Protein AF-A0A5J5IWA0-F1 (afdb_monomer_lite)

Organism: NCBI:txid1631477

InterPro domains:
  IPR000209 Peptidase S8/S53 domain [PF00082] (77-290)
  IPR015500 Peptidase S8, subtilisin-related [PR00723] (52-71)
  IPR015500 Peptidase S8, subtilisin-related [PR00723] (87-100)
  IPR015500 Peptidase S8, subtilisin-related [PR00723] (274-290)
  IPR023828 Peptidase S8, subtilisin, Ser-active site [PS00138] (275-285)
  IPR036852 Peptidase S8/S53 domain superfamily [G3DSA:3.40.50.200] (38-301)
  IPR036852 Peptidase S8/S53 domain superfamily [SSF52743] (42-292)

Radius of gyration: 23.51 Å; chains: 1; bounding box: 57×52×74 Å

Sequence (470 aa):
MTGPDGALATSGDASENFLRTAFDPSSGELRVARTGRIWEAILTAQDAGRQGAGALVAILDGEFDLTMIPAGRVHPASQVAASPPSETGRHGTVVALLVLAAAPAAQVLLIDVMAGPFVRPDKVAAGLARAAECGAAIVNLSVEFPTDCSRRDATWIDSSLALEIDPDPARFLPQVDAWIAHAEPYAGSRCARACEVCDALGRLPDGVLVVAASGNIRDQVCPACFAGAVGVGFQRTQRVDVGGVVITASGLPETSMGSLVTPELVVEEPPGFRGTSFASPLVAGLAATLADPAEFVATARLPFALSPLLMLANLFAQHPESVTARAVATLHEGFLRFAAAIPAPHRHWEEASVTSPCALCALLLVDWYDAFSASLLAGSSEEGIERGLGIARIAAVLAPRSASTAGNVGAGWKRSADFVTGPERAARLERAHTYFARAAELAPEVAVYGTLRDGLAHPAPPDSRSRPDR

Secondary structure (DSSP, 8-state):
-B-TTSPBPP-HHHHHHHHHHTEETTTTEE-S---SHHHHHHHHHHHTT---TT-EEEEEES---TTTS-GGGB-TT-B--SSPPPTT--HHHHHHHHHHHH-TT-EEEEEE-EETTEE-HHHHHHHHHHHHHTT-SEEEE---EE----B---TTS-GGGGG-SS--HHHHHHHHHHHHHT---BSSSS-SS--HHHHHHTTSPTT-EEEEE--SSSS-EETTTSTTEEEEEEE-EEEEEETTEEEEEEPPPSS----TTS-SEEEE--TT--SGGGHHHHHHHHHHTSS-TTHHHHHHTHHHHHHHHHHHHHHHHH-GGG--HHHHHHHHHHHHHHHHHS-GGG-GGGSS---S--HHHHHHTHHHHHHHHHHHHTSSSHHHHHHHHHHHHHHHHH-TT-HHHHHHHHHHHHHHGGG--HHHHHHHHHHHHHHHHHHHHH-TT-HHHHHHHHHHHSPPPP-TT-----

pLDDT: mean 82.95, std 16.13, range [27.7, 98.62]

Foldseek 3Di:
DQDPVQFDFDPLVLLVLCCVPQADLVVLAGPFDQDFLLSLLLVQLVVQVLQLAPAEEEEEEAQDDVSSADVVQEDPQADHDPDHGDPRDHLSNLLRSLLCNSRVNHHYRHQYQDDPRGGDLVSLLVSLVVCLVVVHLEYEALDWGDAQWAWDDCVVQPLVQLVDLQHDLVNVLVSLVVLLVRLQGTNDQDGPDDGSNLVSLVPRDPLREYEYEQWQAQDGTPPQNHLSYFHEFEFAWDWDDFPLAIAIHGDDDPDRNHPPSRGLAYIYDGPSRDISSSGRSSLRSSLSSDPGSNLLSLQSSLLRSCVSLLSNLVVCRVCVVSHDPNSLVSSLVSLVVSLVSRPPVQNLVPDPDDQAAASSCSRRPLNSLLSNLVSLLSDDDLVSLVSSLVSLVSSCRHRVLALNSLSSNLSSLQSNLVVDDDPSSLVSLVSSLVSLVSSCVSCVVPCSSVVSNVCSVDPDDPDPPDDDDD

Structure (mmCIF, N/CA/C/O backbone):
data_AF-A0A5J5IWA0-F1
#
_entry.id   AF-A0A5J5IWA0-F1
#
loop_
_atom_site.group_PDB
_atom_site.id
_atom_site.type_symbol
_atom_site.label_atom_id
_atom_site.label_alt_id
_atom_site.label_comp_id
_atom_site.label_asym_id
_atom_site.label_entity_id
_atom_site.label_seq_id
_atom_site.pdbx_PDB_ins_code
_atom_site.Cartn_x
_atom_site.Cartn_y
_atom_site.Cartn_z
_atom_site.occupancy
_atom_site.B_iso_or_equiv
_atom_site.auth_seq_id
_atom_site.auth_comp_id
_atom_site.auth_asym_id
_atom_site.auth_atom_id
_atom_site.pdbx_PDB_model_num
ATOM 1 N N . MET A 1 1 ? 7.518 -0.899 27.471 1.00 35.84 1 MET A N 1
ATOM 2 C CA . MET A 1 1 ? 7.654 -1.257 28.901 1.00 35.84 1 MET A CA 1
ATOM 3 C C . MET A 1 1 ? 6.395 -2.006 29.291 1.00 35.84 1 MET A C 1
ATOM 5 O O . MET A 1 1 ? 5.328 -1.419 29.196 1.00 35.84 1 MET A O 1
ATOM 9 N N . THR A 1 2 ? 6.495 -3.292 29.623 1.00 33.31 2 THR A N 1
ATOM 10 C CA . THR A 1 2 ? 5.361 -4.085 30.117 1.00 33.31 2 THR A CA 1
ATOM 11 C C . THR A 1 2 ? 5.216 -3.859 31.618 1.00 33.31 2 THR A C 1
ATOM 13 O O . THR A 1 2 ? 6.173 -4.075 32.365 1.00 33.31 2 THR A O 1
ATOM 16 N N . GLY A 1 3 ? 4.044 -3.409 32.061 1.00 32.91 3 GLY A N 1
ATOM 17 C CA . GLY A 1 3 ? 3.686 -3.417 33.477 1.00 32.91 3 GLY A CA 1
ATOM 18 C C . GLY A 1 3 ? 3.575 -4.850 34.023 1.00 32.91 3 GLY A C 1
ATOM 19 O O . GLY A 1 3 ? 3.518 -5.801 33.238 1.00 32.91 3 GLY A O 1
ATOM 20 N N . PRO A 1 4 ? 3.524 -5.022 35.356 1.00 28.89 4 PRO A N 1
ATOM 21 C CA . PRO A 1 4 ? 3.491 -6.334 36.013 1.00 28.89 4 PRO A CA 1
ATOM 22 C C . PRO A 1 4 ? 2.300 -7.234 35.621 1.00 28.89 4 PRO A C 1
ATOM 24 O O . PRO A 1 4 ? 2.381 -8.438 35.837 1.00 28.89 4 PRO A O 1
ATOM 27 N N . ASP A 1 5 ? 1.269 -6.693 34.960 1.00 40.84 5 ASP A N 1
ATOM 28 C CA . ASP A 1 5 ? 0.080 -7.430 34.496 1.00 40.84 5 ASP A CA 1
ATOM 29 C C . ASP A 1 5 ? 0.041 -7.670 32.968 1.00 40.84 5 ASP A C 1
ATOM 31 O O . ASP A 1 5 ? -1.001 -8.007 32.409 1.00 40.84 5 ASP A O 1
ATOM 35 N N . GLY A 1 6 ? 1.155 -7.466 32.252 1.00 39.88 6 GLY A N 1
ATOM 36 C CA . GLY A 1 6 ? 1.198 -7.613 30.786 1.00 39.88 6 GLY A CA 1
ATOM 37 C C . GLY A 1 6 ? 0.627 -6.420 30.008 1.00 39.88 6 GLY A C 1
ATOM 38 O O . GLY A 1 6 ? 0.455 -6.501 28.795 1.00 39.88 6 GLY A O 1
ATOM 39 N N . ALA A 1 7 ? 0.366 -5.300 30.685 1.00 39.12 7 ALA A N 1
ATOM 40 C CA . ALA A 1 7 ? -0.122 -4.075 30.065 1.00 39.12 7 ALA A CA 1
ATOM 41 C C . ALA A 1 7 ? 1.012 -3.287 29.377 1.00 39.12 7 ALA A C 1
ATOM 43 O O . ALA A 1 7 ? 2.073 -3.067 29.973 1.00 39.12 7 ALA A O 1
ATOM 44 N N . LEU A 1 8 ? 0.791 -2.868 28.127 1.00 46.03 8 LEU A N 1
ATOM 45 C CA . LEU A 1 8 ? 1.732 -2.089 27.315 1.00 46.03 8 LEU A CA 1
ATOM 46 C C . LEU A 1 8 ? 1.373 -0.596 27.349 1.00 46.03 8 LEU A C 1
ATOM 48 O O . LEU A 1 8 ? 0.201 -0.229 27.319 1.00 46.03 8 LEU A O 1
ATOM 52 N N . ALA A 1 9 ? 2.398 0.256 27.446 1.00 44.56 9 ALA A N 1
ATOM 53 C CA . ALA A 1 9 ? 2.255 1.710 27.388 1.00 44.56 9 ALA A CA 1
ATOM 54 C C . ALA A 1 9 ? 1.992 2.175 25.946 1.00 44.56 9 ALA A C 1
ATOM 56 O O . ALA A 1 9 ? 2.694 1.746 25.029 1.00 44.56 9 ALA A O 1
ATOM 57 N N . THR A 1 10 ? 1.019 3.069 25.762 1.00 53.81 10 THR A N 1
ATOM 58 C CA . THR A 1 10 ? 0.775 3.769 24.494 1.00 53.81 10 THR A CA 1
ATOM 59 C C . THR A 1 10 ? 1.970 4.659 24.138 1.00 53.81 10 THR A C 1
ATOM 61 O O . THR A 1 10 ? 2.727 5.104 25.005 1.00 53.81 10 THR A O 1
ATOM 64 N N . SER A 1 11 ? 2.171 4.945 22.849 1.00 65.25 11 SER A N 1
ATOM 65 C CA . SER A 1 11 ? 3.224 5.850 22.371 1.00 65.25 11 SER A CA 1
ATOM 66 C C . SER A 1 11 ? 2.849 7.328 22.583 1.00 65.25 11 SER A C 1
ATOM 68 O O . SER A 1 11 ? 2.834 8.115 21.631 1.00 65.25 11 SER A O 1
ATOM 70 N N . GLY A 1 12 ? 2.516 7.713 23.821 1.00 69.75 12 GLY A N 1
ATOM 71 C CA . GLY A 1 12 ? 2.042 9.057 24.188 1.00 69.75 12 GLY A CA 1
ATOM 72 C C . GLY A 1 12 ? 2.976 10.172 23.707 1.00 69.75 12 GLY A C 1
ATOM 73 O O . GLY A 1 12 ? 2.550 11.050 22.962 1.00 69.75 12 GLY A O 1
ATOM 74 N N . ASP A 1 13 ? 4.279 10.062 23.987 1.00 70.81 13 ASP A N 1
ATOM 75 C CA . ASP A 1 13 ? 5.291 11.039 23.548 1.00 70.81 13 ASP A CA 1
ATOM 76 C C . ASP A 1 13 ? 5.364 11.193 22.020 1.00 70.81 13 ASP A C 1
ATOM 78 O O . ASP A 1 13 ? 5.556 12.295 21.497 1.00 70.81 13 ASP A O 1
ATOM 82 N N . ALA A 1 14 ? 5.210 10.087 21.284 1.00 74.56 14 ALA A N 1
ATOM 83 C CA . ALA A 1 14 ? 5.204 10.114 19.824 1.00 74.56 14 ALA A CA 1
ATOM 84 C C . ALA A 1 14 ? 3.939 10.798 19.290 1.00 74.56 14 ALA A C 1
ATOM 86 O O . ALA A 1 14 ? 4.018 11.548 18.317 1.00 74.56 14 ALA A O 1
ATOM 87 N N . SER A 1 15 ? 2.802 10.584 19.956 1.00 82.44 15 SER A N 1
ATOM 88 C CA . SER A 1 15 ? 1.510 11.184 19.604 1.00 82.44 15 SER A CA 1
ATOM 89 C C . SER A 1 15 ? 1.526 12.695 19.834 1.00 82.44 15 SER A C 1
ATOM 91 O O . SER A 1 15 ? 1.184 13.461 18.937 1.00 82.44 15 SER A O 1
ATOM 93 N N . GLU A 1 16 ? 2.028 13.145 20.983 1.00 81.81 16 GLU A N 1
ATOM 94 C CA . GLU A 1 16 ? 2.186 14.574 21.282 1.00 81.81 16 GLU A CA 1
ATOM 95 C C . GLU A 1 16 ? 3.177 15.255 20.337 1.00 81.81 16 GLU A C 1
ATOM 97 O O . GLU A 1 16 ? 2.938 16.357 19.831 1.00 81.81 16 GLU A O 1
ATOM 102 N N . ASN A 1 17 ? 4.295 14.589 20.031 1.00 79.88 17 ASN A N 1
ATOM 103 C CA . ASN A 1 17 ? 5.227 15.115 19.047 1.00 79.88 17 ASN A CA 1
ATOM 104 C C . ASN A 1 17 ? 4.580 15.232 17.661 1.00 79.88 17 ASN A C 1
ATOM 106 O O . ASN A 1 17 ? 4.767 16.250 16.989 1.00 79.88 17 ASN A O 1
ATOM 110 N N . PHE A 1 18 ? 3.802 14.232 17.248 1.00 83.94 18 PHE A N 1
ATOM 111 C CA . PHE A 1 18 ? 3.067 14.264 15.991 1.00 83.94 18 PHE A CA 1
ATOM 112 C C . PHE A 1 18 ? 2.084 15.442 15.951 1.00 83.94 18 PHE A C 1
ATOM 114 O O . PHE A 1 18 ? 2.155 16.259 15.035 1.00 83.94 18 PHE A O 1
ATOM 121 N N . LEU A 1 19 ? 1.232 15.605 16.965 1.00 86.12 19 LEU A N 1
ATOM 122 C CA . LEU A 1 19 ? 0.242 16.688 16.999 1.00 86.12 19 LEU A CA 1
ATOM 123 C C . LEU A 1 19 ? 0.889 18.078 16.973 1.00 86.12 19 LEU A C 1
ATOM 125 O O . LEU A 1 19 ? 0.362 18.995 16.348 1.00 86.12 19 LEU A O 1
ATOM 129 N N . ARG A 1 20 ? 2.057 18.238 17.603 1.00 84.56 20 ARG A N 1
ATOM 130 C CA . ARG A 1 20 ? 2.796 19.508 17.615 1.00 84.56 20 ARG A CA 1
ATOM 131 C C . ARG A 1 20 ? 3.496 19.815 16.290 1.00 84.56 20 ARG A C 1
ATOM 133 O O . ARG A 1 20 ? 3.545 20.973 15.873 1.00 84.56 20 ARG A O 1
ATOM 140 N N . THR A 1 21 ? 4.109 18.807 15.673 1.00 81.81 21 THR A N 1
ATOM 141 C CA . THR A 1 21 ? 5.068 19.005 14.569 1.00 81.81 21 THR A CA 1
ATOM 142 C C . THR A 1 21 ? 4.517 18.644 13.199 1.00 81.81 21 THR A C 1
ATOM 144 O O . THR A 1 21 ? 4.919 19.246 12.207 1.00 81.81 21 THR A O 1
ATOM 147 N N . ALA A 1 22 ? 3.582 17.700 13.142 1.00 82.69 22 ALA A N 1
ATOM 148 C CA . ALA A 1 22 ? 3.104 17.092 11.910 1.00 82.69 22 ALA A CA 1
ATOM 149 C C . ALA A 1 22 ? 1.644 17.403 11.580 1.00 82.69 22 ALA A C 1
ATOM 151 O O . ALA A 1 22 ? 1.247 17.191 10.437 1.00 82.69 22 ALA A O 1
ATOM 152 N N . PHE A 1 23 ? 0.867 17.947 12.518 1.00 86.31 23 PHE A N 1
ATOM 153 C CA . PHE A 1 23 ? -0.537 18.295 12.309 1.00 86.31 23 PHE A CA 1
ATOM 154 C C . PHE A 1 23 ? -0.800 19.779 12.575 1.00 86.31 23 PHE A C 1
ATOM 156 O O . PHE A 1 23 ? -0.215 20.385 13.475 1.00 86.31 23 PHE A O 1
ATOM 163 N N . ASP A 1 24 ? -1.677 20.374 11.774 1.00 86.88 24 ASP A N 1
ATOM 164 C CA . ASP A 1 24 ? -2.192 21.715 11.988 1.00 86.88 24 ASP A CA 1
ATOM 165 C C . ASP A 1 24 ? -3.646 21.667 12.472 1.00 86.88 24 ASP A C 1
ATOM 167 O O . ASP A 1 24 ? -4.549 21.454 11.665 1.00 86.88 24 ASP A O 1
ATOM 171 N N . PRO A 1 25 ? -3.914 21.923 13.762 1.00 80.56 25 PRO A N 1
ATOM 172 C CA . PRO A 1 25 ? -5.275 21.881 14.285 1.00 80.56 25 PRO A CA 1
ATOM 173 C C . PRO A 1 25 ? -6.184 22.973 13.712 1.00 80.56 25 PRO A C 1
ATOM 175 O O . PRO A 1 25 ? -7.400 22.831 13.777 1.00 80.56 25 PRO A O 1
ATOM 178 N N . SER A 1 26 ? -5.626 24.055 13.155 1.00 82.19 26 SER A N 1
ATOM 179 C CA . SER A 1 26 ? -6.433 25.149 12.603 1.00 82.19 26 SER A CA 1
ATOM 180 C C . SER A 1 26 ? -7.010 24.831 11.222 1.00 82.19 26 SER A C 1
ATOM 182 O O . SER A 1 26 ? -8.156 25.178 10.940 1.00 82.19 26 SER A O 1
ATOM 184 N N . SER A 1 27 ? -6.235 24.149 10.378 1.00 82.56 27 SER A N 1
ATOM 185 C CA . SER A 1 27 ? -6.645 23.725 9.036 1.00 82.56 27 SER A CA 1
ATOM 186 C C . SER A 1 27 ? -7.145 22.279 8.991 1.00 82.56 27 SER A C 1
ATOM 188 O O . SER A 1 27 ? -7.851 21.906 8.059 1.00 82.56 27 SER A O 1
ATOM 190 N N . GLY A 1 28 ? -6.813 21.466 9.997 1.00 80.62 28 GLY A N 1
ATOM 191 C CA . GLY A 1 28 ? -7.073 20.028 9.998 1.00 80.62 28 GLY A CA 1
ATOM 192 C C . GLY A 1 28 ? -6.135 19.243 9.075 1.00 80.62 28 GLY A C 1
ATOM 193 O O . GLY A 1 28 ? -6.433 18.098 8.738 1.00 80.62 28 GLY A O 1
ATOM 194 N N . GLU A 1 29 ? -5.025 19.845 8.637 1.00 86.06 29 GLU A N 1
ATOM 195 C CA . GLU A 1 29 ? -4.119 19.264 7.646 1.00 86.06 29 GLU A CA 1
ATOM 196 C C . GLU A 1 29 ? -2.801 18.762 8.249 1.00 86.06 29 GLU A C 1
ATOM 198 O O . GLU A 1 29 ? -2.307 19.245 9.269 1.00 86.06 29 GLU A O 1
ATOM 203 N N . LEU A 1 30 ? -2.183 17.790 7.571 1.00 86.44 30 LEU A N 1
ATOM 204 C CA . LEU A 1 30 ? -0.815 17.369 7.868 1.00 86.44 30 LEU A CA 1
ATOM 205 C C . LEU A 1 30 ? 0.196 18.392 7.334 1.00 86.44 30 LEU A C 1
ATOM 207 O O . LEU A 1 30 ? 0.163 18.735 6.154 1.00 86.44 30 LEU A O 1
ATOM 211 N N . ARG A 1 31 ? 1.131 18.809 8.194 1.00 86.12 31 ARG A N 1
ATOM 212 C CA . ARG A 1 31 ? 2.247 19.729 7.897 1.00 86.12 31 ARG A CA 1
ATOM 213 C C . ARG A 1 31 ? 3.473 19.032 7.307 1.00 86.12 31 ARG A C 1
ATOM 215 O O . ARG A 1 31 ? 4.335 19.678 6.720 1.00 86.12 31 ARG A O 1
ATOM 222 N N . VAL A 1 32 ? 3.586 17.728 7.526 1.00 81.00 32 VAL A N 1
ATOM 223 C CA . VAL A 1 32 ? 4.717 16.910 7.074 1.00 81.00 32 VAL A CA 1
ATOM 224 C C . VAL A 1 32 ? 4.589 16.533 5.606 1.00 81.00 32 VAL A C 1
ATOM 226 O O . VAL A 1 32 ? 3.490 16.428 5.059 1.00 81.00 32 VAL A O 1
ATOM 229 N N . ALA A 1 33 ? 5.740 16.306 4.975 1.00 79.75 33 ALA A N 1
ATOM 230 C CA . ALA A 1 33 ? 5.796 15.850 3.599 1.00 79.75 33 ALA A CA 1
ATOM 231 C C . ALA A 1 33 ? 5.096 14.485 3.461 1.00 79.75 33 ALA A C 1
ATOM 233 O O . ALA A 1 33 ? 5.362 13.550 4.217 1.00 79.75 33 ALA A O 1
ATOM 234 N N . ARG A 1 34 ? 4.193 14.382 2.483 1.00 86.44 34 ARG A N 1
ATOM 235 C CA . ARG A 1 34 ? 3.450 13.157 2.154 1.00 86.44 34 ARG A CA 1
ATOM 236 C C . ARG A 1 34 ? 4.269 12.318 1.175 1.00 86.44 34 ARG A C 1
ATOM 238 O O . ARG A 1 34 ? 3.942 12.241 -0.005 1.00 86.44 34 ARG A O 1
ATOM 245 N N . THR A 1 35 ? 5.384 11.779 1.659 1.00 82.38 35 THR A N 1
ATOM 246 C CA . THR A 1 35 ? 6.349 11.009 0.859 1.00 82.38 35 THR A CA 1
ATOM 247 C C . THR A 1 35 ? 6.243 9.515 1.124 1.00 82.38 35 THR A C 1
ATOM 249 O O . THR A 1 35 ? 5.764 9.089 2.173 1.00 82.38 35 THR A O 1
ATOM 252 N N . GLY A 1 36 ? 6.733 8.720 0.178 1.00 82.69 36 GLY A N 1
ATOM 253 C CA . GLY A 1 36 ? 6.760 7.270 0.292 1.00 82.69 36 GLY A CA 1
ATOM 254 C C . GLY A 1 36 ? 5.503 6.614 -0.268 1.00 82.69 36 GLY A C 1
ATOM 255 O O . GLY A 1 36 ? 4.470 7.247 -0.507 1.00 82.69 36 GLY A O 1
ATOM 256 N N . ARG A 1 37 ? 5.599 5.304 -0.485 1.00 86.50 37 ARG A N 1
ATOM 257 C CA . ARG A 1 37 ? 4.636 4.561 -1.306 1.00 86.50 37 ARG A CA 1
ATOM 258 C C . ARG A 1 37 ? 3.198 4.585 -0.788 1.00 86.50 37 ARG A C 1
ATOM 260 O O . ARG A 1 37 ? 2.259 4.633 -1.578 1.00 86.50 37 ARG A O 1
ATOM 267 N N . ILE A 1 38 ? 3.009 4.591 0.531 1.00 91.00 38 ILE A N 1
ATOM 268 C CA . ILE A 1 38 ? 1.668 4.691 1.122 1.00 91.00 38 ILE A CA 1
ATOM 269 C C . ILE A 1 38 ? 0.998 6.022 0.771 1.00 91.00 38 ILE A C 1
ATOM 271 O O . ILE A 1 38 ? -0.170 6.036 0.390 1.00 91.00 38 ILE A O 1
ATOM 275 N N . TRP A 1 39 ? 1.741 7.129 0.804 1.00 92.00 39 TRP A N 1
ATOM 276 C CA . TRP A 1 39 ? 1.219 8.433 0.409 1.00 92.00 39 TRP A CA 1
ATOM 277 C C . TRP A 1 39 ? 1.023 8.542 -1.099 1.00 92.00 39 TRP A C 1
ATOM 279 O O . TRP A 1 39 ? 0.013 9.092 -1.526 1.00 92.00 39 TRP A O 1
ATOM 289 N N . GLU A 1 40 ? 1.920 7.975 -1.907 1.00 92.81 40 GLU A N 1
ATOM 290 C CA . GLU A 1 40 ? 1.724 7.878 -3.359 1.00 92.81 40 GLU A CA 1
ATOM 291 C C . GLU A 1 40 ? 0.409 7.152 -3.692 1.00 92.81 40 GLU A C 1
ATOM 293 O O . GLU A 1 40 ? -0.365 7.637 -4.521 1.00 92.81 40 GLU A O 1
ATOM 298 N N . ALA A 1 41 ? 0.109 6.043 -3.008 1.00 95.25 41 ALA A N 1
ATOM 299 C CA . ALA A 1 41 ? -1.136 5.293 -3.164 1.00 95.25 41 ALA A CA 1
ATOM 300 C C . ALA A 1 41 ? -2.369 6.079 -2.684 1.00 95.25 41 ALA A C 1
ATOM 302 O O . ALA A 1 41 ? -3.360 6.166 -3.411 1.00 95.25 41 ALA A O 1
ATOM 303 N N . ILE A 1 42 ? -2.300 6.704 -1.503 1.00 95.94 42 ILE A N 1
ATOM 304 C CA . ILE A 1 42 ? -3.371 7.562 -0.966 1.00 95.94 42 ILE A CA 1
ATOM 305 C C . ILE A 1 42 ? -3.686 8.701 -1.938 1.00 95.94 42 ILE A C 1
ATOM 307 O O . ILE A 1 42 ? -4.839 8.894 -2.319 1.00 95.94 42 ILE A O 1
ATOM 311 N N . LEU A 1 43 ? -2.668 9.438 -2.383 1.00 95.12 43 LEU A N 1
ATOM 312 C CA . LEU A 1 43 ? -2.843 10.552 -3.313 1.00 95.12 43 LEU A CA 1
ATOM 313 C C . LEU A 1 43 ? -3.360 10.063 -4.668 1.00 95.12 43 LEU A C 1
ATOM 315 O O . LEU A 1 43 ? -4.224 10.704 -5.252 1.00 95.12 43 LEU A O 1
ATOM 319 N N . THR A 1 44 ? -2.919 8.890 -5.128 1.00 95.19 44 THR A N 1
ATOM 320 C CA . THR A 1 44 ? -3.461 8.244 -6.334 1.00 95.19 44 THR A CA 1
ATOM 321 C C . THR A 1 44 ? -4.960 7.947 -6.205 1.00 95.19 44 THR A C 1
ATOM 323 O O . THR A 1 44 ? -5.713 8.136 -7.162 1.00 95.19 44 THR A O 1
ATOM 326 N N . ALA A 1 45 ? -5.430 7.502 -5.035 1.00 96.31 45 ALA A N 1
ATOM 327 C CA . ALA A 1 45 ? -6.860 7.323 -4.784 1.00 96.31 45 ALA A CA 1
ATOM 328 C C . ALA A 1 45 ? -7.608 8.666 -4.780 1.00 96.31 45 ALA A C 1
ATOM 330 O O . ALA A 1 45 ? -8.627 8.806 -5.461 1.00 96.31 45 ALA A O 1
ATOM 331 N N . GLN A 1 46 ? -7.076 9.657 -4.064 1.00 95.62 46 GLN A N 1
ATOM 332 C CA . GLN A 1 46 ? -7.693 10.974 -3.903 1.00 95.62 46 GLN A CA 1
ATOM 333 C C . GLN A 1 46 ? -7.780 11.753 -5.223 1.00 95.62 46 GLN A C 1
ATOM 335 O O . GLN A 1 46 ? -8.831 12.323 -5.514 1.00 95.62 46 GLN A O 1
ATOM 340 N N . ASP A 1 47 ? -6.731 11.724 -6.048 1.00 95.06 47 ASP A N 1
ATOM 341 C CA . ASP A 1 47 ? -6.712 12.329 -7.388 1.00 95.06 47 ASP A CA 1
ATOM 342 C C . ASP A 1 47 ? -7.761 11.695 -8.314 1.00 95.06 47 ASP A C 1
ATOM 344 O O . ASP A 1 47 ? -8.335 12.368 -9.169 1.00 95.06 47 ASP A O 1
ATOM 348 N N . ALA A 1 48 ? -8.052 10.405 -8.119 1.00 94.12 48 ALA A N 1
ATOM 349 C CA . ALA A 1 48 ? -9.122 9.692 -8.812 1.00 94.12 48 ALA A CA 1
ATOM 350 C C . ALA A 1 48 ? -10.522 9.962 -8.215 1.00 94.12 48 ALA A C 1
ATOM 352 O O . ALA A 1 48 ? -11.487 9.289 -8.574 1.00 94.12 48 ALA A O 1
ATOM 353 N N . GLY A 1 49 ? -10.649 10.910 -7.279 1.00 95.62 49 GLY A N 1
ATOM 354 C CA . GLY A 1 49 ? -11.906 11.264 -6.615 1.00 95.62 49 GLY A CA 1
ATOM 355 C C . GLY A 1 49 ? -12.347 10.284 -5.522 1.00 95.62 49 GLY A C 1
ATOM 356 O O . GLY A 1 49 ? -13.430 10.442 -4.956 1.00 95.62 49 GLY A O 1
ATOM 357 N N . ARG A 1 50 ? -11.528 9.280 -5.184 1.00 96.38 50 ARG A N 1
ATOM 358 C CA . ARG A 1 50 ? -11.834 8.299 -4.136 1.00 96.38 50 ARG A CA 1
ATOM 359 C C . ARG A 1 50 ? -11.366 8.820 -2.784 1.00 96.38 50 ARG A C 1
ATOM 361 O O . ARG A 1 50 ? -10.217 8.656 -2.394 1.00 96.38 50 ARG A O 1
ATOM 368 N N . GLN A 1 51 ? -12.281 9.467 -2.073 1.00 96.94 51 GLN A N 1
ATOM 369 C CA . GLN A 1 51 ? -12.013 10.094 -0.773 1.00 96.94 51 GLN A CA 1
ATOM 370 C C . GLN A 1 51 ? -12.574 9.298 0.421 1.00 96.94 51 GLN A C 1
ATOM 372 O O . GLN A 1 51 ? -12.502 9.767 1.554 1.00 96.94 51 GLN A O 1
ATOM 377 N N . GLY A 1 52 ? -13.157 8.121 0.168 1.00 97.19 52 GLY A N 1
ATOM 378 C CA . GLY A 1 52 ? -13.798 7.266 1.175 1.00 97.19 52 GLY A CA 1
ATOM 379 C C . GLY A 1 52 ? -15.215 7.680 1.572 1.00 97.19 52 GLY A C 1
ATOM 380 O O . GLY A 1 52 ? -15.675 7.369 2.665 1.00 97.19 52 GLY A O 1
ATOM 381 N N . ALA A 1 53 ? -15.927 8.400 0.701 1.00 97.00 53 ALA A N 1
ATOM 382 C CA . ALA A 1 53 ? -17.317 8.769 0.950 1.00 97.00 53 ALA A CA 1
ATOM 383 C C . ALA A 1 53 ? -18.193 7.517 1.141 1.00 97.00 53 ALA A C 1
ATOM 385 O O . ALA A 1 53 ? -18.184 6.618 0.304 1.00 97.00 53 ALA A O 1
ATOM 386 N N . GLY A 1 54 ? -18.955 7.478 2.237 1.00 96.12 54 GLY A N 1
ATOM 387 C CA . GLY A 1 54 ? -19.811 6.340 2.592 1.00 96.12 54 GLY A CA 1
ATOM 388 C C . GLY A 1 54 ? -19.096 5.202 3.328 1.00 96.12 54 GLY A C 1
ATOM 389 O O . GLY A 1 54 ? -19.774 4.318 3.843 1.00 96.12 54 GLY A O 1
ATOM 390 N N . ALA A 1 55 ? -17.765 5.236 3.440 1.00 97.50 55 ALA A N 1
ATOM 391 C CA . ALA A 1 55 ? -17.025 4.270 4.240 1.00 97.50 55 ALA A CA 1
ATOM 392 C C . ALA A 1 55 ? -17.129 4.596 5.738 1.00 97.50 55 ALA A C 1
ATOM 394 O O . ALA A 1 55 ? -17.040 5.761 6.145 1.00 97.50 55 ALA A O 1
ATOM 395 N N . LEU A 1 56 ? -17.264 3.549 6.554 1.00 98.44 56 LEU A N 1
ATOM 396 C CA . LEU A 1 56 ? -17.202 3.620 8.011 1.00 98.44 56 LEU A CA 1
ATOM 397 C C . LEU A 1 56 ? -15.982 2.843 8.511 1.00 98.44 56 LEU A C 1
ATOM 399 O O . LEU A 1 56 ? -15.896 1.628 8.321 1.00 98.44 56 LEU A O 1
ATOM 403 N N . VAL A 1 57 ? -15.068 3.552 9.173 1.00 98.62 57 VAL A N 1
ATOM 404 C CA . VAL A 1 57 ? -13.861 2.981 9.783 1.00 98.62 57 VAL A CA 1
ATOM 405 C C . VAL A 1 57 ? -14.021 2.979 11.299 1.00 98.62 57 VAL A C 1
ATOM 407 O O . VAL A 1 57 ? -14.093 4.039 11.920 1.00 98.62 57 VAL A O 1
ATOM 410 N N . ALA A 1 58 ? -14.070 1.801 11.913 1.00 98.62 58 ALA A N 1
ATOM 411 C CA . ALA A 1 58 ? -14.019 1.673 13.362 1.00 98.62 58 ALA A CA 1
ATOM 412 C C . ALA A 1 58 ? -12.578 1.795 13.858 1.00 98.62 58 ALA A C 1
ATOM 414 O O . ALA A 1 58 ? -11.680 1.135 13.346 1.00 98.62 58 ALA A O 1
ATOM 415 N N . ILE A 1 59 ? -12.362 2.629 14.868 1.00 98.31 59 ILE A N 1
ATOM 416 C CA . ILE A 1 59 ? -11.064 2.854 15.497 1.00 98.31 59 ILE A CA 1
ATOM 417 C C . ILE A 1 59 ? -11.195 2.447 16.955 1.00 98.31 59 ILE A C 1
ATOM 419 O O . ILE A 1 59 ? -11.872 3.119 17.735 1.00 98.31 59 ILE A O 1
ATOM 423 N N . LEU A 1 60 ? -10.564 1.328 17.301 1.00 97.06 60 LEU A N 1
ATOM 424 C CA . LEU A 1 60 ? -10.528 0.805 18.661 1.00 97.06 60 LEU A CA 1
ATOM 425 C C . LEU A 1 60 ? -9.195 1.217 19.272 1.00 97.06 60 LEU A C 1
ATOM 427 O O . LEU A 1 60 ? -8.163 0.592 19.029 1.00 97.06 60 LEU A O 1
ATOM 431 N N . ASP A 1 61 ? -9.233 2.308 20.022 1.00 93.88 61 ASP A N 1
ATOM 432 C CA . ASP A 1 61 ? -8.064 2.926 20.640 1.00 93.88 61 ASP A CA 1
ATOM 433 C C . ASP A 1 61 ? -8.492 3.631 21.938 1.00 93.88 61 ASP A C 1
ATOM 435 O O . ASP A 1 61 ? -9.591 3.405 22.442 1.00 93.88 61 ASP A O 1
ATOM 439 N N . GLY A 1 62 ? -7.632 4.461 22.509 1.00 90.12 62 GLY A N 1
ATOM 440 C CA . GLY A 1 62 ? -7.926 5.289 23.667 1.00 90.12 62 GLY A CA 1
ATOM 441 C C . GLY A 1 62 ? -7.727 6.769 23.398 1.00 90.12 62 GLY A C 1
ATOM 442 O O . GLY A 1 62 ? -7.193 7.167 22.367 1.00 90.12 62 GLY A O 1
ATOM 443 N N . GLU A 1 63 ? -8.065 7.590 24.391 1.00 88.00 63 GLU A N 1
ATOM 444 C CA . GLU A 1 63 ? -7.538 8.959 24.466 1.00 88.00 63 GLU A CA 1
ATOM 445 C C . GLU A 1 63 ? -7.953 9.851 23.272 1.00 88.00 63 GLU A C 1
ATOM 447 O O . GLU A 1 63 ? -7.145 10.551 22.650 1.00 88.00 63 GLU A O 1
ATOM 452 N N . PHE A 1 64 ? -9.242 9.807 22.926 1.00 91.00 64 PHE A N 1
ATOM 453 C CA . PHE A 1 64 ? -9.814 10.608 21.844 1.00 91.00 64 PHE A CA 1
ATOM 454 C C . PHE A 1 64 ? -10.132 12.044 22.298 1.00 91.00 64 PHE A C 1
ATOM 456 O O . PHE A 1 64 ? -11.009 12.267 23.130 1.00 91.00 64 PHE A O 1
ATOM 463 N N . ASP A 1 65 ? -9.478 13.031 21.687 1.00 90.94 65 ASP A N 1
ATOM 464 C CA . ASP A 1 65 ? -9.799 14.453 21.777 1.00 90.94 65 ASP A CA 1
ATOM 465 C C . ASP A 1 65 ? -10.741 14.830 20.627 1.00 90.94 65 ASP A C 1
ATOM 467 O O . ASP A 1 65 ? -10.322 15.166 19.515 1.00 90.94 65 ASP A O 1
ATOM 471 N N . LEU A 1 66 ? -12.046 14.780 20.901 1.00 90.62 66 LEU A N 1
ATOM 472 C CA . LEU A 1 66 ? -13.071 15.114 19.911 1.00 90.62 66 LEU A CA 1
ATOM 473 C C . LEU A 1 66 ? -13.015 16.572 19.437 1.00 90.62 66 LEU A C 1
ATOM 475 O O . LEU A 1 66 ? -13.622 16.890 18.419 1.00 90.62 66 LEU A O 1
ATOM 479 N N . THR A 1 67 ? -12.309 17.462 20.141 1.00 88.75 67 THR A N 1
ATOM 480 C CA . THR A 1 67 ? -12.166 18.857 19.697 1.00 88.75 67 THR A CA 1
ATOM 481 C C . THR A 1 67 ? -11.204 18.997 18.519 1.00 88.75 67 THR A C 1
ATOM 483 O O . THR A 1 67 ? -11.289 19.973 17.776 1.00 88.75 67 THR A O 1
ATOM 486 N N . MET A 1 68 ? -10.326 18.009 18.315 1.00 89.19 68 MET A N 1
ATOM 487 C CA . MET A 1 68 ? -9.373 17.973 17.201 1.00 89.19 68 MET A CA 1
ATOM 488 C C . MET A 1 68 ? -9.900 17.211 15.984 1.00 89.19 68 MET A C 1
ATOM 490 O O . MET A 1 68 ? -9.417 17.415 14.872 1.00 89.19 68 MET A O 1
ATOM 494 N N . ILE A 1 69 ? -10.870 16.318 16.182 1.00 91.94 69 ILE A N 1
ATOM 495 C CA . ILE A 1 69 ? -11.430 15.487 15.115 1.00 91.94 69 ILE A CA 1
ATOM 496 C C . ILE A 1 69 ? -12.618 16.232 14.491 1.00 91.94 69 ILE A C 1
ATOM 498 O O . ILE A 1 69 ? -13.524 16.642 15.219 1.00 91.94 69 ILE A O 1
ATOM 502 N N . PRO A 1 70 ? -12.681 16.398 13.156 1.00 92.12 70 PRO A N 1
ATOM 503 C CA . PRO A 1 70 ? -13.799 17.081 12.515 1.00 92.12 70 PRO A CA 1
ATOM 504 C C . PRO A 1 70 ? -15.145 16.449 12.899 1.00 92.12 70 PRO A C 1
ATOM 506 O O . PRO A 1 70 ? -15.429 15.311 12.532 1.00 92.12 70 PRO A O 1
ATOM 509 N N . ALA A 1 71 ? -16.000 17.192 13.609 1.00 91.44 71 ALA A N 1
ATOM 510 C CA . ALA A 1 71 ? -17.230 16.649 14.198 1.00 91.44 71 ALA A CA 1
ATOM 511 C C . ALA A 1 71 ? -18.163 15.981 13.169 1.00 91.44 71 ALA A C 1
ATOM 513 O O . ALA A 1 71 ? -18.757 14.947 13.454 1.00 91.44 71 ALA A O 1
ATOM 514 N N . GLY A 1 72 ? -18.236 16.512 11.941 1.00 93.62 72 GLY A N 1
ATOM 515 C CA . GLY A 1 72 ? -19.024 15.920 10.848 1.00 93.62 72 GLY A CA 1
ATOM 516 C C . GLY A 1 72 ? -18.497 14.574 10.327 1.00 93.62 72 GLY A C 1
ATOM 517 O O . GLY A 1 72 ? -19.164 13.926 9.521 1.00 93.62 72 GLY A O 1
ATOM 518 N N . ARG A 1 73 ? -17.307 14.154 10.766 1.00 96.31 73 ARG A N 1
ATOM 519 C CA . ARG A 1 73 ? -16.685 12.868 10.431 1.00 96.31 73 ARG A CA 1
ATOM 520 C C . ARG A 1 73 ? -16.812 11.841 11.552 1.00 96.31 73 ARG A C 1
ATOM 522 O O . ARG A 1 73 ? -16.635 10.658 11.286 1.00 96.31 73 ARG A O 1
ATOM 529 N N . VAL A 1 74 ? -17.149 12.252 12.773 1.00 97.44 74 VAL A N 1
ATOM 530 C CA . VAL A 1 74 ? -17.348 11.328 13.894 1.00 97.44 74 VAL A CA 1
ATOM 531 C C . VAL A 1 74 ? -18.726 10.684 13.775 1.00 97.44 74 VAL A C 1
ATOM 533 O O . VAL A 1 74 ? -19.751 11.366 13.738 1.00 97.44 74 VAL A O 1
ATOM 536 N N . HIS A 1 75 ? -18.762 9.357 13.718 1.00 98.00 75 HIS A N 1
ATOM 537 C CA . HIS A 1 75 ? -20.008 8.612 13.646 1.00 98.00 75 HIS A CA 1
ATOM 538 C C . HIS A 1 75 ? -20.795 8.767 14.965 1.00 98.00 75 HIS A C 1
ATOM 540 O O . HIS A 1 75 ? -20.199 8.622 16.039 1.00 98.00 75 HIS A O 1
ATOM 546 N N . PRO A 1 76 ? -22.126 8.990 14.937 1.00 96.69 76 PRO A N 1
ATOM 547 C CA . PRO A 1 76 ? -22.922 9.245 16.147 1.00 96.69 76 PRO A CA 1
ATOM 548 C C . PRO A 1 76 ? -22.914 8.110 17.176 1.00 96.69 76 PRO A C 1
ATOM 550 O O . PRO A 1 76 ? -23.168 8.335 18.353 1.00 96.69 76 PRO A O 1
ATOM 553 N N . ALA A 1 77 ? -22.633 6.883 16.733 1.00 97.19 77 ALA A N 1
ATOM 554 C CA . ALA A 1 77 ? -22.557 5.707 17.598 1.00 97.19 77 ALA A CA 1
ATOM 555 C C . ALA A 1 77 ? -21.211 5.545 18.331 1.00 97.19 77 ALA A C 1
ATOM 557 O O . ALA A 1 77 ? -21.017 4.515 18.980 1.00 97.19 77 ALA A O 1
ATOM 558 N N . SER A 1 78 ? -20.295 6.513 18.197 1.00 96.88 78 SER A N 1
ATOM 559 C CA . SER A 1 78 ? -18.989 6.492 18.862 1.00 96.88 78 SER A CA 1
ATOM 560 C C . SER A 1 78 ? -19.139 6.420 20.382 1.00 96.88 78 SER A C 1
ATOM 562 O O . SER A 1 78 ? -20.003 7.067 20.973 1.00 96.88 78 SER A O 1
ATOM 564 N N . GLN A 1 79 ? -18.284 5.624 21.012 1.00 93.75 79 GLN A N 1
ATOM 565 C CA . GLN A 1 79 ? -18.257 5.361 22.446 1.00 93.75 79 GLN A CA 1
ATOM 566 C C . GLN A 1 79 ? -16.919 5.839 22.998 1.00 93.75 79 GLN A C 1
ATOM 568 O O . GLN A 1 79 ? -15.995 5.052 23.178 1.00 93.75 79 GLN A O 1
ATOM 573 N N . VAL A 1 80 ? -16.811 7.143 23.236 1.00 88.88 80 VAL A N 1
ATOM 574 C CA . VAL A 1 80 ? -15.623 7.742 23.852 1.00 88.88 80 VAL A CA 1
ATOM 575 C C . VAL A 1 80 ? -15.909 8.094 25.305 1.00 88.88 80 VAL A C 1
ATOM 577 O O . VAL A 1 80 ? -17.026 8.505 25.640 1.00 88.88 80 VAL A O 1
ATOM 580 N N . ALA A 1 81 ? -14.926 7.927 26.190 1.00 78.50 81 ALA A N 1
ATOM 581 C CA . ALA A 1 81 ? -15.069 8.396 27.560 1.00 78.50 81 ALA A CA 1
ATOM 582 C C . ALA A 1 81 ? -15.273 9.921 27.586 1.00 78.50 81 ALA A C 1
ATOM 584 O O . ALA A 1 81 ? -14.625 10.665 26.857 1.00 78.50 81 ALA A O 1
ATOM 585 N N . ALA A 1 82 ? -16.153 10.399 28.469 1.00 63.25 82 ALA A N 1
ATOM 586 C CA . ALA A 1 82 ? -16.410 11.830 28.658 1.00 63.25 82 ALA A CA 1
ATOM 587 C C . ALA A 1 82 ? -15.260 12.575 29.370 1.00 63.25 82 ALA A C 1
ATOM 589 O O . ALA A 1 82 ? -15.370 13.769 29.648 1.00 63.25 82 ALA A O 1
ATOM 590 N N . SER A 1 83 ? -14.184 11.872 29.730 1.00 59.84 83 SER A N 1
ATOM 591 C CA . SER A 1 83 ? -13.051 12.453 30.439 1.00 59.84 83 SER A CA 1
ATOM 592 C C . SER A 1 83 ? -12.212 13.310 29.490 1.00 59.84 83 SER A C 1
ATOM 594 O O . SER A 1 83 ? -11.943 12.873 28.371 1.00 59.84 83 SER A O 1
ATOM 596 N N . PRO A 1 84 ? -11.766 14.507 29.917 1.00 60.00 84 PRO A N 1
ATOM 597 C CA . PRO A 1 84 ? -10.798 15.264 29.138 1.00 60.00 84 PRO A CA 1
ATOM 598 C C . PRO A 1 84 ? -9.551 14.391 28.921 1.00 60.00 84 PRO A C 1
ATOM 600 O O . PRO A 1 84 ? -9.144 13.702 29.867 1.00 60.00 84 PRO A O 1
ATOM 603 N N . PRO A 1 85 ? -8.961 14.387 27.711 1.00 59.62 85 PRO A N 1
ATOM 604 C CA . PRO A 1 85 ? -7.722 13.664 27.457 1.00 59.62 85 PRO A CA 1
ATOM 605 C C . PRO A 1 85 ? -6.690 14.054 28.516 1.00 59.62 85 PRO A C 1
ATOM 607 O O . PRO A 1 85 ? -6.595 15.230 28.885 1.00 59.62 85 PRO A O 1
ATOM 610 N N . SER A 1 86 ? -5.937 13.084 29.034 1.00 61.06 86 SER A N 1
ATOM 611 C CA . SER A 1 86 ? -4.793 13.419 29.879 1.00 61.06 86 SER A CA 1
ATOM 612 C C . SER A 1 86 ? -3.816 14.278 29.062 1.00 61.06 86 SER A C 1
ATOM 614 O O . SER A 1 86 ? -3.734 14.145 27.841 1.00 61.06 86 SER A O 1
ATOM 616 N N . GLU A 1 87 ? -3.051 15.162 29.711 1.00 53.22 87 GLU A N 1
ATOM 617 C CA . GLU A 1 87 ? -2.012 15.960 29.028 1.00 53.22 87 GLU A CA 1
ATOM 618 C C . GLU A 1 87 ? -0.945 15.091 28.327 1.00 53.22 87 GLU A C 1
ATOM 620 O O . GLU A 1 87 ? -0.132 15.607 27.568 1.00 53.22 87 GLU A O 1
ATOM 625 N N . THR A 1 88 ? -0.939 13.779 28.579 1.00 53.59 88 THR A N 1
ATOM 626 C CA . THR A 1 88 ? 0.067 12.817 28.117 1.00 53.59 88 THR A CA 1
ATOM 627 C C . THR A 1 88 ? -0.509 11.691 27.254 1.00 53.59 88 THR A C 1
ATOM 629 O O . THR A 1 88 ? 0.152 10.669 27.072 1.00 53.59 88 THR A O 1
ATOM 632 N N . GLY A 1 89 ? -1.725 11.842 26.729 1.00 63.50 89 GLY A N 1
ATOM 633 C CA . GLY A 1 89 ? -2.411 10.769 26.022 1.00 63.50 89 GLY A CA 1
ATOM 634 C C . GLY A 1 89 ? -3.393 11.294 24.990 1.00 63.50 89 GLY A C 1
ATOM 635 O O . GLY A 1 89 ? -4.443 11.824 25.349 1.00 63.50 89 GLY A O 1
ATOM 636 N N . ARG A 1 90 ? -3.039 11.163 23.705 1.00 85.50 90 ARG A N 1
ATOM 637 C CA . ARG A 1 90 ? -3.877 11.508 22.539 1.00 85.50 90 ARG A CA 1
ATOM 638 C C . ARG A 1 90 ? -3.699 10.513 21.394 1.00 85.50 90 ARG A C 1
ATOM 640 O O . ARG A 1 90 ? -3.851 10.867 20.221 1.00 85.50 90 ARG A O 1
ATOM 647 N N . HIS A 1 91 ? -3.331 9.275 21.715 1.00 87.88 91 HIS A N 1
ATOM 648 C CA . HIS A 1 91 ? -2.958 8.290 20.704 1.00 87.88 91 HIS A CA 1
ATOM 649 C C . HIS A 1 91 ? -4.101 8.018 19.712 1.00 87.88 91 HIS A C 1
ATOM 651 O O . HIS A 1 91 ? -3.926 8.222 18.508 1.00 87.88 91 HIS A O 1
ATOM 657 N N . GLY A 1 92 ? -5.305 7.699 20.198 1.00 92.56 92 GLY A N 1
ATOM 658 C CA . GLY A 1 92 ? -6.471 7.476 19.340 1.00 92.56 92 GLY A CA 1
ATOM 659 C C . GLY A 1 92 ? -6.875 8.702 18.520 1.00 92.56 92 GLY A C 1
ATOM 660 O O . GLY A 1 92 ? -7.372 8.561 17.403 1.00 92.56 92 GLY A O 1
ATOM 661 N N . THR A 1 93 ? -6.593 9.914 19.011 1.00 93.19 93 THR A N 1
ATOM 662 C CA . THR A 1 93 ? -6.778 11.154 18.234 1.00 93.19 93 THR A CA 1
ATOM 663 C C . THR A 1 93 ? -5.887 11.166 16.998 1.00 93.19 93 THR A C 1
ATOM 665 O O . THR A 1 93 ? -6.371 11.399 15.893 1.00 93.19 93 THR A O 1
ATOM 668 N N . VAL A 1 94 ? -4.594 10.876 17.162 1.00 91.75 94 VAL A N 1
ATOM 669 C CA . VAL A 1 94 ? -3.639 10.806 16.044 1.00 91.75 94 VAL A CA 1
ATOM 670 C C . VAL A 1 94 ? -4.047 9.730 15.046 1.00 91.75 94 VAL A C 1
ATOM 672 O O . VAL A 1 94 ? -4.073 9.985 13.843 1.00 91.75 94 VAL A O 1
ATOM 675 N N . VAL A 1 95 ? -4.426 8.552 15.541 1.00 94.31 95 VAL A N 1
ATOM 676 C CA . VAL A 1 95 ? -4.913 7.439 14.716 1.00 94.31 95 VAL A CA 1
ATOM 677 C C . VAL A 1 95 ? -6.117 7.873 13.872 1.00 94.31 95 VAL A C 1
ATOM 679 O O . VAL A 1 95 ? -6.112 7.678 12.656 1.00 94.31 95 VAL A O 1
ATOM 682 N N . ALA A 1 96 ? -7.110 8.537 14.472 1.00 95.94 96 ALA A N 1
ATOM 683 C CA . ALA A 1 96 ? -8.276 9.052 13.753 1.00 95.94 96 ALA A CA 1
ATOM 684 C C . ALA A 1 96 ? -7.919 10.110 12.703 1.00 95.94 96 ALA A C 1
ATOM 686 O O . ALA A 1 96 ? -8.423 10.061 11.579 1.00 95.94 96 ALA A O 1
ATOM 687 N N . LEU A 1 97 ? -7.020 11.039 13.033 1.00 94.75 97 LEU A N 1
ATOM 688 C CA . LEU A 1 97 ? -6.558 12.061 12.095 1.00 94.75 97 LEU A CA 1
ATOM 689 C C . LEU A 1 97 ? -5.813 11.455 10.901 1.00 94.75 97 LEU A C 1
ATOM 691 O O . LEU A 1 97 ? -5.987 11.925 9.781 1.00 94.75 97 LEU A O 1
ATOM 695 N N . LEU A 1 98 ? -5.026 10.396 11.104 1.00 94.75 98 LEU A N 1
ATOM 696 C CA . LEU A 1 98 ? -4.316 9.712 10.020 1.00 94.75 98 LEU A CA 1
ATOM 697 C C . LEU A 1 98 ? -5.256 8.932 9.097 1.00 94.75 98 LEU A C 1
ATOM 699 O O . LEU A 1 98 ? -5.093 9.009 7.878 1.00 94.75 98 LEU A O 1
ATOM 703 N N . VAL A 1 99 ? -6.274 8.262 9.650 1.00 97.19 99 VAL A N 1
ATOM 704 C CA . VAL A 1 99 ? -7.346 7.652 8.843 1.00 97.19 99 VAL A CA 1
ATOM 705 C C . VAL A 1 99 ? -8.014 8.716 7.970 1.00 97.19 99 VAL A C 1
ATOM 707 O O . VAL A 1 99 ? -8.151 8.528 6.762 1.00 97.19 99 VAL A O 1
ATOM 710 N N . LEU A 1 100 ? -8.380 9.861 8.554 1.00 96.56 100 LEU A N 1
ATOM 711 C CA . LEU A 1 100 ? -9.051 10.950 7.837 1.00 96.56 100 LEU A CA 1
ATOM 712 C C . LEU A 1 100 ? -8.132 11.693 6.860 1.00 96.56 100 LEU A C 1
ATOM 714 O O . LEU A 1 100 ? -8.603 12.192 5.843 1.00 96.56 100 LEU A O 1
ATOM 718 N N . ALA A 1 101 ? -6.824 11.743 7.106 1.00 95.00 101 ALA A N 1
ATOM 719 C CA . ALA A 1 101 ? -5.876 12.299 6.144 1.00 95.00 101 ALA A CA 1
ATOM 720 C C . ALA A 1 101 ? -5.795 11.445 4.865 1.00 95.00 101 ALA A C 1
ATOM 722 O O . ALA A 1 101 ? -5.614 11.980 3.768 1.00 95.00 101 ALA A O 1
ATOM 723 N N . ALA A 1 102 ? -5.955 10.125 4.999 1.00 96.06 102 ALA A N 1
ATOM 724 C CA . ALA A 1 102 ? -5.998 9.195 3.878 1.00 96.06 102 ALA A CA 1
ATOM 725 C C . ALA A 1 102 ? -7.382 9.138 3.198 1.00 96.06 102 ALA A C 1
ATOM 727 O O . ALA A 1 102 ? -7.459 9.172 1.968 1.00 96.06 102 ALA A O 1
ATOM 728 N N . ALA A 1 103 ? -8.468 9.136 3.975 1.00 97.50 103 ALA A N 1
ATOM 729 C CA . ALA A 1 103 ? -9.852 9.126 3.494 1.00 97.50 103 ALA A CA 1
ATOM 730 C C . ALA A 1 103 ? -10.672 10.290 4.089 1.00 97.50 103 ALA A C 1
ATOM 732 O O . ALA A 1 103 ? -11.462 10.096 5.019 1.00 97.50 103 ALA A O 1
ATOM 733 N N . PRO A 1 104 ? -10.533 11.514 3.549 1.00 96.50 104 PRO A N 1
ATOM 734 C CA . PRO A 1 104 ? -11.121 12.719 4.144 1.00 96.50 104 PRO A CA 1
ATOM 735 C C . PRO A 1 104 ? -12.651 12.772 4.095 1.00 96.50 104 PRO A C 1
ATOM 737 O O . PRO A 1 104 ? -13.263 13.593 4.784 1.00 96.50 104 PRO A O 1
ATOM 740 N N . ALA A 1 105 ? -13.289 11.918 3.289 1.00 97.50 105 ALA A N 1
ATOM 741 C CA . ALA A 1 105 ? -14.739 11.810 3.200 1.00 97.50 105 ALA A CA 1
ATOM 742 C C . ALA A 1 105 ? -15.333 10.639 4.007 1.00 97.50 105 ALA A C 1
ATOM 744 O O . ALA A 1 105 ? -16.562 10.543 4.077 1.00 97.50 105 ALA A O 1
ATOM 745 N N . ALA A 1 106 ? -14.506 9.796 4.634 1.00 98.19 106 ALA A N 1
ATOM 746 C CA . ALA A 1 106 ? -14.968 8.690 5.472 1.00 98.19 106 ALA A CA 1
ATOM 747 C C . ALA A 1 106 ? -15.587 9.172 6.791 1.00 98.19 106 ALA A C 1
ATOM 749 O O . ALA A 1 106 ? -15.375 10.305 7.233 1.00 98.19 106 ALA A O 1
ATOM 750 N N . GLN A 1 107 ? -16.362 8.298 7.427 1.00 98.44 107 GLN A N 1
ATOM 751 C CA . GLN A 1 107 ? -16.757 8.449 8.824 1.00 98.44 107 GLN A CA 1
ATOM 752 C C . GLN A 1 107 ? -15.901 7.550 9.715 1.00 98.44 107 GLN A C 1
ATOM 754 O O . GLN A 1 107 ? -15.545 6.435 9.332 1.00 98.44 107 GLN A O 1
ATOM 759 N N . VAL A 1 108 ? -15.604 8.025 10.922 1.00 98.56 108 VAL A N 1
ATOM 760 C CA . VAL A 1 108 ? -14.870 7.270 11.941 1.00 98.56 108 VAL A CA 1
ATOM 761 C C . VAL A 1 108 ? -15.784 6.926 13.112 1.00 98.56 108 VAL A C 1
ATOM 763 O O . VAL A 1 108 ? -16.425 7.801 13.693 1.00 98.56 108 VAL A O 1
ATOM 766 N N . LEU A 1 109 ? -15.851 5.644 13.463 1.00 98.62 109 LEU A N 1
ATOM 767 C CA . LEU A 1 109 ? -16.502 5.147 14.672 1.00 98.62 109 LEU A CA 1
ATOM 768 C C . LEU A 1 109 ? -15.436 4.977 15.752 1.00 98.62 109 LEU A C 1
ATOM 770 O O . LEU A 1 109 ? -14.641 4.043 15.698 1.00 98.62 109 LEU A O 1
ATOM 774 N N . LEU A 1 110 ? -15.412 5.885 16.722 1.00 97.94 110 LEU A N 1
ATOM 775 C CA . LEU A 1 110 ? -14.404 5.888 17.780 1.00 97.94 110 LEU A CA 1
ATOM 776 C C . LEU A 1 110 ? -14.895 5.028 18.943 1.00 97.94 110 LEU A C 1
ATOM 778 O O . LEU A 1 110 ? -15.988 5.266 19.462 1.00 97.94 110 LEU A O 1
ATOM 782 N N . ILE A 1 111 ? -14.118 4.025 19.339 1.00 97.25 111 ILE A N 1
ATOM 783 C CA . ILE A 1 111 ? -14.468 3.096 20.414 1.00 97.25 111 ILE A CA 1
ATOM 784 C C . ILE A 1 111 ? -13.320 3.074 21.416 1.00 97.25 111 ILE A C 1
ATOM 786 O O . ILE A 1 111 ? -12.230 2.597 21.107 1.00 97.25 111 ILE A O 1
ATOM 790 N N . ASP A 1 112 ? -13.583 3.589 22.614 1.00 93.94 112 ASP A N 1
ATOM 791 C CA . ASP A 1 112 ? -12.620 3.615 23.707 1.00 93.94 112 ASP A CA 1
ATOM 792 C C . ASP A 1 112 ? -12.455 2.225 24.331 1.00 93.94 112 ASP A C 1
ATOM 794 O O . ASP A 1 112 ? -13.370 1.676 24.958 1.00 93.94 112 ASP A O 1
ATOM 798 N N . VAL A 1 113 ? -11.261 1.660 24.171 1.00 93.12 113 VAL A N 1
ATOM 799 C CA . VAL A 1 113 ? -10.898 0.337 24.694 1.00 93.12 113 VAL A CA 1
ATOM 800 C C . VAL A 1 113 ? -9.980 0.392 25.922 1.00 93.12 113 VAL A C 1
ATOM 802 O O . VAL A 1 113 ? -9.477 -0.641 26.378 1.00 93.12 113 VAL A O 1
ATOM 805 N N . MET A 1 114 ? -9.782 1.578 26.502 1.00 87.88 114 MET A N 1
ATOM 806 C CA . MET A 1 114 ? -8.919 1.782 27.666 1.00 87.88 114 MET A CA 1
ATOM 807 C C . MET A 1 114 ? -9.630 1.465 28.979 1.00 87.88 114 MET A C 1
ATOM 809 O O . MET A 1 114 ? -10.823 1.718 29.159 1.00 87.88 114 MET A O 1
ATOM 813 N N . ALA A 1 115 ? -8.892 0.966 29.964 1.00 83.44 115 ALA A N 1
ATOM 814 C CA . ALA A 1 115 ? -9.283 0.977 31.368 1.00 83.44 115 ALA A CA 1
ATOM 815 C C . ALA A 1 115 ? -8.159 1.600 32.200 1.00 83.44 115 ALA A C 1
ATOM 817 O O . ALA A 1 115 ? -7.155 0.958 32.508 1.00 83.44 115 ALA A O 1
ATOM 818 N N . GLY A 1 116 ? -8.327 2.878 32.542 1.00 81.38 116 GLY A N 1
ATOM 819 C CA . GLY A 1 116 ? -7.217 3.680 33.048 1.00 81.38 116 GLY A CA 1
ATOM 820 C C . GLY A 1 116 ? -6.181 3.900 31.936 1.00 81.38 116 GLY A C 1
ATOM 821 O O . GLY A 1 116 ? -6.585 4.204 30.816 1.00 81.38 116 GLY A O 1
ATOM 822 N N . PRO A 1 117 ? -4.872 3.733 32.202 1.00 75.56 117 PRO A N 1
ATOM 823 C CA . PRO A 1 117 ? -3.819 3.977 31.213 1.00 75.56 117 PRO A CA 1
ATOM 824 C C . PRO A 1 117 ? -3.538 2.772 30.298 1.00 75.56 117 PRO A C 1
ATOM 826 O O . PRO A 1 117 ? -2.564 2.790 29.551 1.00 75.56 117 PRO A O 1
ATOM 829 N N . PHE A 1 118 ? -4.338 1.706 30.375 1.00 80.94 118 PHE A N 1
ATOM 830 C CA . PHE A 1 118 ? -4.047 0.441 29.704 1.00 80.94 118 PHE A CA 1
ATOM 831 C C . PHE A 1 118 ? -5.187 -0.005 28.794 1.00 80.94 118 PHE A C 1
ATOM 833 O O . PHE A 1 118 ? -6.358 0.074 29.169 1.00 80.94 118 PHE A O 1
ATOM 840 N N . VAL A 1 119 ? -4.836 -0.549 27.629 1.00 84.00 119 VAL A N 1
ATOM 841 C CA . VAL A 1 119 ? -5.782 -1.228 26.736 1.00 84.00 119 VAL A CA 1
ATOM 842 C C . VAL A 1 119 ? -6.182 -2.568 27.351 1.00 84.00 119 VAL A C 1
ATOM 844 O O . VAL A 1 119 ? -5.329 -3.306 27.851 1.00 84.00 119 VAL A O 1
ATOM 847 N N . ARG A 1 120 ? -7.475 -2.907 27.298 1.00 87.88 120 ARG A N 1
ATOM 848 C CA . ARG A 1 120 ? -7.996 -4.174 27.827 1.00 87.88 120 ARG A CA 1
ATOM 849 C C . ARG A 1 120 ? -8.516 -5.110 26.727 1.00 87.88 120 ARG A C 1
ATOM 851 O O . ARG A 1 120 ? -9.386 -4.687 25.965 1.00 87.88 120 ARG A O 1
ATOM 858 N N . PRO A 1 121 ? -8.065 -6.379 26.671 1.00 90.44 121 PRO A N 1
ATOM 859 C CA . PRO A 1 121 ? -8.531 -7.350 25.675 1.00 90.44 121 PRO A CA 1
ATOM 860 C C . PRO A 1 121 ? -10.059 -7.546 25.636 1.00 90.44 121 PRO A C 1
ATOM 862 O O . PRO A 1 121 ? -10.637 -7.556 24.551 1.00 90.44 121 PRO A O 1
ATOM 865 N N . ASP A 1 122 ? -10.738 -7.585 26.787 1.00 93.44 122 ASP A N 1
ATOM 866 C CA . ASP A 1 122 ? -12.202 -7.726 26.868 1.00 93.44 122 ASP A CA 1
ATOM 867 C C . ASP A 1 122 ? -12.942 -6.518 26.279 1.00 93.44 122 ASP A C 1
ATOM 869 O O . ASP A 1 122 ? -13.966 -6.663 25.606 1.00 93.44 122 ASP A O 1
ATOM 873 N N . LYS A 1 123 ? -12.389 -5.313 26.460 1.00 94.62 123 LYS A N 1
ATOM 874 C CA . LYS A 1 123 ? -12.926 -4.097 25.841 1.00 94.62 123 LYS A CA 1
ATOM 875 C C . LYS A 1 123 ? -12.705 -4.076 24.336 1.00 94.62 123 LYS A C 1
ATOM 877 O O . LYS A 1 123 ? -13.582 -3.624 23.609 1.00 94.62 123 LYS A O 1
ATOM 882 N N . VAL A 1 124 ? -11.573 -4.592 23.862 1.00 95.50 124 VAL A N 1
ATOM 883 C CA . VAL A 1 124 ? -11.300 -4.732 22.424 1.00 95.50 124 VAL A CA 1
ATOM 884 C C . VAL A 1 124 ? -12.285 -5.714 21.802 1.00 95.50 124 VAL A C 1
ATOM 886 O O . VAL A 1 124 ? -12.905 -5.391 20.795 1.00 95.50 124 VAL A O 1
ATOM 889 N N . ALA A 1 125 ? -12.507 -6.869 22.433 1.00 96.12 125 ALA A N 1
ATOM 890 C CA . ALA A 1 125 ? -13.495 -7.847 21.986 1.00 96.12 125 ALA A CA 1
ATOM 891 C C . ALA A 1 125 ? -14.916 -7.252 21.920 1.00 96.12 125 ALA A C 1
ATOM 893 O O . ALA A 1 125 ? -15.613 -7.422 20.917 1.00 96.12 125 ALA A O 1
ATOM 894 N N . ALA A 1 126 ? -15.331 -6.497 22.942 1.00 97.00 126 ALA A N 1
ATOM 895 C CA . ALA A 1 126 ? -16.609 -5.782 22.935 1.00 97.00 126 ALA A CA 1
ATOM 896 C C . ALA A 1 126 ? -16.667 -4.690 21.850 1.00 97.00 126 ALA A C 1
ATOM 898 O O . ALA A 1 126 ? -17.687 -4.530 21.179 1.00 97.00 126 ALA A O 1
ATOM 899 N N . GLY A 1 127 ? -15.566 -3.969 21.635 1.00 97.50 127 GLY A N 1
ATOM 900 C CA . GLY A 1 127 ? -15.452 -2.968 20.582 1.00 97.50 127 GLY A CA 1
ATOM 901 C C . GLY A 1 127 ? -15.568 -3.564 19.181 1.00 97.50 127 GLY A C 1
ATOM 902 O O . GLY A 1 127 ? -16.186 -2.958 18.311 1.00 97.50 127 GLY A O 1
ATOM 903 N N . LEU A 1 128 ? -15.032 -4.768 18.959 1.00 97.88 128 LEU A N 1
ATOM 904 C CA . LEU A 1 128 ? -15.142 -5.476 17.681 1.00 97.88 128 LEU A CA 1
ATOM 905 C C . LEU A 1 128 ? -16.596 -5.845 17.388 1.00 97.88 128 LEU A C 1
ATOM 907 O O . LEU A 1 128 ? -17.087 -5.595 16.288 1.00 97.88 128 LEU A O 1
ATOM 911 N N . ALA A 1 129 ? -17.311 -6.358 18.394 1.00 97.50 129 ALA A N 1
ATOM 912 C CA . ALA A 1 129 ? -18.746 -6.598 18.282 1.00 97.50 129 ALA A CA 1
ATOM 913 C C . ALA A 1 129 ? -19.497 -5.298 17.955 1.00 97.50 129 ALA A C 1
ATOM 915 O O . ALA A 1 129 ? -20.325 -5.268 17.045 1.00 97.50 129 ALA A O 1
ATOM 916 N N . ARG A 1 130 ? -19.144 -4.195 18.623 1.00 98.00 130 ARG A N 1
ATOM 917 C CA . ARG A 1 130 ? -19.763 -2.892 18.375 1.00 98.00 130 ARG A CA 1
ATOM 918 C C . ARG A 1 130 ? -19.492 -2.350 16.969 1.00 98.00 130 ARG A C 1
ATOM 920 O O . ARG A 1 130 ? -20.391 -1.773 16.356 1.00 98.00 130 ARG A O 1
ATOM 927 N N . ALA A 1 131 ? -18.278 -2.527 16.456 1.00 98.06 131 ALA A N 1
ATOM 928 C CA . ALA A 1 131 ? -17.916 -2.150 15.095 1.00 98.06 131 ALA A CA 1
ATOM 929 C C . ALA A 1 131 ? -18.767 -2.907 14.065 1.00 98.06 131 ALA A C 1
ATOM 931 O O . ALA A 1 131 ? -19.336 -2.285 13.166 1.00 98.06 131 ALA A O 1
ATOM 932 N N . ALA A 1 132 ? -18.927 -4.221 14.254 1.00 97.44 132 ALA A N 1
ATOM 933 C CA . ALA A 1 132 ? -19.777 -5.055 13.411 1.00 97.44 132 ALA A CA 1
ATOM 934 C C . ALA A 1 132 ? -21.257 -4.637 13.476 1.00 97.44 132 ALA A C 1
ATOM 936 O O . ALA A 1 132 ? -21.891 -4.483 12.435 1.00 97.44 132 ALA A O 1
ATOM 937 N N . GLU A 1 133 ? -21.801 -4.377 14.670 1.00 97.81 133 GLU A N 1
ATOM 938 C CA . GLU A 1 133 ? -23.177 -3.875 14.846 1.00 97.81 133 GLU A CA 1
ATOM 939 C C . GLU A 1 133 ? -23.433 -2.557 14.104 1.00 97.81 133 GLU A C 1
ATOM 941 O O . GLU A 1 133 ? -24.534 -2.326 13.605 1.00 97.81 133 GLU A O 1
ATOM 946 N N . CYS A 1 134 ? -22.430 -1.678 14.048 1.00 98.00 134 CYS A N 1
ATOM 947 C CA . CYS A 1 134 ? -22.522 -0.401 13.343 1.00 98.00 134 CYS A CA 1
ATOM 948 C C . CYS A 1 134 ? -22.283 -0.526 11.831 1.00 98.00 134 CYS A C 1
ATOM 950 O O . CYS A 1 134 ? -22.378 0.479 11.131 1.00 98.00 134 CYS A O 1
ATOM 952 N N . GLY A 1 135 ? -21.963 -1.722 11.327 1.00 97.12 135 GLY A N 1
ATOM 953 C CA . GLY A 1 135 ? -21.675 -1.950 9.913 1.00 97.12 135 GLY A CA 1
ATOM 954 C C . GLY A 1 135 ? -20.342 -1.357 9.456 1.00 97.12 135 GLY A C 1
ATOM 955 O O . GLY A 1 135 ? -20.223 -0.948 8.303 1.00 97.12 135 GLY A O 1
ATOM 956 N N . ALA A 1 136 ? -19.344 -1.263 10.342 1.00 97.81 136 ALA A N 1
ATOM 957 C CA . ALA A 1 136 ? -18.010 -0.832 9.939 1.00 97.81 136 ALA A CA 1
ATOM 958 C C . ALA A 1 136 ? -17.387 -1.872 8.995 1.00 97.81 136 ALA A C 1
ATOM 960 O O . ALA A 1 136 ? -17.196 -3.025 9.376 1.00 97.81 136 ALA A O 1
ATOM 961 N N . ALA A 1 137 ? -17.053 -1.454 7.774 1.00 96.06 137 ALA A N 1
ATOM 962 C CA . ALA A 1 137 ? -16.381 -2.312 6.796 1.00 96.06 137 ALA A CA 1
ATOM 963 C C . ALA A 1 137 ? -14.882 -2.467 7.098 1.00 96.06 137 ALA A C 1
ATOM 965 O O . ALA A 1 137 ? -14.236 -3.388 6.605 1.00 96.06 137 ALA A O 1
ATOM 966 N N . ILE A 1 138 ? -14.321 -1.546 7.886 1.00 98.06 138 ILE A N 1
ATOM 967 C CA . ILE A 1 138 ? -12.902 -1.512 8.231 1.00 98.06 138 ILE A CA 1
ATOM 968 C C . ILE A 1 138 ? -12.769 -1.297 9.733 1.00 98.06 138 ILE A C 1
ATOM 970 O O . ILE A 1 138 ? -13.424 -0.422 10.304 1.00 98.06 138 ILE A O 1
ATOM 974 N N . VAL A 1 139 ? -11.882 -2.058 10.363 1.00 98.12 139 VAL A N 1
ATOM 975 C CA . VAL A 1 139 ? -11.513 -1.917 11.770 1.00 98.12 139 VAL A CA 1
ATOM 976 C C . VAL A 1 139 ? -10.014 -1.653 11.865 1.00 98.12 139 VAL A C 1
ATOM 978 O O . VAL A 1 139 ? -9.211 -2.481 11.445 1.00 98.12 139 VAL A O 1
ATOM 981 N N . ASN A 1 140 ? -9.627 -0.523 12.450 1.00 97.94 140 ASN A N 1
ATOM 982 C CA . ASN A 1 140 ? -8.243 -0.213 12.784 1.00 97.94 140 ASN A CA 1
ATOM 983 C C . ASN A 1 140 ? -7.943 -0.549 14.253 1.00 97.94 140 ASN A C 1
ATOM 985 O O . ASN A 1 140 ? -8.606 -0.040 15.162 1.00 97.94 140 ASN A O 1
ATOM 989 N N . LEU A 1 141 ? -6.889 -1.338 14.466 1.00 95.12 141 LEU A N 1
ATOM 990 C CA . LEU A 1 141 ? -6.355 -1.736 15.768 1.00 95.12 141 LEU A CA 1
ATOM 991 C C . LEU A 1 141 ? -4.898 -1.279 15.880 1.00 95.12 141 LEU A C 1
ATOM 993 O O . LEU A 1 141 ? -3.968 -2.028 15.592 1.00 95.12 141 LEU A O 1
ATOM 997 N N . SER A 1 142 ? -4.686 -0.045 16.333 1.00 90.81 142 SER A N 1
ATOM 998 C CA . SER A 1 142 ? -3.343 0.487 16.627 1.00 90.81 142 SER A CA 1
ATOM 999 C C . SER A 1 142 ? -2.861 0.126 18.041 1.00 90.81 142 SER A C 1
ATOM 1001 O O . SER A 1 142 ? -2.020 0.813 18.619 1.00 90.81 142 SER A O 1
ATOM 1003 N N . VAL A 1 143 ? -3.398 -0.966 18.588 1.00 85.81 143 VAL A N 1
ATOM 1004 C CA . VAL A 1 143 ? -3.128 -1.494 19.926 1.00 85.81 143 VAL A CA 1
ATOM 1005 C C . VAL A 1 143 ? -2.528 -2.893 19.821 1.00 85.81 143 VAL A C 1
ATOM 1007 O O . VAL A 1 143 ? -2.874 -3.663 18.925 1.00 85.81 143 VAL A O 1
ATOM 1010 N N . GLU A 1 144 ? -1.640 -3.227 20.752 1.00 81.38 144 GLU A N 1
ATOM 1011 C CA . GLU A 1 144 ? -0.908 -4.494 20.773 1.00 81.38 144 GLU A CA 1
ATOM 1012 C C . GLU A 1 144 ? -1.099 -5.232 22.102 1.00 81.38 144 GLU A C 1
ATOM 1014 O O . GLU A 1 144 ? -1.170 -4.627 23.174 1.00 81.38 144 GLU A O 1
ATOM 1019 N N . PHE A 1 145 ? -1.148 -6.561 22.022 1.00 80.69 145 PHE A N 1
ATOM 1020 C CA . PHE A 1 145 ? -1.214 -7.465 23.165 1.00 80.69 145 PHE A CA 1
ATOM 1021 C C . PHE A 1 145 ? -0.086 -8.493 23.082 1.00 80.69 145 PHE A C 1
ATOM 1023 O O . PHE A 1 145 ? 0.159 -9.041 21.997 1.00 80.69 145 PHE A O 1
ATOM 1030 N N . PRO A 1 146 ? 0.550 -8.832 24.219 1.00 80.69 146 PRO A N 1
ATOM 1031 C CA . PRO A 1 146 ? 1.406 -10.006 24.296 1.00 80.69 146 PRO A CA 1
ATOM 1032 C C . PRO A 1 146 ? 0.659 -11.248 23.797 1.00 80.69 146 PRO A C 1
ATOM 1034 O O . PRO A 1 146 ? -0.492 -11.485 24.167 1.00 80.69 146 PRO A O 1
ATOM 1037 N N . THR A 1 147 ? 1.316 -12.048 22.962 1.00 77.56 147 THR A N 1
ATOM 1038 C CA . THR A 1 147 ? 0.718 -13.235 22.343 1.00 77.56 147 THR A CA 1
ATOM 1039 C C . THR A 1 147 ? 1.673 -14.424 22.373 1.00 77.56 147 THR A C 1
ATOM 1041 O O . THR A 1 147 ? 2.873 -14.280 22.588 1.00 77.56 147 THR A O 1
ATOM 1044 N N . ASP A 1 148 ? 1.119 -15.614 22.172 1.00 81.69 148 ASP A N 1
ATOM 1045 C CA . ASP A 1 148 ? 1.841 -16.853 21.892 1.00 81.69 148 ASP A CA 1
ATOM 1046 C C . ASP A 1 148 ? 1.613 -17.356 20.460 1.00 81.69 148 ASP A C 1
ATOM 1048 O O . ASP A 1 148 ? 1.782 -18.543 20.173 1.00 81.69 148 ASP A O 1
ATOM 1052 N N . CYS A 1 149 ? 1.223 -16.455 19.557 1.00 79.94 149 CYS A N 1
ATOM 1053 C CA . CYS A 1 149 ? 1.286 -16.709 18.129 1.00 79.94 149 CYS A CA 1
ATOM 1054 C C . CYS A 1 149 ? 2.674 -17.249 17.747 1.00 79.94 149 CYS A C 1
ATOM 1056 O O . CYS A 1 149 ? 3.712 -16.850 18.290 1.00 79.94 149 CYS A O 1
ATOM 1058 N N . SER A 1 150 ? 2.684 -18.187 16.803 1.00 75.50 150 SER A N 1
ATOM 1059 C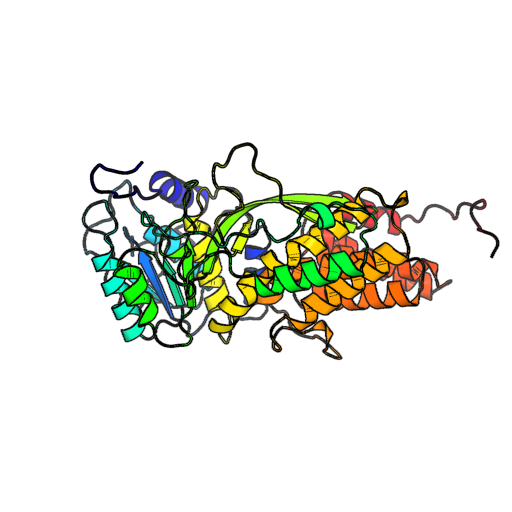 CA . SER A 1 150 ? 3.907 -18.695 16.194 1.00 75.50 150 SER A CA 1
ATOM 1060 C C . SER A 1 150 ? 3.948 -18.279 14.733 1.00 75.50 150 SER A C 1
ATOM 1062 O O . SER A 1 150 ? 2.950 -18.355 14.012 1.00 75.50 150 SER A O 1
ATOM 1064 N N . ARG A 1 151 ? 5.122 -17.831 14.291 1.00 72.94 151 ARG A N 1
ATOM 1065 C CA . ARG A 1 151 ? 5.371 -17.578 12.876 1.00 72.94 151 ARG A CA 1
ATOM 1066 C C . ARG A 1 151 ? 5.411 -18.883 12.115 1.00 72.94 151 ARG A C 1
ATOM 1068 O O . ARG A 1 151 ? 5.864 -19.899 12.646 1.00 72.94 151 ARG A O 1
ATOM 1075 N N . ARG A 1 152 ? 4.966 -18.833 10.863 1.00 72.38 152 ARG A N 1
ATOM 1076 C CA . ARG A 1 152 ? 5.123 -19.967 9.968 1.00 72.38 152 ARG A CA 1
ATOM 1077 C C . ARG A 1 152 ? 6.613 -20.157 9.736 1.00 72.38 152 ARG A C 1
ATOM 1079 O O . ARG A 1 152 ? 7.328 -19.211 9.411 1.00 72.38 152 ARG A O 1
ATOM 1086 N N . ASP A 1 153 ? 7.085 -21.368 9.995 1.00 68.56 153 ASP A N 1
ATOM 1087 C CA . ASP A 1 153 ? 8.477 -21.698 9.753 1.00 68.56 153 ASP A CA 1
ATOM 1088 C C . ASP A 1 153 ? 8.712 -21.709 8.241 1.00 68.56 153 ASP A C 1
ATOM 1090 O O . ASP A 1 153 ? 8.112 -22.513 7.527 1.00 68.56 153 ASP A O 1
ATOM 1094 N N . ALA A 1 154 ? 9.544 -20.783 7.771 1.00 67.56 154 ALA A N 1
ATOM 1095 C CA . ALA A 1 154 ? 9.960 -20.658 6.381 1.00 67.56 154 ALA A CA 1
ATOM 1096 C C . ALA A 1 154 ? 11.345 -21.281 6.134 1.00 67.56 154 ALA A C 1
ATOM 1098 O O . ALA A 1 154 ? 11.873 -21.154 5.037 1.00 67.56 154 ALA A O 1
ATOM 1099 N N . THR A 1 155 ? 11.963 -21.944 7.122 1.00 68.88 155 THR A N 1
ATOM 1100 C CA . THR A 1 155 ? 13.331 -22.490 6.992 1.00 68.88 155 THR A CA 1
ATOM 1101 C C . THR A 1 155 ? 13.458 -23.603 5.954 1.00 68.88 155 THR A C 1
ATOM 1103 O O . THR A 1 155 ? 14.559 -23.882 5.488 1.00 68.88 155 THR A O 1
ATOM 1106 N N . TRP A 1 156 ? 12.343 -24.225 5.563 1.00 66.06 156 TRP A N 1
ATOM 1107 C CA . TRP A 1 156 ? 12.291 -25.192 4.465 1.00 66.06 156 TRP A CA 1
ATOM 1108 C C . TRP A 1 156 ? 12.320 -24.533 3.078 1.00 66.06 156 TRP A C 1
ATOM 1110 O O . TRP A 1 156 ? 12.556 -25.224 2.087 1.00 66.06 156 TRP A O 1
ATOM 1120 N N . ILE A 1 157 ? 12.077 -23.222 3.002 1.00 71.56 157 ILE A N 1
ATOM 1121 C CA . ILE A 1 157 ? 12.190 -22.439 1.777 1.00 71.56 157 ILE A CA 1
ATOM 1122 C C . ILE A 1 157 ? 13.649 -22.000 1.650 1.00 71.56 157 ILE A C 1
ATOM 1124 O O . ILE A 1 157 ? 14.165 -21.239 2.471 1.00 71.56 157 ILE A O 1
ATOM 1128 N N . ASP A 1 158 ? 14.329 -22.499 0.622 1.00 73.12 158 ASP A N 1
ATOM 1129 C CA . ASP A 1 158 ? 15.751 -22.250 0.406 1.00 73.12 158 ASP A CA 1
ATOM 1130 C C . ASP A 1 158 ? 15.960 -20.826 -0.127 1.00 73.12 158 ASP A C 1
ATOM 1132 O O . ASP A 1 158 ? 15.932 -20.567 -1.331 1.00 73.12 158 ASP A O 1
ATOM 1136 N N . SER A 1 159 ? 16.161 -19.882 0.792 1.00 68.25 159 SER A N 1
ATOM 1137 C CA . SER A 1 159 ? 16.429 -18.480 0.468 1.00 68.25 159 SER A CA 1
ATOM 1138 C C . SER A 1 159 ? 17.814 -18.254 -0.142 1.00 68.25 159 SER A C 1
ATOM 1140 O O . SER A 1 159 ? 18.040 -17.201 -0.740 1.00 68.25 159 SER A O 1
ATOM 1142 N N . SER A 1 160 ? 18.730 -19.228 -0.054 1.00 75.06 160 SER A N 1
ATOM 1143 C CA . SER A 1 160 ? 20.065 -19.106 -0.647 1.00 75.06 160 SER A CA 1
ATOM 1144 C C . SER A 1 160 ? 20.019 -19.138 -2.176 1.00 75.06 160 SER A C 1
ATOM 1146 O O . SER A 1 160 ? 20.808 -18.453 -2.821 1.00 75.06 160 SER A O 1
ATOM 1148 N N . LEU A 1 161 ? 19.020 -19.814 -2.754 1.00 69.44 161 LEU A N 1
ATOM 1149 C CA . LEU A 1 161 ? 18.761 -19.816 -4.197 1.00 69.44 161 LEU A CA 1
ATOM 1150 C C . LEU A 1 161 ? 18.432 -18.423 -4.749 1.00 69.44 161 LEU A C 1
ATOM 1152 O O . LEU A 1 161 ? 18.752 -18.131 -5.896 1.00 69.44 161 LEU A O 1
ATOM 1156 N N . ALA A 1 162 ? 17.823 -17.549 -3.941 1.00 65.25 162 ALA A N 1
ATOM 1157 C CA . ALA A 1 162 ? 17.554 -16.165 -4.333 1.00 65.25 162 ALA A CA 1
ATOM 1158 C C . ALA A 1 162 ? 18.818 -15.284 -4.326 1.00 65.25 162 ALA A C 1
ATOM 1160 O O . ALA A 1 162 ? 18.757 -14.138 -4.764 1.00 65.25 162 ALA A O 1
ATOM 1161 N N . LEU A 1 163 ? 19.943 -15.808 -3.821 1.00 76.12 163 LEU A N 1
ATOM 1162 C CA . LEU A 1 163 ? 21.253 -15.157 -3.814 1.00 76.12 163 LEU A CA 1
ATOM 1163 C C . LEU A 1 163 ? 22.196 -15.670 -4.916 1.00 76.12 163 LEU A C 1
ATOM 1165 O O . LEU A 1 163 ? 23.298 -15.145 -5.079 1.00 76.12 163 LEU A O 1
ATOM 1169 N N . GLU A 1 164 ? 21.778 -16.677 -5.685 1.00 84.12 164 GLU A N 1
ATOM 1170 C CA . GLU A 1 164 ? 22.522 -17.178 -6.840 1.00 84.12 164 GLU A CA 1
ATOM 1171 C C . GLU A 1 164 ? 22.250 -16.285 -8.067 1.00 84.12 164 GLU A C 1
ATOM 1173 O O . GLU A 1 164 ? 21.100 -16.050 -8.423 1.00 84.12 164 GLU A O 1
ATOM 1178 N N . ILE A 1 165 ? 23.297 -15.799 -8.747 1.00 83.44 165 ILE A N 1
ATOM 1179 C CA . ILE A 1 165 ? 23.161 -14.914 -9.928 1.00 83.44 165 ILE A CA 1
ATOM 1180 C C . ILE A 1 165 ? 22.630 -15.663 -11.169 1.00 83.44 165 ILE A C 1
ATOM 1182 O O . ILE A 1 165 ? 22.041 -15.061 -12.058 1.00 83.44 165 ILE A O 1
ATOM 1186 N N . ASP A 1 166 ? 22.812 -16.979 -11.259 1.00 87.50 166 ASP A N 1
ATOM 1187 C CA . ASP A 1 166 ? 22.267 -17.796 -12.355 1.00 87.50 166 ASP A CA 1
ATOM 1188 C C . ASP A 1 166 ? 21.692 -19.099 -11.788 1.00 87.50 166 ASP A C 1
ATOM 1190 O O . ASP A 1 166 ? 22.309 -20.165 -11.919 1.00 87.50 166 ASP A O 1
ATOM 1194 N N . PRO A 1 167 ? 20.547 -19.009 -11.086 1.00 88.50 167 PRO A N 1
ATOM 1195 C CA . PRO A 1 167 ? 19.984 -20.147 -10.392 1.00 88.50 167 PRO A CA 1
ATOM 1196 C C . PRO A 1 167 ? 19.410 -21.145 -11.400 1.00 88.50 167 PRO A C 1
ATOM 1198 O O . PRO A 1 167 ? 18.817 -20.770 -12.416 1.00 88.50 167 PRO A O 1
ATOM 1201 N N . ASP A 1 168 ? 19.544 -22.438 -11.101 1.00 91.69 168 ASP A N 1
ATOM 1202 C CA . ASP A 1 168 ? 18.909 -23.494 -11.893 1.00 91.69 168 ASP A CA 1
ATOM 1203 C C . ASP A 1 168 ? 17.375 -23.321 -11.867 1.00 91.69 168 ASP A C 1
ATOM 1205 O O . ASP A 1 168 ? 16.779 -23.432 -10.787 1.00 91.69 168 ASP A O 1
ATOM 1209 N N . PRO A 1 169 ? 16.702 -23.091 -13.017 1.00 93.25 169 PRO A N 1
ATOM 1210 C CA . PRO A 1 169 ? 15.254 -22.896 -13.043 1.00 93.25 169 PRO A CA 1
ATOM 1211 C C . PRO A 1 169 ? 14.471 -24.066 -12.436 1.00 93.25 169 PRO A C 1
ATOM 1213 O O . PRO A 1 169 ? 13.432 -23.840 -11.815 1.00 93.25 169 PRO A O 1
ATOM 1216 N N . ALA A 1 170 ? 14.976 -25.301 -12.549 1.00 94.44 170 ALA A N 1
ATOM 1217 C CA . ALA A 1 170 ? 14.329 -26.478 -11.968 1.00 94.44 170 ALA A CA 1
ATOM 1218 C C . ALA A 1 170 ? 14.331 -26.468 -10.429 1.00 94.44 170 ALA A C 1
ATOM 1220 O O . ALA A 1 170 ? 13.497 -27.130 -9.813 1.00 94.44 170 ALA A O 1
ATOM 1221 N N . ARG A 1 171 ? 15.243 -25.709 -9.806 1.00 92.19 171 ARG A N 1
ATOM 1222 C CA . ARG A 1 171 ? 15.304 -25.495 -8.353 1.00 92.19 171 ARG A CA 1
ATOM 1223 C C . ARG A 1 171 ? 14.616 -24.197 -7.942 1.00 92.19 171 ARG A C 1
ATOM 1225 O O . ARG A 1 171 ? 13.889 -24.198 -6.955 1.00 92.19 171 ARG A O 1
ATOM 1232 N N . PHE A 1 172 ? 14.816 -23.116 -8.693 1.00 91.19 172 PHE A N 1
ATOM 1233 C CA . PHE A 1 172 ? 14.330 -21.780 -8.341 1.00 91.19 172 PHE A CA 1
ATOM 1234 C C . PHE A 1 172 ? 12.815 -21.621 -8.488 1.00 91.19 172 PHE A C 1
ATOM 1236 O O . PHE A 1 172 ? 12.160 -21.128 -7.574 1.00 91.19 172 PHE A O 1
ATOM 1243 N N . LEU A 1 173 ? 12.229 -22.058 -9.606 1.00 93.81 173 LEU A N 1
ATOM 1244 C CA . LEU A 1 173 ? 10.800 -21.839 -9.861 1.00 93.81 173 LEU A CA 1
ATOM 1245 C C . LEU A 1 173 ? 9.890 -22.554 -8.843 1.00 93.81 173 LEU A C 1
ATOM 1247 O O . LEU A 1 173 ? 8.946 -21.923 -8.371 1.00 93.81 173 LEU A O 1
ATOM 1251 N N . PRO A 1 174 ? 10.184 -23.797 -8.404 1.00 91.69 174 PRO A N 1
ATOM 1252 C CA . PRO A 1 174 ? 9.459 -24.398 -7.285 1.00 91.69 174 PRO A CA 1
ATOM 1253 C C . PRO A 1 174 ? 9.580 -23.618 -5.968 1.00 91.69 174 PRO A C 1
ATOM 1255 O O . PRO A 1 174 ? 8.651 -23.651 -5.165 1.00 91.69 174 PRO A O 1
ATOM 1258 N N . GLN A 1 175 ? 10.691 -22.906 -5.728 1.00 86.88 175 GLN A N 1
ATOM 1259 C CA . GLN A 1 175 ? 10.793 -22.024 -4.560 1.00 86.88 175 GLN A CA 1
ATOM 1260 C C . GLN A 1 175 ? 9.872 -20.816 -4.706 1.00 86.88 175 GLN A C 1
ATOM 1262 O O . GLN A 1 175 ? 9.201 -20.463 -3.745 1.00 86.88 175 GLN A O 1
ATOM 1267 N N . VAL A 1 176 ? 9.783 -20.208 -5.892 1.00 89.06 176 VAL A N 1
ATOM 1268 C CA . VAL A 1 176 ? 8.822 -19.119 -6.146 1.00 89.06 176 VAL A CA 1
ATOM 1269 C C . VAL A 1 176 ? 7.394 -19.585 -5.841 1.00 89.06 176 VAL A C 1
ATOM 1271 O O . VAL A 1 176 ? 6.685 -18.913 -5.092 1.00 89.06 176 VAL A O 1
ATOM 1274 N N . ASP A 1 177 ? 6.998 -20.768 -6.321 1.00 91.00 177 ASP A N 1
ATOM 1275 C CA . ASP A 1 177 ? 5.682 -21.351 -6.017 1.00 91.00 177 ASP A CA 1
ATOM 1276 C C . ASP A 1 177 ? 5.490 -21.574 -4.502 1.00 91.00 177 ASP A C 1
ATOM 1278 O O . ASP A 1 177 ? 4.420 -21.301 -3.953 1.00 91.00 177 ASP A O 1
ATOM 1282 N N . ALA A 1 178 ? 6.534 -22.035 -3.806 1.00 86.88 178 ALA A N 1
ATOM 1283 C CA . ALA A 1 178 ? 6.523 -22.219 -2.359 1.00 86.88 178 ALA A CA 1
ATOM 1284 C C . ALA A 1 178 ? 6.356 -20.899 -1.590 1.00 86.88 178 ALA A C 1
ATOM 1286 O O . ALA A 1 178 ? 5.566 -20.853 -0.648 1.00 86.88 178 ALA A O 1
ATOM 1287 N N . TRP A 1 179 ? 7.043 -19.829 -1.999 1.00 84.62 179 TRP A N 1
ATOM 1288 C CA . TRP A 1 179 ? 6.888 -18.486 -1.428 1.00 84.62 179 TRP A CA 1
ATOM 1289 C C . TRP A 1 179 ? 5.472 -17.944 -1.638 1.00 84.62 179 TRP A C 1
ATOM 1291 O O . TRP A 1 179 ? 4.879 -17.416 -0.700 1.00 84.62 179 TRP A O 1
ATOM 1301 N N . ILE A 1 180 ? 4.897 -18.134 -2.830 1.00 86.62 180 ILE A N 1
ATOM 1302 C CA . ILE A 1 180 ? 3.504 -17.767 -3.130 1.00 86.62 180 ILE A CA 1
ATOM 1303 C C . ILE A 1 180 ? 2.536 -18.527 -2.212 1.00 86.62 180 ILE A C 1
ATOM 1305 O O . ILE A 1 180 ? 1.651 -17.922 -1.608 1.00 86.62 180 ILE A O 1
ATOM 1309 N N . ALA A 1 181 ? 2.725 -19.836 -2.036 1.00 84.19 181 ALA A N 1
ATOM 1310 C CA . ALA A 1 181 ? 1.899 -20.652 -1.142 1.00 84.19 181 ALA A CA 1
ATOM 1311 C C . ALA A 1 181 ? 2.119 -20.349 0.358 1.00 84.19 181 ALA A C 1
ATOM 1313 O O . ALA A 1 181 ? 1.265 -20.657 1.194 1.00 84.19 181 ALA A O 1
ATOM 1314 N N . HIS A 1 182 ? 3.266 -19.763 0.711 1.00 78.25 182 HIS A N 1
ATOM 1315 C CA . HIS A 1 182 ? 3.656 -19.390 2.072 1.00 78.25 182 HIS A CA 1
ATOM 1316 C C . HIS A 1 182 ? 3.466 -17.894 2.363 1.00 78.25 182 HIS A C 1
ATOM 1318 O O . HIS A 1 182 ? 3.942 -17.410 3.382 1.00 78.25 182 HIS A O 1
ATOM 1324 N N . ALA A 1 183 ? 2.764 -17.149 1.504 1.00 74.69 183 ALA A N 1
ATOM 1325 C CA . ALA A 1 183 ? 2.603 -15.700 1.648 1.00 74.69 183 ALA A CA 1
ATOM 1326 C C . ALA A 1 183 ? 1.985 -15.259 2.997 1.00 74.69 183 ALA A C 1
ATOM 1328 O O . ALA A 1 183 ? 2.070 -14.093 3.368 1.00 74.69 183 ALA A O 1
ATOM 1329 N N . GLU A 1 184 ? 1.374 -16.187 3.738 1.00 72.75 184 GLU A N 1
ATOM 1330 C CA . GLU A 1 184 ? 0.902 -15.995 5.110 1.00 72.75 184 GLU A CA 1
ATOM 1331 C C . GLU A 1 184 ? 2.047 -16.162 6.133 1.00 72.75 184 GLU A C 1
ATOM 1333 O O . GLU A 1 184 ? 2.563 -17.275 6.298 1.00 72.75 184 GLU A O 1
ATOM 1338 N N . PRO A 1 185 ? 2.429 -15.108 6.882 1.00 63.81 185 PRO A N 1
ATOM 1339 C CA . PRO A 1 185 ? 3.608 -15.150 7.752 1.00 63.81 185 PRO A CA 1
ATOM 1340 C C . PRO A 1 185 ? 3.407 -15.905 9.080 1.00 63.81 185 PRO A C 1
ATOM 1342 O O . PRO A 1 185 ? 4.383 -16.140 9.805 1.00 63.81 185 PRO A O 1
ATOM 1345 N N . TYR A 1 186 ? 2.176 -16.293 9.429 1.00 70.25 186 TYR A N 1
ATOM 1346 C CA . TYR A 1 186 ? 1.839 -16.931 10.709 1.00 70.25 186 TYR A CA 1
ATOM 1347 C C . TYR A 1 186 ? 1.484 -18.418 10.540 1.00 70.25 186 TYR A C 1
ATOM 1349 O O . TYR A 1 186 ? 0.874 -18.823 9.555 1.00 70.25 186 TYR A O 1
ATOM 1357 N N . ALA A 1 187 ? 1.913 -19.258 11.493 1.00 59.81 187 ALA A N 1
ATOM 1358 C CA . ALA A 1 187 ? 1.772 -20.719 11.415 1.00 59.81 187 ALA A CA 1
ATOM 1359 C C . ALA A 1 187 ? 0.337 -21.200 11.638 1.00 59.81 187 ALA A C 1
ATOM 1361 O O . ALA A 1 187 ? -0.018 -22.310 11.242 1.00 59.81 187 ALA A O 1
ATOM 1362 N N . GLY A 1 188 ? -0.466 -20.380 12.308 1.00 66.75 188 GLY A N 1
ATOM 1363 C CA . GLY A 1 188 ? -1.871 -20.626 12.573 1.00 66.75 188 GLY A CA 1
ATOM 1364 C C . GLY A 1 188 ? -2.683 -19.364 12.335 1.00 66.75 188 GLY A C 1
ATOM 1365 O O . GLY A 1 188 ? -2.138 -18.277 12.169 1.00 66.75 188 GLY A O 1
ATOM 1366 N N . SER A 1 189 ? -4.005 -19.510 12.352 1.00 74.88 189 SER A N 1
ATOM 1367 C CA . SER A 1 189 ? -4.920 -18.400 12.094 1.00 74.88 189 SER A CA 1
ATOM 1368 C C . SER A 1 189 ? -5.158 -17.483 13.300 1.00 74.88 189 SER A C 1
ATOM 1370 O O . SER A 1 189 ? -5.872 -16.490 13.170 1.00 74.88 189 SER A O 1
ATOM 1372 N N . ARG A 1 190 ? -4.615 -17.828 14.477 1.00 83.75 190 ARG A N 1
ATOM 1373 C CA . ARG A 1 190 ? -4.841 -17.155 15.766 1.00 83.75 190 ARG A CA 1
ATOM 1374 C C . ARG A 1 190 ? -3.784 -17.535 16.813 1.00 83.75 190 ARG A C 1
ATOM 1376 O O . ARG A 1 190 ? -2.977 -18.434 16.578 1.00 83.75 190 ARG A O 1
ATOM 1383 N N . CYS A 1 191 ? -3.845 -16.896 17.985 1.00 87.06 191 CYS A N 1
ATOM 1384 C CA . CYS A 1 191 ? -3.071 -17.262 19.180 1.00 87.06 191 CYS A CA 1
ATOM 1385 C C . CYS A 1 191 ? -3.209 -18.755 19.531 1.00 87.06 191 CYS A C 1
ATOM 1387 O O . CYS A 1 191 ? -4.267 -19.356 19.320 1.00 87.06 191 CYS A O 1
ATOM 1389 N N . ALA A 1 192 ? -2.153 -19.346 20.096 1.00 85.94 192 ALA A N 1
ATOM 1390 C CA . ALA A 1 192 ? -2.157 -20.752 20.500 1.00 85.94 192 ALA A CA 1
ATOM 1391 C C . ALA A 1 192 ? -2.992 -20.971 21.773 1.00 85.94 192 ALA A C 1
ATOM 1393 O O . ALA A 1 192 ? -3.727 -21.957 21.877 1.00 85.94 192 ALA A O 1
ATOM 1394 N N . ARG A 1 193 ? -2.920 -20.039 22.730 1.00 87.25 193 ARG A N 1
ATOM 1395 C CA . ARG A 1 193 ? -3.815 -19.987 23.892 1.00 87.25 193 ARG A CA 1
ATOM 1396 C C . ARG A 1 193 ? -5.151 -19.345 23.531 1.00 87.25 193 ARG A C 1
ATOM 1398 O O . ARG A 1 193 ? -5.255 -18.540 22.608 1.00 87.25 193 ARG A O 1
ATOM 1405 N N . ALA A 1 194 ? -6.174 -19.681 24.321 1.00 87.38 194 ALA A N 1
ATOM 1406 C CA . ALA A 1 194 ? -7.480 -19.035 24.245 1.00 87.38 194 ALA A CA 1
ATOM 1407 C C . ALA A 1 194 ? -7.318 -17.511 24.353 1.00 87.38 194 ALA A C 1
ATOM 1409 O O . ALA A 1 194 ? -6.690 -17.009 25.286 1.00 87.38 194 ALA A O 1
ATOM 1410 N N . CYS A 1 195 ? -7.864 -16.794 23.375 1.00 90.19 195 CYS A N 1
ATOM 1411 C CA . CYS A 1 195 ? -7.694 -15.359 23.227 1.00 90.19 195 CYS A CA 1
ATOM 1412 C C . CYS A 1 195 ? -9.029 -14.753 22.806 1.00 90.19 195 CYS A C 1
ATOM 1414 O O . CYS A 1 195 ? -9.479 -14.951 21.679 1.00 90.19 195 CYS A O 1
ATOM 1416 N N . GLU A 1 196 ? -9.644 -13.989 23.705 1.00 92.38 196 GLU A N 1
ATOM 1417 C CA . GLU A 1 196 ? -10.960 -13.390 23.467 1.00 92.38 196 GLU A CA 1
ATOM 1418 C C . GLU A 1 196 ? -10.969 -12.401 22.294 1.00 92.38 196 GLU A C 1
ATOM 1420 O O . GLU A 1 196 ? -11.968 -12.295 21.590 1.00 92.38 196 GLU A O 1
ATOM 1425 N N . VAL A 1 197 ? -9.840 -11.732 22.031 1.00 93.19 197 VAL A N 1
ATOM 1426 C CA . VAL A 1 197 ? -9.685 -10.850 20.866 1.00 93.19 197 VAL A CA 1
ATOM 1427 C C . VAL A 1 197 ? -9.713 -11.668 19.577 1.00 93.19 197 VAL A C 1
ATOM 1429 O O . VAL A 1 197 ? -10.469 -11.335 18.673 1.00 93.19 197 VAL A O 1
ATOM 1432 N N . CYS A 1 198 ? -8.966 -12.775 19.498 1.00 92.62 198 CYS A N 1
ATOM 1433 C CA . CYS A 1 198 ? -9.021 -13.676 18.340 1.00 92.62 198 CYS A CA 1
ATOM 1434 C C . CYS A 1 198 ? -10.413 -14.297 18.155 1.00 92.62 198 CYS A C 1
ATOM 1436 O O . CYS A 1 198 ? -10.882 -14.423 17.026 1.00 92.62 198 CYS A O 1
ATOM 1438 N N . ASP A 1 199 ? -11.085 -14.670 19.247 1.00 93.25 199 ASP A N 1
ATOM 1439 C CA . ASP A 1 199 ? -12.443 -15.214 19.184 1.00 93.25 199 ASP A CA 1
ATOM 1440 C C . ASP A 1 199 ? -13.459 -14.167 18.707 1.00 93.25 199 ASP A C 1
ATOM 1442 O O . ASP A 1 199 ? -14.391 -14.512 17.985 1.00 93.25 199 ASP A O 1
ATOM 1446 N N . ALA A 1 200 ? -13.289 -12.896 19.082 1.00 95.38 200 ALA A N 1
ATOM 1447 C CA . ALA A 1 200 ? -14.112 -11.795 18.589 1.00 95.38 200 ALA A CA 1
ATOM 1448 C C . ALA A 1 200 ? -13.832 -11.485 17.111 1.00 95.38 200 ALA A C 1
ATOM 1450 O O . ALA A 1 200 ? -14.775 -11.322 16.340 1.00 95.38 200 ALA A O 1
ATOM 1451 N N . LEU A 1 201 ? -12.561 -11.478 16.697 1.00 94.25 201 LEU A N 1
ATOM 1452 C CA . LEU A 1 201 ? -12.168 -11.316 15.294 1.00 94.25 201 LEU A CA 1
ATOM 1453 C C . LEU A 1 201 ? -12.771 -12.416 14.412 1.00 94.25 201 LEU A C 1
ATOM 1455 O O . LEU A 1 201 ? -13.319 -12.122 13.356 1.00 94.25 201 LEU A O 1
ATOM 1459 N N . GLY A 1 202 ? -12.765 -13.668 14.880 1.00 92.25 202 GLY A N 1
ATOM 1460 C CA . GLY A 1 202 ? -13.382 -14.799 14.178 1.00 92.25 202 GLY A CA 1
ATOM 1461 C C . GLY A 1 202 ? -14.915 -14.765 14.095 1.00 92.25 202 GLY A C 1
ATOM 1462 O O . GLY A 1 202 ? -15.498 -15.655 13.483 1.00 92.25 202 GLY A O 1
ATOM 1463 N N . ARG A 1 203 ? -15.575 -13.781 14.719 1.00 95.12 203 ARG A N 1
ATOM 1464 C CA . ARG A 1 203 ? -17.031 -13.559 14.644 1.00 95.12 203 ARG A CA 1
ATOM 1465 C C . ARG A 1 203 ? -17.407 -12.322 13.835 1.00 95.12 203 ARG A C 1
ATOM 1467 O O . ARG A 1 203 ? -18.599 -12.036 13.715 1.00 95.12 203 ARG A O 1
ATOM 1474 N N . LEU A 1 204 ? -16.429 -11.567 13.335 1.00 95.12 204 LEU A N 1
ATOM 1475 C CA . LEU A 1 204 ? -16.722 -10.453 12.445 1.00 95.12 204 LEU A CA 1
ATOM 1476 C C . LEU A 1 204 ? -17.400 -10.977 11.168 1.00 95.12 204 LEU A C 1
ATOM 1478 O O . LEU A 1 204 ? -17.078 -12.080 10.723 1.00 95.12 204 LEU A O 1
ATOM 1482 N N . PRO A 1 205 ? -18.341 -10.216 10.585 1.00 93.69 205 PRO A N 1
ATOM 1483 C CA . PRO A 1 205 ? -18.927 -10.567 9.299 1.00 93.69 205 PRO A CA 1
ATOM 1484 C C . PRO A 1 205 ? -17.867 -10.707 8.203 1.00 93.69 205 PRO A C 1
ATOM 1486 O O . PRO A 1 205 ? -16.872 -9.978 8.194 1.00 93.69 205 PRO A O 1
ATOM 1489 N N . ASP A 1 206 ? -18.128 -11.592 7.241 1.00 90.19 206 ASP A N 1
ATOM 1490 C CA . ASP A 1 206 ? -17.312 -11.694 6.033 1.00 90.19 206 ASP A CA 1
ATOM 1491 C C . ASP A 1 206 ? -17.237 -10.334 5.319 1.00 90.19 206 ASP A C 1
ATOM 1493 O O . ASP A 1 206 ? -18.221 -9.595 5.237 1.00 90.19 206 ASP A O 1
ATOM 1497 N N . GLY A 1 207 ? -16.053 -10.003 4.804 1.00 89.12 207 GLY A N 1
ATOM 1498 C CA . GLY A 1 207 ? -15.789 -8.738 4.112 1.00 89.12 207 GLY A CA 1
ATOM 1499 C C . GLY A 1 207 ? -15.354 -7.579 5.016 1.00 89.12 207 GLY A C 1
ATOM 1500 O O . GLY A 1 207 ? -14.929 -6.549 4.497 1.00 89.12 207 GLY A O 1
ATOM 1501 N N . VAL A 1 208 ? -15.390 -7.729 6.346 1.00 94.31 208 VAL A N 1
ATOM 1502 C CA . VAL A 1 208 ? -14.786 -6.738 7.249 1.00 94.31 208 VAL A CA 1
ATOM 1503 C C . VAL A 1 208 ? -13.264 -6.859 7.205 1.00 94.31 208 VAL A C 1
ATOM 1505 O O . VAL A 1 208 ? -12.696 -7.883 7.582 1.00 94.31 208 VAL A O 1
ATOM 1508 N N . LEU A 1 209 ? -12.593 -5.787 6.787 1.00 95.00 209 LEU A N 1
ATOM 1509 C CA . LEU A 1 209 ? -11.139 -5.690 6.829 1.00 95.00 209 LEU A CA 1
ATOM 1510 C C . LEU A 1 209 ? -10.681 -5.268 8.226 1.00 95.00 209 LEU A C 1
ATOM 1512 O O . LEU A 1 209 ? -11.065 -4.210 8.723 1.00 95.00 209 LEU A O 1
ATOM 1516 N N . VAL A 1 210 ? -9.779 -6.037 8.828 1.00 95.19 210 VAL A N 1
ATOM 1517 C CA . VAL A 1 210 ? -9.089 -5.636 10.058 1.00 95.19 210 VAL A CA 1
ATOM 1518 C C . VAL A 1 210 ? -7.663 -5.226 9.714 1.00 95.19 210 VAL A C 1
ATOM 1520 O O . VAL A 1 210 ? -6.927 -5.999 9.115 1.00 95.19 210 VAL A O 1
ATOM 1523 N N . VAL A 1 211 ? -7.256 -4.022 10.107 1.00 95.06 211 VAL A N 1
ATOM 1524 C CA . VAL A 1 211 ? -5.888 -3.515 9.950 1.00 95.06 211 VAL A CA 1
ATOM 1525 C C . VAL A 1 211 ? -5.295 -3.312 11.336 1.00 95.06 211 VAL A C 1
ATOM 1527 O O . VAL A 1 211 ? -5.828 -2.544 12.137 1.00 95.06 211 VAL A O 1
ATOM 1530 N N . ALA A 1 212 ? -4.201 -4.002 11.636 1.00 92.44 212 ALA A N 1
ATOM 1531 C CA . ALA A 1 212 ? -3.603 -4.024 12.963 1.00 92.44 212 ALA A CA 1
ATOM 1532 C C . ALA A 1 212 ? -2.140 -3.585 12.922 1.00 92.44 212 ALA A C 1
ATOM 1534 O O . ALA A 1 212 ? -1.398 -3.957 12.016 1.00 92.44 212 ALA A O 1
ATOM 1535 N N . ALA A 1 213 ? -1.696 -2.822 13.917 1.00 88.50 213 ALA A N 1
ATOM 1536 C CA . ALA A 1 213 ? -0.279 -2.520 14.069 1.00 88.50 213 ALA A CA 1
ATOM 1537 C C . ALA A 1 213 ? 0.487 -3.791 14.472 1.00 88.50 213 ALA A C 1
ATOM 1539 O O . ALA A 1 213 ? 0.124 -4.467 15.433 1.00 88.50 213 ALA A O 1
ATOM 1540 N N . SER A 1 214 ? 1.583 -4.099 13.778 1.00 81.31 214 SER A N 1
ATOM 1541 C CA . SER A 1 214 ? 2.443 -5.259 14.083 1.00 81.31 214 SER A CA 1
ATOM 1542 C C . SER A 1 214 ? 3.399 -5.040 15.256 1.00 81.31 214 SER A C 1
ATOM 1544 O O . SER A 1 214 ? 4.263 -5.876 15.514 1.00 81.31 214 SER A O 1
ATOM 1546 N N . GLY A 1 215 ? 3.232 -3.927 15.964 1.00 70.94 215 GLY A N 1
ATOM 1547 C CA . GLY A 1 215 ? 3.953 -3.601 17.180 1.00 70.94 215 GLY A CA 1
ATOM 1548 C C . GLY A 1 215 ? 5.341 -3.012 16.970 1.00 70.94 215 GLY A C 1
ATOM 1549 O O . GLY A 1 215 ? 5.868 -2.966 15.858 1.00 70.94 215 GLY A O 1
ATOM 1550 N N . ASN A 1 216 ? 5.908 -2.470 18.048 1.00 63.03 216 ASN A N 1
ATOM 1551 C CA . ASN A 1 216 ? 7.251 -1.859 18.070 1.00 63.03 216 ASN A CA 1
ATOM 1552 C C . ASN A 1 216 ? 8.280 -2.729 18.812 1.00 63.03 216 ASN A C 1
ATOM 1554 O O . ASN A 1 216 ? 9.394 -2.289 19.105 1.00 63.03 216 ASN A O 1
ATOM 1558 N N . ILE A 1 217 ? 7.877 -3.944 19.175 1.00 54.31 217 ILE A N 1
ATOM 1559 C CA . ILE A 1 217 ? 8.643 -4.898 19.972 1.00 54.31 217 ILE A CA 1
ATOM 1560 C C . ILE A 1 217 ? 9.142 -6.005 19.032 1.00 54.31 217 ILE A C 1
ATOM 1562 O O . ILE A 1 217 ? 8.572 -6.242 17.971 1.00 54.31 217 ILE A O 1
ATOM 1566 N N . ARG A 1 218 ? 10.244 -6.673 19.393 1.00 56.84 218 ARG A N 1
ATOM 1567 C CA . ARG A 1 218 ? 10.811 -7.777 18.595 1.00 56.84 218 ARG A CA 1
ATOM 1568 C C . ARG A 1 218 ? 9.894 -9.004 18.511 1.00 56.84 218 ARG A C 1
ATOM 1570 O O . ARG A 1 218 ? 10.075 -9.816 17.609 1.00 56.84 218 ARG A O 1
ATOM 1577 N N . ASP A 1 219 ? 8.958 -9.131 19.446 1.00 64.12 219 ASP A N 1
ATOM 1578 C CA . ASP A 1 219 ? 8.061 -10.274 19.555 1.00 64.12 219 ASP A CA 1
ATOM 1579 C C . ASP A 1 219 ? 6.774 -10.053 18.757 1.00 64.12 219 ASP A C 1
ATOM 1581 O O . ASP A 1 219 ? 6.383 -8.930 18.446 1.00 64.12 219 ASP A O 1
ATOM 1585 N N . GLN A 1 220 ? 6.109 -11.155 18.419 1.00 70.19 220 GLN A N 1
ATOM 1586 C CA . GLN A 1 220 ? 4.807 -11.121 17.761 1.00 70.19 220 GLN A CA 1
ATOM 1587 C C . GLN A 1 220 ? 3.772 -10.456 18.670 1.00 70.19 220 GLN A C 1
ATOM 1589 O O . GLN A 1 220 ? 3.853 -10.572 19.894 1.00 70.19 220 GLN A O 1
ATOM 1594 N N . VAL A 1 221 ? 2.767 -9.821 18.063 1.00 77.12 221 VAL A N 1
ATOM 1595 C CA . VAL A 1 221 ? 1.672 -9.176 18.793 1.00 77.12 221 VAL A CA 1
ATOM 1596 C C . VAL A 1 221 ? 0.315 -9.601 18.238 1.00 77.12 221 VAL A C 1
ATOM 1598 O O . VAL A 1 221 ? 0.100 -9.689 17.028 1.00 77.12 221 VAL A O 1
ATOM 1601 N N . CYS A 1 222 ? -0.621 -9.875 19.143 1.00 85.75 222 CYS A N 1
ATOM 1602 C CA . CYS A 1 222 ? -2.042 -9.922 18.815 1.00 85.75 222 CYS A CA 1
ATOM 1603 C C . CYS A 1 222 ? -2.539 -8.466 18.773 1.00 85.75 222 CYS A C 1
ATOM 1605 O O . CYS A 1 222 ? -2.110 -7.686 19.623 1.00 85.75 222 CYS A O 1
ATOM 1607 N N . PRO A 1 223 ? -3.416 -8.063 17.836 1.00 88.56 223 PRO A N 1
ATOM 1608 C CA . PRO A 1 223 ? -4.157 -8.879 16.869 1.00 88.56 223 PRO A CA 1
ATOM 1609 C C . PRO A 1 223 ? -3.499 -9.036 15.491 1.00 88.56 223 PRO A C 1
ATOM 1611 O O . PRO A 1 223 ? -4.069 -9.710 14.641 1.00 88.56 223 PRO A O 1
ATOM 1614 N N . ALA A 1 224 ? -2.310 -8.471 15.259 1.00 87.44 224 ALA A N 1
ATOM 1615 C CA . ALA A 1 224 ? -1.647 -8.531 13.951 1.00 87.44 224 ALA A CA 1
ATOM 1616 C C . ALA A 1 224 ? -1.331 -9.957 13.465 1.00 87.44 224 ALA A C 1
ATOM 1618 O O . ALA A 1 224 ? -1.252 -10.173 12.265 1.00 87.44 224 ALA A O 1
ATOM 1619 N N . CYS A 1 225 ? -1.190 -10.927 14.375 1.00 83.62 225 CYS A N 1
ATOM 1620 C CA . CYS A 1 225 ? -0.998 -12.338 14.024 1.00 83.62 225 CYS A CA 1
ATOM 1621 C C . CYS A 1 225 ? -2.276 -13.123 13.675 1.00 83.62 225 CYS A C 1
ATOM 1623 O O . CYS A 1 225 ? -2.208 -14.331 13.449 1.00 83.62 225 CYS A O 1
ATOM 1625 N N . PHE A 1 226 ? -3.450 -12.488 13.680 1.00 87.12 226 PHE A N 1
ATOM 1626 C CA . PHE A 1 226 ? -4.701 -13.139 13.296 1.00 87.12 226 PHE A CA 1
ATOM 1627 C C . PHE A 1 226 ? -4.825 -13.195 11.769 1.00 87.12 226 PHE A C 1
ATOM 1629 O O . PHE A 1 226 ? -4.679 -12.171 11.115 1.00 87.12 226 PHE A O 1
ATOM 1636 N N . ALA A 1 227 ? -5.165 -14.350 11.187 1.00 82.00 227 ALA A N 1
ATOM 1637 C CA . ALA A 1 227 ? -5.166 -14.513 9.724 1.00 82.00 227 ALA A CA 1
ATOM 1638 C C . ALA A 1 227 ? -6.179 -13.618 8.986 1.00 82.00 227 ALA A C 1
ATOM 1640 O O . ALA A 1 227 ? -5.999 -13.337 7.806 1.00 82.00 227 ALA A O 1
ATOM 1641 N N . GLY A 1 228 ? -7.249 -13.183 9.656 1.00 82.19 228 GLY A N 1
ATOM 1642 C CA . GLY A 1 228 ? -8.209 -12.225 9.096 1.00 82.19 228 GLY A CA 1
ATOM 1643 C C . GLY A 1 228 ? -7.813 -10.755 9.276 1.00 82.19 228 GLY A C 1
ATOM 1644 O O . GLY A 1 228 ? -8.600 -9.880 8.927 1.00 82.19 228 GLY A O 1
ATOM 1645 N N . ALA A 1 229 ? -6.644 -10.472 9.854 1.00 89.31 229 ALA A N 1
ATOM 1646 C CA . ALA A 1 229 ? -6.129 -9.124 10.040 1.00 89.31 229 ALA A CA 1
ATOM 1647 C C . ALA A 1 229 ? -4.898 -8.896 9.167 1.00 89.31 229 ALA A C 1
ATOM 1649 O O . ALA A 1 229 ? -4.095 -9.799 8.980 1.00 89.31 229 ALA A O 1
ATOM 1650 N N . VAL A 1 230 ? -4.744 -7.664 8.686 1.00 89.50 230 VAL A N 1
ATOM 1651 C CA . VAL A 1 230 ? -3.542 -7.207 7.999 1.00 89.50 230 VAL A CA 1
ATOM 1652 C C . VAL A 1 230 ? -2.616 -6.545 9.004 1.00 89.50 230 VAL A C 1
ATOM 1654 O O . VAL A 1 230 ? -2.907 -5.454 9.503 1.00 89.50 230 VAL A O 1
ATOM 1657 N N . GLY A 1 231 ? -1.506 -7.213 9.310 1.00 88.31 231 GLY A N 1
ATOM 1658 C CA . GLY A 1 231 ? -0.460 -6.688 10.186 1.00 88.31 231 GLY A CA 1
ATOM 1659 C C . GLY A 1 231 ? 0.409 -5.654 9.468 1.00 88.31 231 GLY A C 1
ATOM 1660 O O . GLY A 1 231 ? 1.084 -5.991 8.497 1.00 88.31 231 GLY A O 1
ATOM 1661 N N . VAL A 1 232 ? 0.429 -4.410 9.947 1.00 87.06 232 VAL A N 1
ATOM 1662 C CA . VAL A 1 232 ? 1.148 -3.296 9.314 1.00 87.06 232 VAL A CA 1
ATOM 1663 C C . VAL A 1 232 ? 2.279 -2.771 10.197 1.00 87.06 232 VAL A C 1
ATOM 1665 O O . VAL A 1 232 ? 2.099 -2.511 11.390 1.00 87.06 232 VAL A O 1
ATOM 1668 N N . GLY A 1 233 ? 3.441 -2.547 9.584 1.00 83.06 233 GLY A N 1
ATOM 1669 C CA . GLY A 1 233 ? 4.592 -1.889 10.196 1.00 83.06 233 GLY A CA 1
ATOM 1670 C C . GLY A 1 233 ? 5.196 -0.795 9.315 1.00 83.06 233 GLY A C 1
ATOM 1671 O O . GLY A 1 233 ? 4.889 -0.679 8.129 1.00 83.06 233 GLY A O 1
ATOM 1672 N N . PHE A 1 234 ? 6.086 0.001 9.904 1.00 79.81 234 PHE A N 1
ATOM 1673 C CA . PHE A 1 234 ? 6.912 0.962 9.177 1.00 79.81 234 PHE A CA 1
ATOM 1674 C C . PHE A 1 234 ? 8.313 0.404 8.891 1.00 79.81 234 PHE A C 1
ATOM 1676 O O . PHE A 1 234 ? 8.876 -0.316 9.715 1.00 79.81 234 PHE A O 1
ATOM 1683 N N . GLN A 1 235 ? 8.906 0.815 7.768 1.00 73.81 235 GLN A N 1
ATOM 1684 C CA . GLN A 1 235 ? 10.335 0.674 7.459 1.00 73.81 235 GLN A CA 1
ATOM 1685 C C . GLN A 1 235 ? 10.921 1.974 6.928 1.00 73.81 235 GLN A C 1
ATOM 1687 O O . GLN A 1 235 ? 10.205 2.842 6.443 1.00 73.81 235 GLN A O 1
ATOM 1692 N N . ARG A 1 236 ? 12.248 2.072 6.932 1.00 65.31 236 ARG A N 1
ATOM 1693 C CA . ARG A 1 236 ? 12.959 3.106 6.178 1.00 65.31 236 ARG A CA 1
ATOM 1694 C C . ARG A 1 236 ? 13.481 2.495 4.890 1.00 65.31 236 ARG A C 1
ATOM 1696 O O . ARG A 1 236 ? 14.218 1.518 4.919 1.00 65.31 236 ARG A O 1
ATOM 1703 N N . THR A 1 237 ? 13.069 3.051 3.765 1.00 63.59 237 THR A N 1
ATOM 1704 C CA . THR A 1 237 ? 13.500 2.628 2.434 1.00 63.59 237 THR A CA 1
ATOM 1705 C C . THR A 1 237 ? 14.657 3.505 1.958 1.00 63.59 237 THR A C 1
ATOM 1707 O O . THR A 1 237 ? 14.831 4.641 2.404 1.00 63.59 237 THR A O 1
ATOM 1710 N N . GLN A 1 238 ? 15.460 2.976 1.037 1.00 58.38 238 GLN A N 1
ATOM 1711 C CA . GLN A 1 238 ? 16.427 3.739 0.258 1.00 58.38 238 GLN A CA 1
ATOM 1712 C C . GLN A 1 238 ? 16.127 3.529 -1.231 1.00 58.38 238 GLN A C 1
ATOM 1714 O O . GLN A 1 238 ? 15.726 2.448 -1.647 1.00 58.38 238 GLN A O 1
ATOM 1719 N N . ARG A 1 239 ? 16.312 4.550 -2.068 1.00 61.28 239 ARG A N 1
ATOM 1720 C CA . ARG A 1 239 ? 16.259 4.393 -3.531 1.00 61.28 239 ARG A CA 1
ATOM 1721 C C . ARG A 1 239 ? 17.680 4.216 -4.065 1.00 61.28 239 ARG A C 1
ATOM 1723 O O . ARG A 1 239 ? 18.576 4.949 -3.650 1.00 61.28 239 ARG A O 1
ATOM 1730 N N . VAL A 1 240 ? 17.885 3.246 -4.953 1.00 55.28 240 VAL A N 1
ATOM 1731 C CA . VAL A 1 240 ? 19.195 2.886 -5.521 1.00 55.28 240 VAL A CA 1
ATOM 1732 C C . VAL A 1 240 ? 19.120 2.972 -7.045 1.00 55.28 240 VAL A C 1
ATOM 1734 O O . VAL A 1 240 ? 18.155 2.502 -7.642 1.00 55.28 240 VAL A O 1
ATOM 1737 N N . ASP A 1 241 ? 20.122 3.592 -7.669 1.00 56.09 241 ASP A N 1
ATOM 1738 C CA . ASP A 1 241 ? 20.278 3.651 -9.128 1.00 56.09 241 ASP A CA 1
ATOM 1739 C C . ASP A 1 241 ? 21.097 2.461 -9.631 1.00 56.09 241 ASP A C 1
ATOM 1741 O O . ASP A 1 241 ? 22.161 2.153 -9.090 1.00 56.09 241 ASP A O 1
ATOM 1745 N N . VAL A 1 242 ? 20.607 1.821 -10.689 1.00 54.25 242 VAL A N 1
ATOM 1746 C CA . VAL A 1 242 ? 21.260 0.710 -11.366 1.00 54.25 242 VAL A CA 1
ATOM 1747 C C . VAL A 1 242 ? 21.142 0.883 -12.881 1.00 54.25 242 VAL A C 1
ATOM 1749 O O . VAL A 1 242 ? 20.114 0.602 -13.494 1.00 54.25 242 VAL A O 1
ATOM 1752 N N . GLY A 1 243 ? 22.219 1.347 -13.520 1.00 52.81 243 GLY A N 1
ATOM 1753 C CA . GLY A 1 243 ? 22.274 1.461 -14.981 1.00 52.81 243 GLY A CA 1
ATOM 1754 C C . GLY A 1 243 ? 21.248 2.440 -15.572 1.00 52.81 243 GLY A C 1
ATOM 1755 O O . GLY A 1 243 ? 20.782 2.235 -16.698 1.00 52.81 243 GLY A O 1
ATOM 1756 N N . GLY A 1 244 ? 20.883 3.489 -14.823 1.00 51.94 244 GLY A N 1
ATOM 1757 C CA . GLY A 1 244 ? 19.887 4.488 -15.218 1.00 51.94 244 GLY A CA 1
ATOM 1758 C C . GLY A 1 244 ? 18.437 4.075 -14.948 1.00 51.94 244 GLY A C 1
ATOM 1759 O O . GLY A 1 244 ? 17.521 4.735 -15.441 1.00 51.94 244 GLY A O 1
ATOM 1760 N N . VAL A 1 245 ? 18.234 2.990 -14.198 1.00 43.22 245 VAL A N 1
ATOM 1761 C CA . VAL A 1 245 ? 16.950 2.527 -13.665 1.00 43.22 245 VAL A CA 1
ATOM 1762 C C . VAL A 1 245 ? 17.014 2.631 -12.144 1.00 43.22 245 VAL A C 1
ATOM 1764 O O . VAL A 1 245 ? 17.939 2.116 -11.525 1.00 43.22 245 VAL A O 1
ATOM 1767 N N . VAL A 1 246 ? 16.039 3.301 -11.529 1.00 53.12 246 VAL A N 1
ATOM 1768 C CA . VAL A 1 246 ? 15.983 3.458 -10.070 1.00 53.12 246 VAL A CA 1
ATOM 1769 C C . VAL A 1 246 ? 15.007 2.452 -9.490 1.00 53.12 246 VAL A C 1
ATOM 1771 O O . VAL A 1 246 ? 13.839 2.413 -9.874 1.00 53.12 246 VAL A O 1
ATOM 1774 N N . ILE A 1 247 ? 15.479 1.697 -8.507 1.00 52.09 247 ILE A N 1
ATOM 1775 C CA . ILE A 1 247 ? 14.687 0.733 -7.747 1.00 52.09 247 ILE A CA 1
ATOM 1776 C C . ILE A 1 247 ? 14.639 1.144 -6.276 1.00 52.09 247 ILE A C 1
ATOM 1778 O O . ILE A 1 247 ? 15.560 1.777 -5.753 1.00 52.09 247 ILE A O 1
ATOM 1782 N N . THR A 1 248 ? 13.550 0.805 -5.588 1.00 53.69 248 THR A N 1
ATOM 1783 C CA . THR A 1 248 ? 13.480 0.978 -4.132 1.00 53.69 248 THR A CA 1
ATOM 1784 C C . THR A 1 248 ? 14.136 -0.236 -3.478 1.00 53.69 248 THR A C 1
ATOM 1786 O O . THR A 1 248 ? 13.662 -1.355 -3.639 1.00 53.69 248 THR A O 1
ATOM 1789 N N . ALA A 1 249 ? 15.238 -0.028 -2.761 1.00 49.12 249 ALA A N 1
ATOM 1790 C CA . ALA A 1 249 ? 15.869 -1.044 -1.932 1.00 49.12 249 ALA A CA 1
ATOM 1791 C C . ALA A 1 249 ? 15.450 -0.841 -0.469 1.00 49.12 249 ALA A C 1
ATOM 1793 O O . ALA A 1 249 ? 15.624 0.234 0.111 1.00 49.12 249 ALA A O 1
ATOM 1794 N N . SER A 1 250 ? 14.896 -1.875 0.157 1.00 47.91 250 SER A N 1
ATOM 1795 C CA . SER A 1 250 ? 14.614 -1.843 1.593 1.00 47.91 250 SER A CA 1
ATOM 1796 C C . SER A 1 250 ? 15.932 -1.789 2.368 1.00 47.91 250 SER A C 1
ATOM 1798 O O . SER A 1 250 ? 16.725 -2.729 2.325 1.00 47.91 250 SER A O 1
ATOM 1800 N N . GLY A 1 251 ? 16.181 -0.684 3.071 1.00 34.22 251 GLY A N 1
ATOM 1801 C CA . GLY A 1 251 ? 17.274 -0.594 4.030 1.00 34.22 251 GLY A CA 1
ATOM 1802 C C . GLY A 1 251 ? 16.851 -1.232 5.351 1.00 34.22 251 GLY A C 1
ATOM 1803 O O . GLY A 1 251 ? 15.753 -0.983 5.845 1.00 34.22 251 GLY A O 1
ATOM 1804 N N . LEU A 1 252 ? 17.720 -2.043 5.958 1.00 27.70 252 LEU A N 1
ATOM 1805 C CA . LEU A 1 252 ? 17.576 -2.357 7.379 1.00 27.70 252 LEU A CA 1
ATOM 1806 C C . LEU A 1 252 ? 17.921 -1.084 8.168 1.00 27.70 252 LEU A C 1
ATOM 1808 O O . LEU A 1 252 ? 18.983 -0.503 7.944 1.00 27.70 252 LEU A O 1
ATOM 1812 N N . PRO A 1 253 ? 17.058 -0.616 9.076 1.00 34.00 253 PRO A N 1
ATOM 1813 C CA . PRO A 1 253 ? 17.364 0.565 9.863 1.00 34.00 253 PRO A CA 1
ATOM 1814 C C . PRO A 1 253 ? 18.550 0.284 10.794 1.00 34.00 253 PRO A C 1
ATOM 1816 O O . PRO A 1 253 ? 18.523 -0.668 11.568 1.00 34.00 253 PRO A O 1
ATOM 1819 N N . GLU A 1 254 ? 19.561 1.157 10.798 1.00 31.27 254 GLU A N 1
ATOM 1820 C CA . GLU A 1 254 ? 20.675 1.073 11.760 1.00 31.27 254 GLU A CA 1
ATOM 1821 C C . GLU A 1 254 ? 20.210 1.267 13.221 1.00 31.27 254 GLU A C 1
ATOM 1823 O O . GLU A 1 254 ? 20.956 0.966 14.151 1.00 31.27 254 GLU A O 1
ATOM 1828 N N . THR A 1 255 ? 18.987 1.776 13.456 1.00 28.98 255 THR A N 1
ATOM 1829 C CA . THR A 1 255 ? 18.534 2.199 14.799 1.00 28.98 255 THR A CA 1
ATOM 1830 C C . THR A 1 255 ? 17.048 2.004 15.155 1.00 28.98 255 THR A C 1
ATOM 1832 O O . THR A 1 255 ? 16.685 2.325 16.287 1.00 28.98 255 THR A O 1
ATOM 1835 N N . SER A 1 256 ? 16.171 1.449 14.304 1.00 32.84 256 SER A N 1
ATOM 1836 C CA . SER A 1 256 ? 14.802 1.087 14.733 1.00 32.84 256 SER A CA 1
ATOM 1837 C C . SER A 1 256 ? 14.689 -0.411 15.018 1.00 32.84 256 SER A C 1
ATOM 1839 O O . SER A 1 256 ? 14.851 -1.264 14.154 1.00 32.84 256 SER A O 1
ATOM 1841 N N . MET A 1 257 ? 14.429 -0.734 16.286 1.00 30.97 257 MET A N 1
ATOM 1842 C CA . MET A 1 257 ? 14.355 -2.096 16.825 1.00 30.97 257 MET A CA 1
ATOM 1843 C C . MET A 1 257 ? 13.040 -2.837 16.501 1.00 30.97 257 MET A C 1
ATOM 1845 O O . MET A 1 257 ? 12.567 -3.620 17.322 1.00 30.97 257 MET A O 1
ATOM 1849 N N . GLY A 1 258 ? 12.464 -2.624 15.317 1.00 35.97 258 GLY A N 1
ATOM 1850 C CA . GLY A 1 258 ? 11.396 -3.461 14.770 1.00 35.97 258 GLY A CA 1
ATOM 1851 C C . GLY A 1 258 ? 12.004 -4.391 13.729 1.00 35.97 258 GLY A C 1
ATOM 1852 O O . GLY A 1 258 ? 12.552 -3.931 12.734 1.00 35.97 258 GLY A O 1
ATOM 1853 N N . SER A 1 259 ? 11.987 -5.697 13.977 1.00 37.44 259 SER A N 1
ATOM 1854 C CA . SER A 1 259 ? 12.431 -6.676 12.985 1.00 37.44 259 SER A CA 1
ATOM 1855 C C . SER A 1 259 ? 11.576 -6.508 11.718 1.00 37.44 259 SER A C 1
ATOM 1857 O O . SER A 1 259 ? 10.357 -6.564 11.823 1.00 3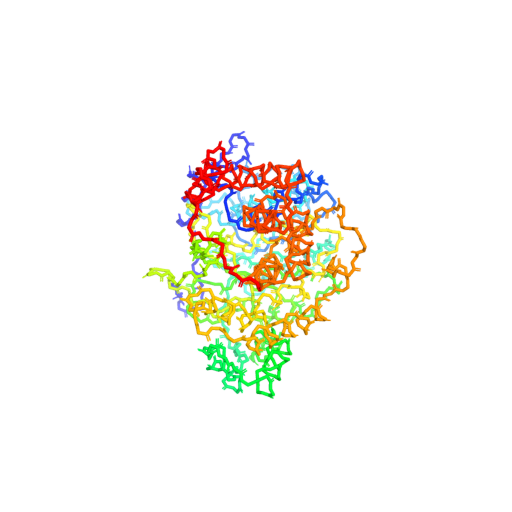7.44 259 SER A O 1
ATOM 1859 N N . LEU A 1 260 ? 12.172 -6.366 10.523 1.00 44.78 260 LEU A N 1
ATOM 1860 C CA . LEU A 1 260 ? 11.453 -6.385 9.225 1.00 44.78 260 LEU A CA 1
ATOM 1861 C C . LEU A 1 260 ? 10.669 -7.693 8.976 1.00 44.78 260 LEU A C 1
ATOM 1863 O O . LEU A 1 260 ? 10.111 -7.903 7.908 1.00 44.78 260 LEU A O 1
ATOM 1867 N N . VAL A 1 261 ? 10.669 -8.604 9.946 1.00 48.50 261 VAL A N 1
ATOM 1868 C CA . VAL A 1 261 ? 10.202 -9.974 9.825 1.00 48.50 261 VAL A CA 1
ATOM 1869 C C . VAL A 1 261 ? 8.909 -10.221 10.628 1.00 48.50 261 VAL A C 1
ATOM 1871 O O . VAL A 1 261 ? 8.505 -11.371 10.777 1.00 48.50 261 VAL A O 1
ATOM 1874 N N . THR A 1 262 ? 8.258 -9.180 11.167 1.00 57.91 262 THR A N 1
ATOM 1875 C CA . THR A 1 262 ? 7.003 -9.288 11.945 1.00 57.91 262 THR A CA 1
ATOM 1876 C C . THR A 1 262 ? 5.705 -8.837 11.249 1.00 57.91 262 THR A C 1
ATOM 1878 O O . THR A 1 262 ? 4.694 -9.486 11.531 1.00 57.91 262 THR A O 1
ATOM 1881 N N . PRO A 1 263 ? 5.655 -7.795 10.389 1.00 64.19 263 PRO A N 1
ATOM 1882 C CA . PRO A 1 263 ? 4.415 -7.376 9.713 1.00 64.19 263 PRO A CA 1
ATOM 1883 C C . PRO A 1 263 ? 4.152 -8.101 8.379 1.00 64.19 263 PRO A C 1
ATOM 1885 O O . PRO A 1 263 ? 5.089 -8.481 7.681 1.00 64.19 263 PRO A O 1
ATOM 1888 N N . GLU A 1 264 ? 2.875 -8.230 8.000 1.00 71.31 264 GLU A N 1
ATOM 1889 C CA . GLU A 1 264 ? 2.448 -8.670 6.658 1.00 71.31 264 GLU A CA 1
ATOM 1890 C C . GLU A 1 264 ? 2.726 -7.596 5.603 1.00 71.31 264 GLU A C 1
ATOM 1892 O O . GLU A 1 264 ? 3.185 -7.895 4.502 1.00 71.31 264 GLU A O 1
ATOM 1897 N N . LEU A 1 265 ? 2.481 -6.335 5.962 1.00 80.81 265 LEU A N 1
ATOM 1898 C CA . LEU A 1 265 ? 2.703 -5.178 5.113 1.00 80.81 265 LEU A CA 1
ATOM 1899 C C . LEU A 1 265 ? 3.646 -4.194 5.795 1.00 80.81 265 LEU A C 1
ATOM 1901 O O . LEU A 1 265 ? 3.407 -3.728 6.909 1.00 80.81 265 LEU A O 1
ATOM 1905 N N . VAL A 1 266 ? 4.692 -3.809 5.075 1.00 79.19 266 VAL A N 1
ATOM 1906 C CA . VAL A 1 266 ? 5.615 -2.772 5.513 1.00 79.19 266 VAL A CA 1
ATOM 1907 C C . VAL A 1 266 ? 5.453 -1.546 4.627 1.00 79.19 266 VAL A C 1
ATOM 1909 O O . VAL A 1 266 ? 5.561 -1.640 3.405 1.00 79.19 266 VAL A O 1
ATOM 1912 N N . VAL A 1 267 ? 5.221 -0.384 5.232 1.00 81.50 267 VAL A N 1
ATOM 1913 C CA . VAL A 1 267 ? 5.157 0.895 4.512 1.00 81.50 267 VAL A CA 1
ATOM 1914 C C . VAL A 1 267 ? 6.281 1.824 4.957 1.00 81.50 267 VAL A C 1
ATOM 1916 O O . VAL A 1 267 ? 6.847 1.665 6.034 1.00 81.50 267 VAL A O 1
ATOM 1919 N N . GLU A 1 268 ? 6.661 2.773 4.111 1.00 79.50 268 GLU A N 1
ATOM 1920 C CA . GLU A 1 268 ? 7.732 3.721 4.429 1.00 79.50 268 GLU A CA 1
ATOM 1921 C C . GLU A 1 268 ? 7.333 4.634 5.601 1.00 79.50 268 GLU A C 1
ATOM 1923 O O . GLU A 1 268 ? 6.233 5.185 5.601 1.00 79.50 268 GLU A O 1
ATOM 1928 N N . GLU A 1 269 ? 8.217 4.783 6.593 1.00 76.50 269 GLU A N 1
ATOM 1929 C CA . GLU A 1 269 ? 8.081 5.727 7.707 1.00 76.50 269 GLU A CA 1
ATOM 1930 C C . GLU A 1 269 ? 8.243 7.156 7.171 1.00 76.50 269 GLU A C 1
ATOM 1932 O O . GLU A 1 269 ? 9.356 7.529 6.781 1.00 76.50 269 GLU A O 1
ATOM 1937 N N . PRO A 1 270 ? 7.189 7.994 7.161 1.00 71.75 270 PRO A N 1
ATOM 1938 C CA . PRO A 1 270 ? 7.345 9.361 6.698 1.00 71.75 270 PRO A CA 1
ATOM 1939 C C . PRO A 1 270 ? 8.175 10.177 7.706 1.00 71.75 270 PRO A C 1
ATOM 1941 O O . PRO A 1 270 ? 8.149 9.900 8.913 1.00 71.75 270 PRO A O 1
ATOM 1944 N N . PRO A 1 271 ? 8.884 11.231 7.264 1.00 69.31 271 PRO A N 1
ATOM 1945 C CA . PRO A 1 271 ? 9.645 12.086 8.167 1.00 69.31 271 PRO A CA 1
ATOM 1946 C C . PRO A 1 271 ? 8.783 12.633 9.316 1.00 69.31 271 PRO A C 1
ATOM 1948 O O . PRO A 1 271 ? 7.712 13.196 9.096 1.00 69.31 271 PRO A O 1
ATOM 1951 N N . GLY A 1 272 ? 9.263 12.489 10.553 1.00 66.19 272 GLY A N 1
ATOM 1952 C CA . GLY A 1 272 ? 8.578 12.984 11.756 1.00 66.19 272 GLY A CA 1
ATOM 1953 C C . GLY A 1 272 ? 7.601 11.999 12.405 1.00 66.19 272 GLY A C 1
ATOM 1954 O O . GLY A 1 272 ? 7.171 12.244 13.533 1.00 66.19 272 GLY A O 1
ATOM 1955 N N . PHE A 1 273 ? 7.313 10.865 11.765 1.00 66.56 273 PHE A N 1
ATOM 1956 C CA . PHE A 1 273 ? 6.594 9.756 12.386 1.00 66.56 273 PHE A CA 1
ATOM 1957 C C . PHE A 1 273 ? 7.578 8.886 13.175 1.00 66.56 273 PHE A C 1
ATOM 1959 O O . PHE A 1 273 ? 8.729 8.726 12.774 1.00 66.56 273 PHE A O 1
ATOM 1966 N N . ARG A 1 274 ? 7.147 8.372 14.332 1.00 65.31 274 ARG A N 1
ATOM 1967 C CA . ARG A 1 274 ? 7.874 7.354 15.102 1.00 65.31 274 ARG A CA 1
ATOM 1968 C C . ARG A 1 274 ? 6.875 6.349 15.665 1.00 65.31 274 ARG A C 1
ATOM 1970 O O . ARG A 1 274 ? 6.077 6.719 16.520 1.00 65.31 274 ARG A O 1
ATOM 1977 N N . GLY A 1 275 ? 6.964 5.098 15.219 1.00 64.25 275 GLY A N 1
ATOM 1978 C CA . GLY A 1 275 ? 6.178 3.972 15.739 1.00 64.25 275 GLY A CA 1
ATOM 1979 C C . GLY A 1 275 ? 5.181 3.379 14.737 1.00 64.25 275 GLY A C 1
ATOM 1980 O O . GLY A 1 275 ? 4.530 4.098 13.981 1.00 64.25 275 GLY A O 1
ATOM 1981 N N . THR A 1 276 ? 5.048 2.051 14.747 1.00 63.22 276 THR A N 1
ATOM 1982 C CA . THR A 1 276 ? 4.182 1.278 13.835 1.00 63.22 276 THR A CA 1
ATOM 1983 C C . THR A 1 276 ? 2.689 1.542 14.027 1.00 63.22 276 THR A C 1
ATOM 1985 O O . THR A 1 276 ? 1.921 1.374 13.084 1.00 63.22 276 THR A O 1
ATOM 1988 N N . SER A 1 277 ? 2.275 2.047 15.193 1.00 73.69 277 SER A N 1
ATOM 1989 C CA . SER A 1 277 ? 0.887 2.423 15.501 1.00 73.69 277 SER A CA 1
ATOM 1990 C C . SER A 1 277 ? 0.314 3.516 14.586 1.00 73.69 277 SER A C 1
ATOM 1992 O O . SER A 1 277 ? -0.905 3.678 14.514 1.00 73.69 277 SER A O 1
ATOM 1994 N N . PHE A 1 278 ? 1.176 4.235 13.853 1.00 85.62 278 PHE A N 1
ATOM 1995 C CA . PHE A 1 278 ? 0.789 5.222 12.839 1.00 85.62 278 PHE A CA 1
ATOM 1996 C C . PHE A 1 278 ? 0.758 4.659 11.407 1.00 85.62 278 PHE A C 1
ATOM 1998 O O . PHE A 1 278 ? 0.236 5.316 10.509 1.00 85.62 278 PHE A O 1
ATOM 2005 N N . ALA A 1 279 ? 1.275 3.448 11.179 1.00 88.06 279 ALA A N 1
ATOM 2006 C CA . ALA A 1 279 ? 1.240 2.788 9.876 1.00 88.06 279 ALA A CA 1
ATOM 2007 C C . ALA A 1 279 ? -0.143 2.182 9.589 1.00 88.06 279 ALA A C 1
ATOM 2009 O O . ALA A 1 279 ? -0.711 2.402 8.518 1.00 88.06 279 ALA A O 1
ATOM 2010 N N . SER A 1 280 ? -0.717 1.476 10.571 1.00 92.56 280 SER A N 1
ATOM 2011 C CA . SER A 1 280 ? -2.055 0.881 10.468 1.00 92.56 280 SER A CA 1
ATOM 2012 C C . SER A 1 280 ? -3.163 1.886 10.116 1.00 92.56 280 SER A C 1
ATOM 2014 O O . SER A 1 280 ? -3.905 1.588 9.180 1.00 92.56 280 SER A O 1
ATOM 2016 N N . PRO A 1 281 ? -3.272 3.095 10.717 1.00 95.06 281 PRO A N 1
ATOM 2017 C CA . PRO A 1 281 ? -4.336 4.029 10.349 1.00 95.06 281 PRO A CA 1
ATOM 2018 C C . PRO A 1 281 ? -4.206 4.576 8.928 1.00 95.06 281 PRO A C 1
ATOM 2020 O O . PRO A 1 281 ? -5.223 4.825 8.286 1.00 95.06 281 PRO A O 1
ATOM 2023 N N . LEU A 1 282 ? -2.986 4.735 8.404 1.00 94.56 282 LEU A N 1
ATOM 2024 C CA . LEU A 1 282 ? -2.789 5.138 7.008 1.00 94.56 282 LEU A CA 1
ATOM 2025 C C . LEU A 1 282 ? -3.290 4.056 6.048 1.00 94.56 282 LEU A C 1
ATOM 2027 O O . LEU A 1 282 ? -3.952 4.367 5.059 1.00 94.56 282 LEU A O 1
ATOM 2031 N N . VAL A 1 283 ? -3.021 2.786 6.360 1.00 95.19 283 VAL A N 1
ATOM 2032 C CA . VAL A 1 283 ? -3.511 1.647 5.576 1.00 95.19 283 VAL A CA 1
ATOM 2033 C C . VAL A 1 283 ? -5.027 1.490 5.704 1.00 95.19 283 VAL A C 1
ATOM 2035 O O . VAL A 1 283 ? -5.699 1.320 4.690 1.00 95.19 283 VAL A O 1
ATOM 2038 N N . ALA A 1 284 ? -5.589 1.619 6.908 1.00 97.06 284 ALA A N 1
ATOM 2039 C CA . ALA A 1 284 ? -7.034 1.584 7.127 1.00 97.06 284 ALA A CA 1
ATOM 2040 C C . ALA A 1 284 ? -7.753 2.716 6.377 1.00 97.06 284 ALA A C 1
ATOM 2042 O O . ALA A 1 284 ? -8.781 2.493 5.738 1.00 97.06 284 ALA A O 1
ATOM 2043 N N . GLY A 1 285 ? -7.190 3.926 6.400 1.00 97.38 285 GLY A N 1
ATOM 2044 C CA . GLY A 1 285 ? -7.710 5.051 5.635 1.00 97.38 285 GLY A CA 1
ATOM 2045 C C . GLY A 1 285 ? -7.580 4.845 4.124 1.00 97.38 285 GLY A C 1
ATOM 2046 O O . GLY A 1 285 ? -8.538 5.096 3.401 1.00 97.38 285 GLY A O 1
ATOM 2047 N N . LEU A 1 286 ? -6.463 4.306 3.623 1.00 97.06 286 LEU A N 1
ATOM 2048 C CA . LEU A 1 286 ? -6.355 3.928 2.209 1.00 97.06 286 LEU A CA 1
ATOM 2049 C C . LEU A 1 286 ? -7.419 2.889 1.829 1.00 97.06 286 LEU A C 1
ATOM 2051 O O . LEU A 1 286 ? -8.086 3.053 0.808 1.00 97.06 286 LEU A O 1
ATOM 2055 N N . ALA A 1 287 ? -7.610 1.854 2.647 1.00 96.62 287 ALA A N 1
ATOM 2056 C CA . ALA A 1 287 ? -8.623 0.831 2.411 1.00 96.62 287 ALA A CA 1
ATOM 2057 C C . ALA A 1 287 ? -10.038 1.425 2.347 1.00 96.62 287 ALA A C 1
ATOM 2059 O O . ALA A 1 287 ? -10.846 0.992 1.531 1.00 96.62 287 ALA A O 1
ATOM 2060 N N . ALA A 1 288 ? -10.317 2.479 3.120 1.00 97.44 288 ALA A N 1
ATOM 2061 C CA . ALA A 1 288 ? -11.594 3.190 3.074 1.00 97.44 288 ALA A CA 1
ATOM 2062 C C . ALA A 1 288 ? -11.843 3.911 1.741 1.00 97.44 288 ALA A C 1
ATOM 2064 O O . ALA A 1 288 ? -12.982 4.256 1.442 1.00 97.44 288 ALA A O 1
ATOM 2065 N N . THR A 1 289 ? -10.807 4.134 0.926 1.00 96.56 289 THR A N 1
ATOM 2066 C CA . THR A 1 289 ? -10.949 4.686 -0.432 1.00 96.56 289 THR A CA 1
ATOM 2067 C C . THR A 1 289 ? -11.249 3.626 -1.496 1.00 96.56 289 THR A C 1
ATOM 2069 O O . THR A 1 289 ? -11.540 3.982 -2.640 1.00 96.56 289 THR A O 1
ATOM 2072 N N . LEU A 1 290 ? -11.171 2.337 -1.153 1.00 92.88 290 LEU A N 1
ATOM 2073 C CA . LEU A 1 290 ? -11.416 1.235 -2.080 1.00 92.88 290 LEU A CA 1
ATOM 2074 C C . LEU A 1 290 ? -12.915 0.956 -2.229 1.00 92.88 290 LEU A C 1
ATOM 2076 O O . LEU A 1 290 ? -13.711 1.260 -1.345 1.00 92.88 290 LEU A O 1
ATOM 2080 N N . ALA A 1 291 ? -13.291 0.372 -3.369 1.00 88.88 291 ALA A N 1
ATOM 2081 C CA . ALA A 1 291 ? -14.666 -0.065 -3.603 1.00 88.88 291 ALA A CA 1
ATOM 2082 C C . ALA A 1 291 ? -15.016 -1.297 -2.754 1.00 88.88 291 ALA A C 1
ATOM 2084 O O . ALA A 1 291 ? -16.113 -1.367 -2.208 1.00 88.88 291 ALA A O 1
ATOM 2085 N N . ASP A 1 292 ? -14.065 -2.225 -2.621 1.00 89.75 292 ASP A N 1
ATOM 2086 C CA . ASP A 1 292 ? -14.163 -3.397 -1.760 1.00 89.75 292 ASP A CA 1
ATOM 2087 C C . ASP A 1 292 ? -12.901 -3.509 -0.880 1.00 89.75 292 ASP A C 1
ATOM 2089 O O . ASP A 1 292 ? -11.830 -3.884 -1.365 1.00 89.75 292 ASP A O 1
ATOM 2093 N N . PRO A 1 293 ? -12.986 -3.166 0.418 1.00 87.56 293 PRO A N 1
ATOM 2094 C CA . PRO A 1 293 ? -11.868 -3.314 1.347 1.00 87.56 293 PRO A CA 1
ATOM 2095 C C . PRO A 1 293 ? -11.399 -4.764 1.537 1.00 87.56 293 PRO A C 1
ATOM 2097 O O . PRO A 1 293 ? -10.249 -4.973 1.928 1.00 87.56 293 PRO A O 1
ATOM 2100 N N . ALA A 1 294 ? -12.237 -5.769 1.259 1.00 80.94 294 ALA A N 1
ATOM 2101 C CA . ALA A 1 294 ? -11.874 -7.176 1.431 1.00 80.94 294 ALA A CA 1
ATOM 2102 C C . ALA A 1 294 ? -10.782 -7.626 0.442 1.00 80.94 294 ALA A C 1
ATOM 2104 O O . ALA A 1 294 ? -9.957 -8.481 0.780 1.00 80.94 294 ALA A O 1
ATOM 2105 N N . GLU A 1 295 ? -10.700 -6.993 -0.737 1.00 84.62 295 GLU A N 1
ATOM 2106 C CA . GLU A 1 295 ? -9.626 -7.218 -1.721 1.00 84.62 295 GLU A CA 1
ATOM 2107 C C . GLU A 1 295 ? -8.230 -6.924 -1.143 1.00 84.62 295 GLU A C 1
ATOM 2109 O O . GLU A 1 295 ? -7.222 -7.496 -1.582 1.00 84.62 295 GLU A O 1
ATOM 2114 N N . PHE A 1 296 ? -8.159 -6.065 -0.118 1.00 88.44 296 PHE A N 1
ATOM 2115 C CA . PHE A 1 296 ? -6.907 -5.696 0.530 1.00 88.44 296 PHE A CA 1
ATOM 2116 C C . PHE A 1 296 ? -6.229 -6.907 1.179 1.00 88.44 296 PHE A C 1
ATOM 2118 O O . PHE A 1 296 ? -5.026 -7.075 1.005 1.00 88.44 296 PHE A O 1
ATOM 2125 N N . VAL A 1 297 ? -6.972 -7.783 1.870 1.00 82.25 297 VAL A N 1
ATOM 2126 C CA . VAL A 1 297 ? -6.395 -8.944 2.584 1.00 82.25 297 VAL A CA 1
ATOM 2127 C C . VAL A 1 297 ? -5.696 -9.892 1.615 1.00 82.25 297 VAL A C 1
ATOM 2129 O O . VAL A 1 297 ? -4.558 -10.302 1.846 1.00 82.25 297 VAL A O 1
ATOM 2132 N N . ALA A 1 298 ? -6.360 -10.212 0.501 1.00 78.81 298 ALA A N 1
ATOM 2133 C CA . ALA A 1 298 ? -5.817 -11.117 -0.508 1.00 78.81 298 ALA A CA 1
ATOM 2134 C C . ALA A 1 298 ? -4.538 -10.556 -1.149 1.00 78.81 298 ALA A C 1
ATOM 2136 O O . ALA A 1 298 ? -3.611 -11.305 -1.455 1.00 78.81 298 ALA A O 1
ATOM 2137 N N . THR A 1 299 ? -4.470 -9.235 -1.321 1.00 87.06 299 THR A N 1
ATOM 2138 C CA . THR A 1 299 ? -3.359 -8.574 -2.013 1.00 87.06 299 THR A CA 1
ATOM 2139 C C . THR A 1 299 ? -2.203 -8.223 -1.070 1.00 87.06 299 THR A C 1
ATOM 2141 O O . THR A 1 299 ? -1.047 -8.276 -1.482 1.00 87.06 299 THR A O 1
ATOM 2144 N N . ALA A 1 300 ? -2.474 -7.903 0.201 1.00 86.06 300 ALA A N 1
ATOM 2145 C CA . ALA A 1 300 ? -1.482 -7.427 1.178 1.00 86.06 300 ALA A CA 1
ATOM 2146 C C . ALA A 1 300 ? -0.359 -8.426 1.473 1.00 86.06 300 ALA A C 1
ATOM 2148 O O . ALA A 1 300 ? 0.712 -8.026 1.918 1.00 86.06 300 ALA A O 1
ATOM 2149 N N . ARG A 1 301 ? -0.585 -9.709 1.183 1.00 79.44 301 ARG A N 1
ATOM 2150 C CA . ARG A 1 301 ? 0.377 -10.801 1.385 1.00 79.44 301 ARG A CA 1
ATOM 2151 C C . ARG A 1 301 ? 1.338 -10.985 0.209 1.00 79.44 301 ARG A C 1
ATOM 2153 O O . ARG A 1 301 ? 2.417 -11.553 0.358 1.00 79.44 301 ARG A O 1
ATOM 2160 N N . LEU A 1 302 ? 0.968 -10.492 -0.972 1.00 84.25 302 LEU A N 1
ATOM 2161 C CA . LEU A 1 302 ? 1.750 -10.661 -2.195 1.00 84.25 302 LEU A CA 1
ATOM 2162 C C . LEU A 1 302 ? 3.133 -9.986 -2.167 1.00 84.25 302 LEU A C 1
ATOM 2164 O O . LEU A 1 302 ? 4.067 -10.605 -2.676 1.00 84.25 302 LEU A O 1
ATOM 2168 N N . PRO A 1 303 ? 3.338 -8.797 -1.558 1.00 83.44 303 PRO A N 1
ATOM 2169 C CA . PRO A 1 303 ? 4.675 -8.218 -1.431 1.00 83.44 303 PRO A CA 1
ATOM 2170 C C . PRO A 1 303 ? 5.688 -9.169 -0.782 1.00 83.44 303 PRO A C 1
ATOM 2172 O O . PRO A 1 303 ? 6.828 -9.254 -1.231 1.00 83.44 303 PRO A O 1
ATOM 2175 N N . PHE A 1 304 ? 5.273 -9.940 0.229 1.00 78.62 304 PHE A N 1
ATOM 2176 C CA . PHE A 1 304 ? 6.149 -10.921 0.867 1.00 78.62 304 PHE A CA 1
ATOM 2177 C C . PHE A 1 304 ? 6.520 -12.059 -0.094 1.00 78.62 304 PHE A C 1
ATOM 2179 O O . PHE A 1 304 ? 7.701 -12.381 -0.234 1.00 78.62 304 PHE A O 1
ATOM 2186 N N . ALA A 1 305 ? 5.542 -12.613 -0.817 1.00 83.00 305 ALA A N 1
ATOM 2187 C CA . ALA A 1 305 ? 5.767 -13.662 -1.816 1.00 83.00 305 ALA A CA 1
ATOM 2188 C C . ALA A 1 305 ? 6.643 -13.216 -3.001 1.00 83.00 305 ALA A C 1
ATOM 2190 O O . ALA A 1 305 ? 7.269 -14.045 -3.659 1.00 83.00 305 ALA A O 1
ATOM 2191 N N . LEU A 1 306 ? 6.701 -11.910 -3.269 1.00 85.31 306 LEU A N 1
ATOM 2192 C CA . LEU A 1 306 ? 7.499 -11.315 -4.338 1.00 85.31 306 LEU A CA 1
ATOM 2193 C C . LEU A 1 306 ? 9.003 -11.244 -4.001 1.00 85.31 306 LEU A C 1
ATOM 2195 O O . LEU A 1 306 ? 9.837 -11.146 -4.904 1.00 85.31 306 LEU A O 1
ATOM 2199 N N . SER A 1 307 ? 9.364 -11.331 -2.717 1.00 81.62 307 SER A N 1
ATOM 2200 C CA . SER A 1 307 ? 10.734 -11.166 -2.207 1.00 81.62 307 SER A CA 1
ATOM 2201 C C . SER A 1 307 ? 11.831 -11.916 -2.982 1.00 81.62 307 SER A C 1
ATOM 2203 O O . SER A 1 307 ? 12.792 -11.257 -3.383 1.00 81.62 307 SER A O 1
ATOM 2205 N N . PRO A 1 308 ? 11.742 -13.238 -3.254 1.00 82.25 308 PRO A N 1
ATOM 2206 C CA . PRO A 1 308 ? 12.809 -13.954 -3.966 1.00 82.25 308 PRO A CA 1
ATOM 2207 C C . PRO A 1 308 ? 13.054 -13.417 -5.383 1.00 82.25 308 PRO A C 1
ATOM 2209 O O . PRO A 1 308 ? 14.192 -13.405 -5.849 1.00 82.25 308 PRO A O 1
ATOM 2212 N N . LEU A 1 309 ? 12.005 -12.937 -6.061 1.00 86.81 309 LEU A N 1
ATOM 2213 C CA . LEU A 1 309 ? 12.115 -12.356 -7.399 1.00 86.81 309 LEU A CA 1
ATOM 2214 C C . LEU A 1 309 ? 12.790 -10.983 -7.348 1.00 86.81 309 LEU A C 1
ATOM 2216 O O . LEU A 1 309 ? 13.656 -10.704 -8.173 1.00 86.81 309 LEU A O 1
ATOM 2220 N N . LEU A 1 310 ? 12.449 -10.149 -6.358 1.00 84.88 310 LEU A N 1
ATOM 2221 C CA . LEU A 1 310 ? 13.112 -8.852 -6.164 1.00 84.88 310 LEU A CA 1
ATOM 2222 C C . LEU A 1 310 ? 14.577 -9.022 -5.773 1.00 84.88 310 LEU A C 1
ATOM 2224 O O . LEU A 1 310 ? 15.422 -8.281 -6.264 1.00 84.88 310 LEU A O 1
ATOM 2228 N N . MET A 1 311 ? 14.897 -10.002 -4.923 1.00 82.06 311 MET A N 1
ATOM 2229 C CA . MET A 1 311 ? 16.280 -10.317 -4.555 1.00 82.06 311 MET A CA 1
ATOM 2230 C C . MET A 1 311 ? 17.108 -10.689 -5.788 1.00 82.06 311 MET A C 1
ATOM 2232 O O . MET A 1 311 ? 18.166 -10.100 -6.009 1.00 82.06 311 MET A O 1
ATOM 2236 N N . LEU A 1 312 ? 16.594 -11.591 -6.629 1.00 83.94 312 LEU A N 1
ATOM 2237 C CA . LEU A 1 312 ? 17.271 -11.996 -7.859 1.00 83.94 312 LEU A CA 1
ATOM 2238 C C . LEU A 1 312 ? 17.411 -10.828 -8.852 1.00 83.94 312 LEU A C 1
ATOM 2240 O O . LEU A 1 312 ? 18.494 -10.599 -9.390 1.00 83.94 312 LEU A O 1
ATOM 2244 N N . ALA A 1 313 ? 16.348 -10.041 -9.050 1.00 83.81 313 ALA A N 1
ATOM 2245 C CA . ALA A 1 313 ? 16.382 -8.856 -9.907 1.00 83.81 313 ALA A CA 1
ATOM 2246 C C . ALA A 1 313 ? 17.417 -7.822 -9.424 1.00 83.81 313 ALA A C 1
ATOM 2248 O O . ALA A 1 313 ? 18.170 -7.276 -10.231 1.00 83.81 313 ALA A O 1
ATOM 2249 N N . ASN A 1 314 ? 17.506 -7.598 -8.109 1.00 78.81 314 ASN A N 1
ATOM 2250 C CA . ASN A 1 314 ? 18.495 -6.705 -7.503 1.00 78.81 314 ASN A CA 1
ATOM 2251 C C . ASN A 1 314 ? 19.930 -7.207 -7.712 1.00 78.81 314 ASN A C 1
ATOM 2253 O O . ASN A 1 314 ? 20.826 -6.402 -7.965 1.00 78.81 314 ASN A O 1
ATOM 2257 N N . LEU A 1 315 ? 20.164 -8.519 -7.643 1.00 79.75 315 LEU A N 1
ATOM 2258 C CA . LEU A 1 315 ? 21.482 -9.100 -7.912 1.00 79.75 315 LEU A CA 1
ATOM 2259 C C . LEU A 1 315 ? 21.895 -8.942 -9.371 1.00 79.75 315 LEU A C 1
ATOM 2261 O O . LEU A 1 315 ? 23.045 -8.603 -9.638 1.00 79.75 315 LEU A O 1
ATOM 2265 N N . PHE A 1 316 ? 20.963 -9.120 -10.310 1.00 82.69 316 PHE A N 1
ATOM 2266 C CA . PHE A 1 316 ? 21.237 -8.889 -11.734 1.00 82.69 316 PHE A CA 1
ATOM 2267 C C . PHE A 1 316 ? 21.628 -7.440 -11.989 1.00 82.69 316 PHE A C 1
ATOM 2269 O O . PHE A 1 316 ? 22.537 -7.156 -12.763 1.00 82.69 316 PHE A O 1
ATOM 2276 N N . ALA A 1 317 ? 20.948 -6.530 -11.299 1.00 75.44 317 ALA A N 1
ATOM 2277 C CA . ALA A 1 317 ? 21.262 -5.118 -11.297 1.00 75.44 317 ALA A CA 1
ATOM 2278 C C . ALA A 1 317 ? 22.694 -4.843 -10.787 1.00 75.44 317 ALA A C 1
ATOM 2280 O O . ALA A 1 317 ? 23.436 -4.082 -11.403 1.00 75.44 317 ALA A O 1
ATOM 2281 N N . GLN A 1 318 ? 23.098 -5.466 -9.679 1.00 77.25 318 GLN A N 1
ATOM 2282 C CA . GLN A 1 318 ? 24.414 -5.252 -9.062 1.00 77.25 318 GLN A CA 1
ATOM 2283 C C . GLN A 1 318 ? 25.573 -5.920 -9.817 1.00 77.25 318 GLN A C 1
ATOM 2285 O O . GLN A 1 318 ? 26.702 -5.438 -9.734 1.00 77.25 318 GLN A O 1
ATOM 2290 N N . HIS A 1 319 ? 25.299 -7.000 -10.552 1.00 81.38 319 HIS A N 1
ATOM 2291 C CA . HIS A 1 319 ? 26.300 -7.818 -11.244 1.00 81.38 319 HIS A CA 1
ATOM 2292 C C . HIS A 1 319 ? 25.928 -8.084 -12.712 1.00 81.38 319 HIS A C 1
ATOM 2294 O O . HIS A 1 319 ? 25.834 -9.246 -13.122 1.00 81.38 319 HIS A O 1
ATOM 2300 N N . PRO A 1 320 ? 25.691 -7.041 -13.528 1.00 79.12 320 PRO A N 1
ATOM 2301 C CA . PRO A 1 320 ? 25.144 -7.189 -14.877 1.00 79.12 320 PRO A CA 1
ATOM 2302 C C . PRO A 1 320 ? 26.037 -8.026 -15.806 1.00 79.12 320 PRO A C 1
ATOM 2304 O O . PRO A 1 320 ? 25.535 -8.706 -16.696 1.00 79.12 320 PRO A O 1
ATOM 2307 N N . GLU A 1 321 ? 27.354 -8.022 -15.593 1.00 81.94 321 GLU A N 1
ATOM 2308 C CA . GLU A 1 321 ? 28.330 -8.823 -16.343 1.00 81.94 321 GLU A CA 1
ATOM 2309 C C . GLU A 1 321 ? 28.231 -10.332 -16.085 1.00 81.94 321 GLU A C 1
ATOM 2311 O O . GLU A 1 321 ? 28.718 -11.130 -16.886 1.00 81.94 321 GLU A O 1
ATOM 2316 N N . SER A 1 322 ? 27.607 -10.715 -14.972 1.00 83.38 322 SER A N 1
ATOM 2317 C CA . SER A 1 322 ? 27.464 -12.103 -14.531 1.00 83.38 322 SER A CA 1
ATOM 2318 C C . SER A 1 322 ? 26.102 -12.706 -14.905 1.00 83.38 322 SER A C 1
ATOM 2320 O O . SER A 1 322 ? 25.870 -13.895 -14.686 1.00 83.38 322 SER A O 1
ATOM 2322 N N . VAL A 1 323 ? 25.195 -11.908 -15.480 1.00 83.44 323 VAL A N 1
ATOM 2323 C CA . VAL A 1 323 ? 23.831 -12.323 -15.832 1.00 83.44 323 VAL A CA 1
ATOM 2324 C C . VAL A 1 323 ? 23.818 -13.066 -17.167 1.00 83.44 323 VAL A C 1
ATOM 2326 O O . VAL A 1 323 ? 24.221 -12.538 -18.204 1.00 83.44 323 VAL A O 1
ATOM 2329 N N . THR A 1 324 ? 23.300 -14.295 -17.166 1.00 86.94 324 THR A N 1
ATOM 2330 C CA . THR A 1 324 ? 23.163 -15.113 -18.380 1.00 86.94 324 THR A CA 1
ATOM 2331 C C . THR A 1 324 ? 21.761 -15.004 -18.988 1.00 86.94 324 THR A C 1
ATOM 2333 O O . THR A 1 324 ? 20.790 -14.658 -18.316 1.00 86.94 324 THR A O 1
ATOM 2336 N N . ALA A 1 325 ? 21.615 -15.366 -20.269 1.00 85.25 325 ALA A N 1
ATOM 2337 C CA . ALA A 1 325 ? 20.299 -15.433 -20.918 1.00 85.25 325 ALA A CA 1
ATOM 2338 C C . ALA A 1 325 ? 19.344 -16.423 -20.218 1.00 85.25 325 ALA A C 1
ATOM 2340 O O . ALA A 1 325 ? 18.136 -16.193 -20.175 1.00 85.25 325 ALA A O 1
ATOM 2341 N N . ARG A 1 326 ? 19.890 -17.503 -19.636 1.00 90.19 326 ARG A N 1
ATOM 2342 C CA . ARG A 1 326 ? 19.128 -18.450 -18.815 1.00 90.19 326 ARG A CA 1
ATOM 2343 C C . ARG A 1 326 ? 18.606 -17.772 -17.552 1.00 90.19 326 ARG A C 1
ATOM 2345 O O . ARG A 1 326 ? 17.418 -17.885 -17.282 1.00 90.19 326 ARG A O 1
ATOM 2352 N N . ALA A 1 327 ? 19.457 -17.044 -16.833 1.00 88.25 327 ALA A N 1
ATOM 2353 C CA . ALA A 1 327 ? 19.080 -16.336 -15.613 1.00 88.25 327 ALA A CA 1
ATOM 2354 C C . ALA A 1 327 ? 17.929 -15.338 -15.863 1.00 88.25 327 ALA A C 1
ATOM 2356 O O . ALA A 1 327 ? 16.944 -15.325 -15.123 1.00 88.25 327 ALA A O 1
ATOM 2357 N N . VAL A 1 328 ? 17.992 -14.578 -16.965 1.00 86.94 328 VAL A N 1
ATOM 2358 C CA . VAL A 1 328 ? 16.911 -13.666 -17.393 1.00 86.94 328 VAL A CA 1
ATOM 2359 C C . VAL A 1 328 ? 15.613 -14.421 -17.689 1.00 86.94 328 VAL A C 1
ATOM 2361 O O . VAL A 1 328 ? 14.548 -14.004 -17.236 1.00 86.94 328 VAL A O 1
ATOM 2364 N N . ALA A 1 329 ? 15.683 -15.544 -18.411 1.00 89.12 329 ALA A N 1
ATOM 2365 C CA . ALA A 1 329 ? 14.508 -16.366 -18.699 1.00 89.12 329 ALA A CA 1
ATOM 2366 C C . ALA A 1 329 ? 13.886 -16.965 -17.422 1.00 89.12 329 ALA A C 1
ATOM 2368 O O . ALA A 1 329 ? 12.664 -16.966 -17.287 1.00 89.12 329 ALA A O 1
ATOM 2369 N N . THR A 1 330 ? 14.712 -17.413 -16.470 1.00 92.25 330 THR A N 1
ATOM 2370 C CA . THR A 1 330 ? 14.272 -17.908 -15.156 1.00 92.25 330 THR A CA 1
ATOM 2371 C C . THR A 1 330 ? 13.550 -16.821 -14.361 1.00 92.25 330 THR A C 1
ATOM 2373 O O . THR A 1 330 ? 12.466 -17.066 -13.835 1.00 92.25 330 THR A O 1
ATOM 2376 N N . LEU A 1 331 ? 14.117 -15.611 -14.295 1.00 90.62 331 LEU A N 1
ATOM 2377 C CA . LEU A 1 331 ? 13.498 -14.481 -13.599 1.00 90.62 331 LEU A CA 1
ATOM 2378 C C . LEU A 1 331 ? 12.164 -14.082 -14.250 1.00 90.62 331 LEU A C 1
ATOM 2380 O O . LEU A 1 331 ? 11.177 -13.866 -13.549 1.00 90.62 331 LEU A O 1
ATOM 2384 N N . HIS A 1 332 ? 12.114 -14.041 -15.584 1.00 91.56 332 HIS A N 1
ATOM 2385 C CA . HIS A 1 332 ? 10.894 -13.751 -16.337 1.00 91.56 332 HIS A CA 1
ATOM 2386 C C . HIS A 1 332 ? 9.775 -14.761 -16.046 1.00 91.56 332 HIS A C 1
ATOM 2388 O O . HIS A 1 332 ? 8.662 -14.363 -15.708 1.00 91.56 332 HIS A O 1
ATOM 2394 N N . GLU A 1 333 ? 10.071 -16.059 -16.120 1.00 94.25 333 GLU A N 1
ATOM 2395 C CA . GLU A 1 333 ? 9.116 -17.122 -15.786 1.00 94.25 333 GLU A CA 1
ATOM 2396 C C . GLU A 1 333 ? 8.644 -17.016 -14.325 1.00 94.25 333 GLU A C 1
ATOM 2398 O O . GLU A 1 333 ? 7.458 -17.170 -14.035 1.00 94.25 333 GLU A O 1
ATOM 2403 N N . GLY A 1 334 ? 9.548 -16.673 -13.404 1.00 94.56 334 GLY A N 1
ATOM 2404 C CA . GLY A 1 334 ? 9.208 -16.392 -12.012 1.00 94.56 334 GLY A CA 1
ATOM 2405 C C . GLY A 1 334 ? 8.208 -15.239 -11.860 1.00 94.56 334 GLY A C 1
ATOM 2406 O O . GLY A 1 334 ? 7.213 -15.378 -11.145 1.00 94.56 334 GLY A O 1
ATOM 2407 N N . PHE A 1 335 ? 8.410 -14.127 -12.577 1.00 94.69 335 PHE A N 1
ATOM 2408 C CA . PHE A 1 335 ? 7.459 -13.010 -12.580 1.00 94.69 335 PHE A CA 1
ATOM 2409 C C . PHE A 1 335 ? 6.087 -13.402 -13.127 1.00 94.69 335 PHE A C 1
ATOM 2411 O O . PHE A 1 335 ? 5.087 -12.966 -12.557 1.00 94.69 335 PHE A O 1
ATOM 2418 N N . LEU A 1 336 ? 6.019 -14.231 -14.173 1.00 94.19 336 LEU A N 1
ATOM 2419 C CA . LEU A 1 336 ? 4.751 -14.720 -14.729 1.00 94.19 336 LEU A CA 1
ATOM 2420 C C . LEU A 1 336 ? 4.009 -15.649 -13.755 1.00 94.19 336 LEU A C 1
ATOM 2422 O O . LEU A 1 336 ? 2.792 -15.537 -13.604 1.00 94.19 336 LEU A O 1
ATOM 2426 N N . ARG A 1 337 ? 4.730 -16.517 -13.036 1.00 94.69 337 ARG A N 1
ATOM 2427 C CA . ARG A 1 337 ? 4.148 -17.366 -11.980 1.00 94.69 337 ARG A CA 1
ATOM 2428 C C . ARG A 1 337 ? 3.570 -16.545 -10.838 1.00 94.69 337 ARG A C 1
ATOM 2430 O O . ARG A 1 337 ? 2.447 -16.800 -10.411 1.00 94.69 337 ARG A O 1
ATOM 2437 N N . PHE A 1 338 ? 4.294 -15.520 -10.393 1.00 93.88 338 PHE A N 1
ATOM 2438 C CA . PHE A 1 338 ? 3.766 -14.566 -9.422 1.00 93.88 338 PHE A CA 1
ATOM 2439 C C . PHE A 1 338 ? 2.536 -13.826 -9.961 1.00 93.88 338 PHE A C 1
ATOM 2441 O O . PHE A 1 338 ? 1.537 -13.695 -9.256 1.00 93.88 338 PHE A O 1
ATOM 2448 N N . ALA A 1 339 ? 2.566 -13.392 -11.223 1.00 93.50 339 ALA A N 1
ATOM 2449 C CA . ALA A 1 339 ? 1.456 -12.681 -11.853 1.00 93.50 339 ALA A CA 1
ATOM 2450 C C . ALA A 1 339 ? 0.152 -13.496 -11.847 1.00 93.50 339 ALA A C 1
ATOM 2452 O O . ALA A 1 339 ? -0.928 -12.935 -11.657 1.00 93.50 339 ALA A O 1
ATOM 2453 N N . ALA A 1 340 ? 0.251 -14.822 -11.981 1.00 92.31 340 ALA A N 1
ATOM 2454 C CA . ALA A 1 340 ? -0.886 -15.734 -11.895 1.00 92.31 340 ALA A CA 1
ATOM 2455 C C . ALA A 1 340 ? -1.513 -15.815 -10.487 1.00 92.31 340 ALA A C 1
ATOM 2457 O O . ALA A 1 340 ? -2.681 -16.194 -10.367 1.00 92.31 340 ALA A O 1
ATOM 2458 N N . ALA A 1 341 ? -0.777 -15.444 -9.433 1.00 91.12 341 ALA A N 1
ATOM 2459 C CA . ALA A 1 341 ? -1.271 -15.389 -8.055 1.00 91.12 341 ALA A CA 1
ATOM 2460 C C . ALA A 1 341 ? -1.957 -14.055 -7.705 1.00 91.12 341 ALA A C 1
ATOM 2462 O O . ALA A 1 341 ? -2.678 -13.981 -6.710 1.00 91.12 341 ALA A O 1
ATOM 2463 N N . ILE A 1 342 ? -1.777 -13.009 -8.521 1.00 92.44 342 ILE A N 1
ATOM 2464 C CA . ILE A 1 342 ? -2.448 -11.717 -8.329 1.00 92.44 342 ILE A CA 1
ATOM 2465 C C . ILE A 1 342 ? -3.973 -11.913 -8.478 1.00 92.44 342 ILE A C 1
ATOM 2467 O O . ILE A 1 342 ? -4.403 -12.577 -9.430 1.00 92.44 342 ILE A O 1
ATOM 2471 N N . PRO A 1 343 ? -4.821 -11.364 -7.585 1.00 90.62 343 PRO A N 1
ATOM 2472 C CA . PRO A 1 343 ? -6.274 -11.400 -7.740 1.00 90.62 343 PRO A CA 1
ATOM 2473 C C . PRO A 1 343 ? -6.731 -10.810 -9.077 1.00 90.62 343 PRO A C 1
ATOM 2475 O O . PRO A 1 343 ? -6.183 -9.810 -9.534 1.00 90.62 343 PRO A O 1
ATOM 2478 N N . ALA A 1 344 ? -7.755 -11.407 -9.694 1.00 91.44 344 ALA A N 1
ATOM 2479 C CA . ALA A 1 344 ? -8.229 -11.016 -11.026 1.00 91.44 344 ALA A CA 1
ATOM 2480 C C . ALA A 1 344 ? -8.506 -9.501 -11.197 1.00 91.44 344 ALA A C 1
ATOM 2482 O O . ALA A 1 344 ? -8.066 -8.962 -12.212 1.00 91.44 344 ALA A O 1
ATOM 2483 N N . PRO A 1 345 ? -9.113 -8.779 -10.226 1.00 90.88 345 PRO A N 1
ATOM 2484 C CA . PRO A 1 345 ? -9.320 -7.325 -10.328 1.00 90.88 345 PRO A CA 1
ATOM 2485 C C . PRO A 1 345 ? -8.035 -6.486 -10.433 1.00 90.88 345 PRO A C 1
ATOM 2487 O O . PRO A 1 345 ? -8.096 -5.300 -10.753 1.00 90.88 345 PRO A O 1
ATOM 2490 N N . HIS A 1 346 ? -6.871 -7.078 -10.150 1.00 92.94 346 HIS A N 1
ATOM 2491 C CA . HIS A 1 346 ? -5.569 -6.408 -10.137 1.00 92.94 346 HIS A CA 1
ATOM 2492 C C . HIS A 1 346 ? -4.602 -6.937 -11.209 1.00 92.94 346 HIS A C 1
ATOM 2494 O O . HIS A 1 346 ? -3.443 -6.513 -11.266 1.00 92.94 346 HIS A O 1
ATOM 2500 N N . ARG A 1 347 ? -5.057 -7.827 -12.105 1.00 93.12 347 ARG A N 1
ATOM 2501 C CA . ARG A 1 347 ? -4.271 -8.350 -13.242 1.00 93.12 347 ARG A CA 1
ATOM 2502 C C . ARG A 1 347 ? -4.250 -7.390 -14.431 1.00 93.12 347 ARG A C 1
ATOM 2504 O O . ARG A 1 347 ? -4.479 -7.773 -15.572 1.00 93.12 347 ARG A O 1
ATOM 2511 N N . HIS A 1 348 ? -3.909 -6.135 -14.173 1.00 93.62 348 HIS A N 1
ATOM 2512 C CA . HIS A 1 348 ? -3.909 -5.083 -15.190 1.00 93.62 348 HIS A CA 1
ATOM 2513 C C . HIS A 1 348 ? -2.938 -5.344 -16.357 1.00 93.62 348 HIS A C 1
ATOM 2515 O O . HIS A 1 348 ? -3.094 -4.777 -17.432 1.00 93.62 348 HIS A O 1
ATOM 2521 N N . TRP A 1 349 ? -1.945 -6.219 -16.176 1.00 88.25 349 TRP A N 1
ATOM 2522 C CA . TRP A 1 349 ? -1.038 -6.648 -17.244 1.00 88.25 349 TRP A CA 1
ATOM 2523 C C . TRP A 1 349 ? -1.717 -7.520 -18.320 1.00 88.25 349 TRP A C 1
ATOM 2525 O O . TRP A 1 349 ? -1.194 -7.609 -19.429 1.00 88.25 349 TRP A O 1
ATOM 2535 N N . GLU A 1 350 ? -2.862 -8.146 -18.016 1.00 88.06 350 GLU A N 1
ATOM 2536 C CA . GLU A 1 350 ? -3.667 -8.927 -18.972 1.00 88.06 350 GLU A CA 1
ATOM 2537 C C . GLU A 1 350 ? -4.611 -8.033 -19.799 1.00 88.06 350 GLU A C 1
ATOM 2539 O O . GLU A 1 350 ? -5.142 -8.455 -20.829 1.00 88.06 350 GLU A O 1
ATOM 2544 N N . GLU A 1 351 ? -4.843 -6.793 -19.360 1.00 85.50 351 GLU A N 1
ATOM 2545 C CA . GLU A 1 351 ? -5.769 -5.875 -20.013 1.00 85.50 351 GLU A CA 1
ATOM 2546 C C . GLU A 1 351 ? -5.167 -5.291 -21.296 1.00 85.50 351 GLU A C 1
ATOM 2548 O O . GLU A 1 351 ? -4.026 -4.830 -21.332 1.00 85.50 351 GLU A O 1
ATOM 2553 N N . ALA A 1 352 ? -5.977 -5.218 -22.357 1.00 77.88 352 ALA A N 1
ATOM 2554 C CA . AL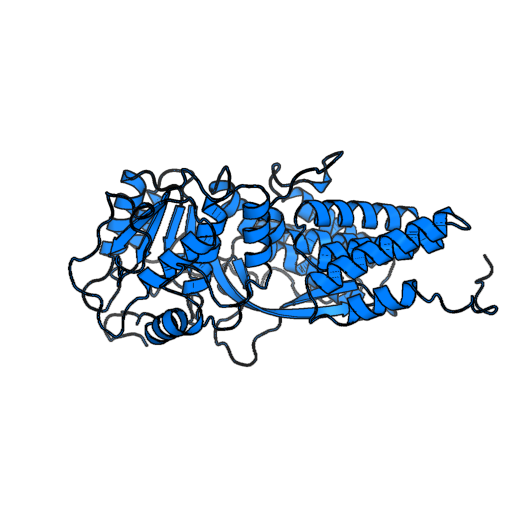A A 1 352 ? -5.564 -4.592 -23.615 1.00 77.88 352 ALA A CA 1
ATOM 2555 C C . ALA A 1 352 ? -5.226 -3.098 -23.449 1.00 77.88 352 ALA A C 1
ATOM 2557 O O . ALA A 1 352 ? -4.412 -2.551 -24.197 1.00 77.88 352 ALA A O 1
ATOM 2558 N N . SER A 1 353 ? -5.861 -2.429 -22.483 1.00 84.00 353 SER A N 1
ATOM 2559 C CA . SER A 1 353 ? -5.582 -1.040 -22.141 1.00 84.00 353 SER A CA 1
ATOM 2560 C C . SER A 1 353 ? -5.986 -0.736 -20.705 1.00 84.00 353 SER A C 1
ATOM 2562 O O . SER A 1 353 ? -7.168 -0.785 -20.374 1.00 84.00 353 SER A O 1
ATOM 2564 N N . VAL A 1 354 ? -5.015 -0.321 -19.901 1.00 89.81 354 VAL A N 1
ATOM 2565 C CA . VAL A 1 354 ? -5.234 0.179 -18.543 1.00 89.81 354 VAL A CA 1
ATOM 2566 C C . VAL A 1 354 ? -5.408 1.689 -18.618 1.00 89.81 354 VAL A C 1
ATOM 2568 O O . VAL A 1 354 ? -4.534 2.392 -19.130 1.00 89.81 354 VAL A O 1
ATOM 2571 N N . THR A 1 355 ? -6.542 2.199 -18.141 1.00 90.56 355 THR A N 1
ATOM 2572 C CA . THR A 1 355 ? -6.894 3.626 -18.280 1.00 90.56 355 THR A CA 1
ATOM 2573 C C . THR A 1 355 ? -7.096 4.350 -16.958 1.00 90.56 355 THR A C 1
ATOM 2575 O O . THR A 1 355 ? -7.247 5.569 -16.955 1.00 90.56 355 THR A O 1
ATOM 2578 N N . SER A 1 356 ? -7.127 3.628 -15.840 1.00 92.00 356 SER A N 1
ATOM 2579 C CA . SER A 1 356 ? -7.433 4.197 -14.529 1.00 92.00 356 SER A CA 1
ATOM 2580 C C . SER A 1 356 ? -6.383 3.829 -13.484 1.00 92.00 356 SER A C 1
ATOM 2582 O O . SER A 1 356 ? -5.922 2.686 -13.473 1.00 92.00 356 SER A O 1
ATOM 2584 N N . PRO A 1 357 ? -6.061 4.744 -12.554 1.00 95.12 357 PRO A N 1
ATOM 2585 C CA . PRO A 1 357 ? -5.166 4.436 -11.450 1.00 95.12 357 PRO A CA 1
ATOM 2586 C C . PRO A 1 357 ? -5.738 3.408 -10.471 1.00 95.12 357 PRO A C 1
ATOM 2588 O O . PRO A 1 357 ? -6.938 3.399 -10.165 1.00 95.12 357 PRO A O 1
ATOM 2591 N N . CYS A 1 358 ? -4.857 2.603 -9.880 1.00 95.12 358 CYS A N 1
ATOM 2592 C CA . CYS A 1 358 ? -5.209 1.584 -8.897 1.00 95.12 358 CYS A CA 1
ATOM 2593 C C . CYS A 1 358 ? -4.344 1.755 -7.652 1.00 95.12 358 CYS A C 1
ATOM 2595 O O . CYS A 1 358 ? -3.180 1.363 -7.627 1.00 95.12 358 CYS A O 1
ATOM 2597 N N . ALA A 1 359 ? -4.924 2.341 -6.604 1.00 94.62 359 ALA A N 1
ATOM 2598 C CA . ALA A 1 359 ? -4.191 2.667 -5.387 1.00 94.62 359 ALA A CA 1
ATOM 2599 C C . ALA A 1 359 ? -3.642 1.419 -4.672 1.00 94.62 359 ALA A C 1
ATOM 2601 O O . ALA A 1 359 ? -2.545 1.459 -4.122 1.00 94.62 359 ALA A O 1
ATOM 2602 N N . LEU A 1 360 ? -4.359 0.292 -4.743 1.00 93.75 360 LEU A N 1
ATOM 2603 C CA . LEU A 1 360 ? -3.888 -0.965 -4.168 1.00 93.75 360 LEU A CA 1
ATOM 2604 C C . LEU A 1 360 ? -2.666 -1.511 -4.920 1.00 93.75 360 LEU A C 1
ATOM 2606 O O . LEU A 1 360 ? -1.679 -1.885 -4.292 1.00 93.75 360 LEU A O 1
ATOM 2610 N N . CYS A 1 361 ? -2.683 -1.475 -6.257 1.00 94.50 361 CYS A N 1
ATOM 2611 C CA . CYS A 1 361 ? -1.516 -1.844 -7.063 1.00 94.50 361 CYS A CA 1
ATOM 2612 C C . CYS A 1 361 ? -0.345 -0.882 -6.845 1.00 94.50 361 CYS A C 1
ATOM 2614 O O . CYS A 1 361 ? 0.793 -1.333 -6.740 1.00 94.50 361 CYS A O 1
ATOM 2616 N N . ALA A 1 362 ? -0.618 0.422 -6.730 1.00 93.88 362 ALA A N 1
ATOM 2617 C CA . ALA A 1 362 ? 0.397 1.427 -6.429 1.00 93.88 362 ALA A CA 1
ATOM 2618 C C . ALA A 1 362 ? 1.104 1.153 -5.093 1.00 93.88 362 ALA A C 1
ATOM 2620 O O . ALA A 1 362 ? 2.309 1.366 -4.989 1.00 93.88 362 ALA A O 1
ATOM 2621 N N . LEU A 1 363 ? 0.380 0.642 -4.092 1.00 92.62 363 LEU A N 1
ATOM 2622 C CA . LEU A 1 363 ? 0.965 0.264 -2.810 1.00 92.62 363 LEU A CA 1
ATOM 2623 C C . LEU A 1 363 ? 1.688 -1.089 -2.851 1.00 92.62 363 LEU A C 1
ATOM 2625 O O . LEU A 1 363 ? 2.820 -1.188 -2.383 1.00 92.62 363 LEU A O 1
ATOM 2629 N N . LEU A 1 364 ? 1.024 -2.126 -3.364 1.00 91.19 364 LEU A N 1
ATOM 2630 C CA . LEU A 1 364 ? 1.398 -3.523 -3.107 1.00 91.19 364 LEU A CA 1
ATOM 2631 C C . LEU A 1 364 ? 2.076 -4.225 -4.285 1.00 91.19 364 LEU A C 1
ATOM 2633 O O . LEU A 1 364 ? 2.781 -5.205 -4.081 1.00 91.19 364 LEU A O 1
ATOM 2637 N N . LEU A 1 365 ? 1.854 -3.764 -5.517 1.00 92.50 365 LEU A N 1
ATOM 2638 C CA . LEU A 1 365 ? 2.281 -4.485 -6.723 1.00 92.50 365 LEU A CA 1
ATOM 2639 C C . LEU A 1 365 ? 3.242 -3.682 -7.600 1.00 92.50 365 LEU A C 1
ATOM 2641 O O . LEU A 1 365 ? 3.820 -4.242 -8.526 1.00 92.50 365 LEU A O 1
ATOM 2645 N N . VAL A 1 366 ? 3.451 -2.393 -7.325 1.00 91.38 366 VAL A N 1
ATOM 2646 C CA . VAL A 1 366 ? 4.305 -1.541 -8.164 1.00 91.38 366 VAL A CA 1
ATOM 2647 C C . VAL A 1 366 ? 5.752 -2.044 -8.236 1.00 91.38 366 VAL A C 1
ATOM 2649 O O . VAL A 1 366 ? 6.350 -1.952 -9.299 1.00 91.38 366 VAL A O 1
ATOM 2652 N N . ASP A 1 367 ? 6.283 -2.673 -7.178 1.00 88.50 367 ASP A N 1
ATOM 2653 C CA . ASP A 1 367 ? 7.617 -3.297 -7.219 1.00 88.50 367 ASP A CA 1
ATOM 2654 C C . ASP A 1 367 ? 7.694 -4.448 -8.218 1.00 88.50 367 ASP A C 1
ATOM 2656 O O . ASP A 1 367 ? 8.718 -4.620 -8.874 1.00 88.50 367 ASP A O 1
ATOM 2660 N N . TRP A 1 368 ? 6.616 -5.225 -8.363 1.00 92.50 368 TRP A N 1
ATOM 2661 C CA . TRP A 1 368 ? 6.558 -6.275 -9.376 1.00 92.50 368 TRP A CA 1
ATOM 2662 C C . TRP A 1 368 ? 6.616 -5.653 -10.769 1.00 92.50 368 TRP A C 1
ATOM 2664 O O . TRP A 1 368 ? 7.424 -6.080 -11.586 1.00 92.50 368 TRP A O 1
ATOM 2674 N N . TYR A 1 369 ? 5.827 -4.605 -11.025 1.00 93.12 369 TYR A N 1
ATOM 2675 C CA . TYR A 1 369 ? 5.853 -3.902 -12.310 1.00 93.12 369 TYR A CA 1
ATOM 2676 C C . TYR A 1 369 ? 7.224 -3.274 -12.602 1.00 93.12 369 TYR A C 1
ATOM 2678 O O . TYR A 1 369 ? 7.733 -3.396 -13.720 1.00 93.12 369 TYR A O 1
ATOM 2686 N N . ASP A 1 370 ? 7.831 -2.615 -11.616 1.00 89.75 370 ASP A N 1
ATOM 2687 C CA . ASP A 1 370 ? 9.133 -1.964 -11.755 1.00 89.75 370 ASP A CA 1
ATOM 2688 C C . ASP A 1 370 ? 10.237 -2.993 -12.009 1.00 89.75 370 ASP A C 1
ATOM 2690 O O . ASP A 1 370 ? 10.972 -2.870 -12.988 1.00 89.75 370 ASP A O 1
ATOM 2694 N N . ALA A 1 371 ? 10.320 -4.050 -11.200 1.00 88.06 371 ALA A N 1
ATOM 2695 C CA . ALA A 1 371 ? 11.335 -5.085 -11.368 1.00 88.06 371 ALA A CA 1
ATOM 2696 C C . ALA A 1 371 ? 11.130 -5.890 -12.662 1.00 88.06 371 ALA A C 1
ATOM 2698 O O . ALA A 1 371 ? 12.094 -6.172 -13.380 1.00 88.06 371 ALA A O 1
ATOM 2699 N N . PHE A 1 372 ? 9.881 -6.212 -13.009 1.00 90.94 372 PHE A N 1
ATOM 2700 C CA . PHE A 1 372 ? 9.580 -6.952 -14.228 1.00 90.94 372 PHE A CA 1
ATOM 2701 C C . PHE A 1 372 ? 9.899 -6.119 -15.474 1.00 90.94 372 PHE A C 1
ATOM 2703 O O . PHE A 1 372 ? 10.639 -6.579 -16.348 1.00 90.94 372 PHE A O 1
ATOM 2710 N N . SER A 1 373 ? 9.438 -4.866 -15.538 1.00 91.12 373 SER A N 1
ATOM 2711 C CA . SER A 1 373 ? 9.780 -3.975 -16.652 1.00 91.12 373 SER A CA 1
ATOM 2712 C C . SER A 1 373 ? 11.288 -3.747 -16.756 1.00 91.12 373 SER A C 1
ATOM 2714 O O . SER A 1 373 ? 11.836 -3.895 -17.847 1.00 91.12 373 SER A O 1
ATOM 2716 N N . ALA A 1 374 ? 11.986 -3.490 -15.646 1.00 84.88 374 ALA A N 1
ATOM 2717 C CA . ALA A 1 374 ? 13.437 -3.326 -15.629 1.00 84.88 374 ALA A CA 1
ATOM 2718 C C . ALA A 1 374 ? 14.168 -4.562 -16.177 1.00 84.88 374 ALA A C 1
ATOM 2720 O O . ALA A 1 374 ? 15.081 -4.415 -16.992 1.00 84.88 374 ALA A O 1
ATOM 2721 N N . SER A 1 375 ? 13.737 -5.772 -15.802 1.00 84.00 375 SER A N 1
ATOM 2722 C CA . SER A 1 375 ? 14.338 -7.019 -16.294 1.00 84.00 375 SER A CA 1
ATOM 2723 C C . SER A 1 375 ? 14.191 -7.193 -17.812 1.00 84.00 375 SER A C 1
ATOM 2725 O O . SER A 1 375 ? 15.135 -7.605 -18.484 1.00 84.00 375 SER A O 1
ATOM 2727 N N . LEU A 1 376 ? 13.041 -6.810 -18.378 1.00 86.62 376 LEU A N 1
ATOM 2728 C CA . LEU A 1 376 ? 12.795 -6.853 -19.821 1.00 86.62 376 LEU A CA 1
ATOM 2729 C C . LEU A 1 376 ? 13.585 -5.768 -20.561 1.00 86.62 376 LEU A C 1
ATOM 2731 O O . LEU A 1 376 ? 14.183 -6.030 -21.605 1.00 86.62 376 LEU A O 1
ATOM 2735 N N . LEU A 1 377 ? 13.631 -4.562 -19.989 1.00 85.94 377 LEU A N 1
ATOM 2736 C CA . LEU A 1 377 ? 14.397 -3.440 -20.524 1.00 85.94 377 LEU A CA 1
ATOM 2737 C C . LEU A 1 377 ? 15.902 -3.709 -20.511 1.00 85.94 377 LEU A C 1
ATOM 2739 O O . LEU A 1 377 ? 16.600 -3.173 -21.371 1.00 85.94 377 LEU A O 1
ATOM 2743 N N . ALA A 1 378 ? 16.402 -4.516 -19.569 1.00 80.06 378 ALA A N 1
ATOM 2744 C CA . ALA A 1 378 ? 17.801 -4.933 -19.479 1.00 80.06 378 ALA A CA 1
ATOM 2745 C C . ALA A 1 378 ? 18.268 -5.774 -20.681 1.00 80.06 378 ALA A C 1
ATOM 2747 O O . ALA A 1 378 ? 19.466 -5.806 -20.963 1.00 80.06 378 ALA A O 1
ATOM 2748 N N . GLY A 1 379 ? 17.346 -6.419 -21.403 1.00 75.44 379 GLY A N 1
ATOM 2749 C CA . GLY A 1 379 ? 17.652 -7.186 -22.608 1.00 75.44 379 GLY A CA 1
ATOM 2750 C C . GLY A 1 379 ? 18.139 -6.327 -23.784 1.00 75.44 379 GLY A C 1
ATOM 2751 O O . GLY A 1 379 ? 18.003 -5.107 -23.802 1.00 75.44 379 GLY A O 1
ATOM 2752 N N . SER A 1 380 ? 18.693 -6.984 -24.807 1.00 75.50 380 SER A N 1
ATOM 2753 C CA . SER A 1 380 ? 19.234 -6.341 -26.018 1.00 75.50 380 SER A CA 1
ATOM 2754 C C . SER A 1 380 ? 18.320 -6.432 -27.248 1.00 75.50 380 SER A C 1
ATOM 2756 O O . SER A 1 380 ? 18.683 -5.950 -28.320 1.00 75.50 380 SER A O 1
ATOM 2758 N N . SER A 1 381 ? 17.148 -7.061 -27.120 1.00 86.19 381 SER A N 1
ATOM 2759 C CA . SER A 1 381 ? 16.195 -7.214 -28.226 1.00 86.19 381 SER A CA 1
ATOM 2760 C C . SER A 1 381 ? 15.166 -6.085 -28.243 1.00 86.19 381 SER A C 1
ATOM 2762 O O . SER A 1 381 ? 14.681 -5.670 -27.191 1.00 86.19 381 SER A O 1
ATOM 2764 N N . GLU A 1 382 ? 14.793 -5.638 -29.444 1.00 90.38 382 GLU A N 1
ATOM 2765 C CA . GLU A 1 382 ? 13.731 -4.644 -29.641 1.00 90.38 382 GLU A CA 1
ATOM 2766 C C . GLU A 1 382 ? 12.408 -5.118 -29.022 1.00 90.38 382 GLU A C 1
ATOM 2768 O O . GLU A 1 382 ? 11.786 -4.391 -28.257 1.00 90.38 382 GLU A O 1
ATOM 2773 N N . GLU A 1 383 ? 12.026 -6.375 -29.264 1.00 90.31 383 GLU A N 1
ATOM 2774 C CA . GLU A 1 383 ? 10.801 -6.971 -28.719 1.00 90.31 383 GLU A CA 1
ATOM 2775 C C . GLU A 1 383 ? 10.772 -6.956 -27.183 1.00 90.31 383 GLU A C 1
ATOM 2777 O O . GLU A 1 383 ? 9.755 -6.596 -26.587 1.00 90.31 383 GLU A O 1
ATOM 2782 N N . GLY A 1 384 ? 11.881 -7.319 -26.529 1.00 87.88 384 GLY A N 1
ATOM 2783 C CA . GLY A 1 384 ? 11.989 -7.284 -25.069 1.00 87.88 384 GLY A CA 1
ATOM 2784 C C . GLY A 1 384 ? 11.862 -5.866 -24.514 1.00 87.88 384 GLY A C 1
ATOM 2785 O O . GLY A 1 384 ? 11.143 -5.650 -23.539 1.00 87.88 384 GLY A O 1
ATOM 2786 N N . ILE A 1 385 ? 12.485 -4.890 -25.175 1.00 90.62 385 ILE A N 1
ATOM 2787 C CA . ILE A 1 385 ? 12.422 -3.481 -24.774 1.00 90.62 385 ILE A CA 1
ATOM 2788 C C . ILE A 1 385 ? 11.014 -2.911 -24.957 1.00 90.62 385 ILE A C 1
ATOM 2790 O O . ILE A 1 385 ? 10.513 -2.247 -24.052 1.00 90.62 385 ILE A O 1
ATOM 2794 N N . GLU A 1 386 ? 10.341 -3.203 -26.071 1.00 93.31 386 GLU A N 1
ATOM 2795 C CA . GLU A 1 386 ? 8.961 -2.760 -26.303 1.00 93.31 386 GLU A CA 1
ATOM 2796 C C . GLU A 1 386 ? 7.984 -3.403 -25.304 1.00 93.31 386 GLU A C 1
ATOM 2798 O O . GLU A 1 386 ? 7.101 -2.725 -24.773 1.00 93.31 386 GLU A O 1
ATOM 2803 N N . ARG A 1 387 ? 8.176 -4.684 -24.953 1.00 91.75 387 ARG A N 1
ATOM 2804 C CA . ARG A 1 387 ? 7.409 -5.336 -23.874 1.00 91.75 387 ARG A CA 1
ATOM 2805 C C . ARG A 1 387 ? 7.667 -4.691 -22.515 1.00 91.75 387 ARG A C 1
ATOM 2807 O O . ARG A 1 387 ? 6.712 -4.374 -21.809 1.00 91.75 387 ARG A O 1
ATOM 2814 N N . GLY A 1 388 ? 8.932 -4.459 -22.164 1.00 91.88 388 GLY A N 1
ATOM 2815 C CA . GLY A 1 388 ? 9.313 -3.792 -20.918 1.00 91.88 388 GLY A CA 1
ATOM 2816 C C . GLY A 1 388 ? 8.721 -2.387 -20.812 1.00 91.88 388 GLY A C 1
ATOM 2817 O O . GLY A 1 388 ? 8.146 -2.031 -19.783 1.00 91.88 388 GLY A O 1
ATOM 2818 N N . LEU A 1 389 ? 8.762 -1.619 -21.904 1.00 94.81 389 LEU A N 1
ATOM 2819 C CA . LEU A 1 389 ? 8.112 -0.314 -22.009 1.00 94.81 389 LEU A CA 1
ATOM 2820 C C . LEU A 1 389 ? 6.586 -0.420 -21.856 1.00 94.81 389 LEU A C 1
ATOM 2822 O O . LEU A 1 389 ? 5.985 0.422 -21.190 1.00 94.81 389 LEU A O 1
ATOM 2826 N N . GLY A 1 390 ? 5.953 -1.446 -22.427 1.00 94.38 390 GLY A N 1
ATOM 2827 C CA . GLY A 1 390 ? 4.530 -1.736 -22.235 1.00 94.38 390 GLY A CA 1
ATOM 2828 C C . GLY A 1 390 ? 4.160 -1.920 -20.760 1.00 94.38 390 GLY A C 1
ATOM 2829 O O . GLY A 1 390 ? 3.274 -1.224 -20.262 1.00 94.38 390 GLY A O 1
ATOM 2830 N N . ILE A 1 391 ? 4.890 -2.780 -20.042 1.00 94.88 391 ILE A N 1
ATOM 2831 C CA . ILE A 1 391 ? 4.690 -3.023 -18.602 1.00 94.88 391 ILE A CA 1
ATOM 2832 C C . ILE A 1 391 ? 4.938 -1.749 -17.781 1.00 94.88 391 ILE A C 1
ATOM 2834 O O . ILE A 1 391 ? 4.114 -1.398 -16.935 1.00 94.88 391 ILE A O 1
ATOM 2838 N N . ALA A 1 392 ? 6.011 -1.004 -18.062 1.00 94.69 392 ALA A N 1
ATOM 2839 C CA . ALA A 1 392 ? 6.300 0.255 -17.370 1.00 94.69 392 ALA A CA 1
ATOM 2840 C C . ALA A 1 392 ? 5.186 1.298 -17.579 1.00 94.69 392 ALA A C 1
ATOM 2842 O O . ALA A 1 392 ? 4.818 2.025 -16.657 1.00 94.69 392 ALA A O 1
ATOM 2843 N N . ARG A 1 393 ? 4.603 1.365 -18.784 1.00 95.88 393 ARG A N 1
ATOM 2844 C CA . ARG A 1 393 ? 3.486 2.275 -19.080 1.00 95.88 393 ARG A CA 1
ATOM 2845 C C . ARG A 1 393 ? 2.221 1.897 -18.323 1.00 95.88 393 ARG A C 1
ATOM 2847 O O . ARG A 1 393 ? 1.531 2.801 -17.860 1.00 95.88 393 ARG A O 1
ATOM 2854 N N . ILE A 1 394 ? 1.936 0.604 -18.170 1.00 96.44 394 ILE A N 1
ATOM 2855 C CA . ILE A 1 394 ? 0.850 0.136 -17.299 1.00 96.44 394 ILE A CA 1
ATOM 2856 C C . ILE A 1 394 ? 1.110 0.607 -15.866 1.00 96.44 394 ILE A C 1
ATOM 2858 O O . ILE A 1 394 ? 0.252 1.261 -15.277 1.00 96.44 394 ILE A O 1
ATOM 2862 N N . ALA A 1 395 ? 2.317 0.380 -15.344 1.00 95.50 395 ALA A N 1
ATOM 2863 C CA . ALA A 1 395 ? 2.709 0.806 -14.001 1.00 95.50 395 ALA A CA 1
ATOM 2864 C C . ALA A 1 395 ? 2.496 2.313 -13.776 1.00 95.50 395 ALA A C 1
ATOM 2866 O O . ALA A 1 395 ? 1.926 2.715 -12.764 1.00 95.5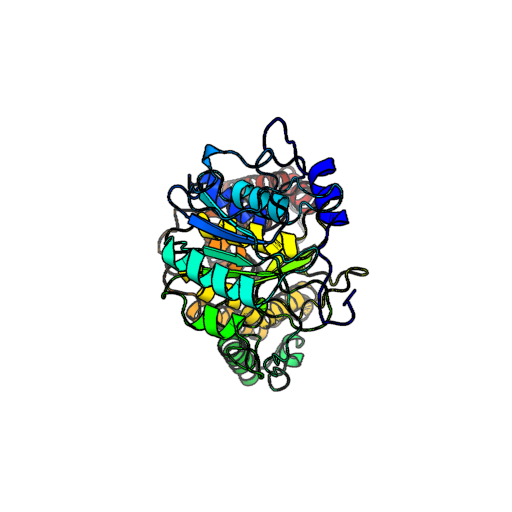0 395 ALA A O 1
ATOM 2867 N N . ALA A 1 396 ? 2.875 3.143 -14.752 1.00 95.69 396 ALA A N 1
ATOM 2868 C CA . ALA A 1 396 ? 2.711 4.594 -14.691 1.00 95.69 396 ALA A CA 1
ATOM 2869 C C . ALA A 1 396 ? 1.241 5.055 -14.727 1.00 95.69 396 ALA A C 1
ATOM 2871 O O . ALA A 1 396 ? 0.930 6.125 -14.205 1.00 95.69 396 ALA A O 1
ATOM 2872 N N . VAL A 1 397 ? 0.326 4.274 -15.318 1.00 96.56 397 VAL A N 1
ATOM 2873 C CA . VAL A 1 397 ? -1.122 4.539 -15.220 1.00 96.56 397 VAL A CA 1
ATOM 2874 C C . VAL A 1 397 ? -1.649 4.143 -13.843 1.00 96.56 397 VAL A C 1
ATOM 2876 O O . VAL A 1 397 ? -2.428 4.889 -13.254 1.00 96.56 397 VAL A O 1
ATOM 2879 N N . LEU A 1 398 ? -1.222 2.990 -13.321 1.00 96.12 398 LEU A N 1
ATOM 2880 C CA . LEU A 1 398 ? -1.670 2.480 -12.023 1.00 96.12 398 LEU A CA 1
ATOM 2881 C C . LEU A 1 398 ? -1.184 3.350 -10.857 1.00 96.12 398 LEU A C 1
ATOM 2883 O O . LEU A 1 398 ? -1.955 3.587 -9.926 1.00 96.12 398 LEU A O 1
ATOM 2887 N N . ALA A 1 399 ? 0.061 3.827 -10.930 1.00 95.69 399 ALA A N 1
ATOM 2888 C CA . ALA A 1 399 ? 0.761 4.586 -9.897 1.00 95.69 399 ALA A CA 1
ATOM 2889 C C . ALA A 1 399 ? 1.344 5.908 -10.453 1.00 95.69 399 ALA A C 1
ATOM 2891 O O . ALA A 1 399 ? 2.559 6.106 -10.447 1.00 95.69 399 ALA A O 1
ATOM 2892 N N . PRO A 1 400 ? 0.509 6.868 -10.893 1.00 95.81 400 PRO A N 1
ATOM 2893 C CA . PRO A 1 400 ? 0.948 8.097 -11.574 1.00 95.81 400 PRO A CA 1
ATOM 2894 C C . PRO A 1 400 ? 1.764 9.063 -10.695 1.00 95.81 400 PRO A C 1
ATOM 2896 O O . PRO A 1 400 ? 2.318 10.056 -11.185 1.00 95.81 400 PRO A O 1
ATOM 2899 N N . ARG A 1 401 ? 1.804 8.804 -9.384 1.00 94.56 401 ARG A N 1
ATOM 2900 C CA . ARG A 1 401 ? 2.600 9.532 -8.391 1.00 94.56 401 ARG A CA 1
ATOM 2901 C C . ARG A 1 401 ? 3.949 8.867 -8.094 1.00 94.56 401 ARG A C 1
ATOM 2903 O O . ARG A 1 401 ? 4.753 9.476 -7.400 1.00 94.56 401 ARG A O 1
ATOM 2910 N N . SER A 1 402 ? 4.214 7.673 -8.625 1.00 92.50 402 SER A N 1
ATOM 2911 C CA . SER A 1 402 ? 5.480 6.972 -8.408 1.00 92.50 402 SER A CA 1
ATOM 2912 C C . SER A 1 402 ? 6.566 7.485 -9.356 1.00 92.50 402 SER A C 1
ATOM 2914 O O . SER A 1 402 ? 6.461 7.372 -10.582 1.00 92.50 402 SER A O 1
ATOM 2916 N N . ALA A 1 403 ? 7.650 8.007 -8.782 1.00 91.38 403 ALA A N 1
ATOM 2917 C CA . ALA A 1 403 ? 8.813 8.439 -9.549 1.00 91.38 403 ALA A CA 1
ATOM 2918 C C . ALA A 1 403 ? 9.518 7.271 -10.265 1.00 91.38 403 ALA A C 1
ATOM 2920 O O . ALA A 1 403 ? 10.013 7.467 -11.374 1.00 91.38 403 ALA A O 1
ATOM 2921 N N . SER A 1 404 ? 9.542 6.067 -9.672 1.00 89.25 404 SER A N 1
ATOM 2922 C CA . SER A 1 404 ? 10.180 4.883 -10.273 1.00 89.25 404 SER A CA 1
ATOM 2923 C C . SER A 1 404 ? 9.462 4.434 -11.538 1.00 89.25 404 SER A C 1
ATOM 2925 O O . SER A 1 404 ? 10.111 4.253 -12.566 1.00 89.25 404 SER A O 1
ATOM 2927 N N . THR A 1 405 ? 8.127 4.384 -11.523 1.00 92.31 405 THR A N 1
ATOM 2928 C CA . THR A 1 405 ? 7.358 4.022 -12.726 1.00 92.31 405 THR A CA 1
ATOM 2929 C C . THR A 1 405 ? 7.580 5.023 -13.863 1.00 92.31 405 THR A C 1
ATOM 2931 O O . THR A 1 405 ? 7.815 4.625 -15.004 1.00 92.31 405 THR A O 1
ATOM 2934 N N . ALA A 1 406 ? 7.595 6.328 -13.561 1.00 94.75 406 ALA A N 1
ATOM 2935 C CA . ALA A 1 406 ? 7.904 7.366 -14.542 1.00 94.75 406 ALA A CA 1
ATOM 2936 C C . ALA A 1 406 ? 9.335 7.216 -15.088 1.00 94.75 406 ALA A C 1
ATOM 2938 O O . ALA A 1 406 ? 9.539 7.255 -16.303 1.00 94.75 406 ALA A O 1
ATOM 2939 N N . GLY A 1 407 ? 10.313 6.980 -14.210 1.00 92.50 407 GLY A N 1
ATOM 2940 C CA . GLY A 1 407 ? 11.702 6.723 -14.584 1.00 92.50 407 GLY A CA 1
ATOM 2941 C C . GLY A 1 407 ? 11.853 5.506 -15.498 1.00 92.50 407 GLY A C 1
ATOM 2942 O O . GLY A 1 407 ? 12.530 5.594 -16.522 1.00 92.50 407 GLY A O 1
ATOM 2943 N N . ASN A 1 408 ? 11.158 4.409 -15.196 1.00 91.44 408 ASN A N 1
ATOM 2944 C CA . ASN A 1 408 ? 11.173 3.174 -15.983 1.00 91.44 408 ASN A CA 1
ATOM 2945 C C . ASN A 1 408 ? 10.566 3.360 -17.377 1.00 91.44 408 ASN A C 1
ATOM 2947 O O . ASN A 1 408 ? 11.122 2.871 -18.363 1.00 91.44 408 ASN A O 1
ATOM 2951 N N . VAL A 1 409 ? 9.491 4.145 -17.505 1.00 96.25 409 VAL A N 1
ATOM 2952 C CA . VAL A 1 409 ? 8.960 4.532 -18.824 1.00 96.25 409 VAL A CA 1
ATOM 2953 C C . VAL A 1 409 ? 9.975 5.383 -19.595 1.00 96.25 409 VAL A C 1
ATOM 2955 O O . VAL A 1 409 ? 10.182 5.162 -20.790 1.00 96.25 409 VAL A O 1
ATOM 2958 N N . GLY A 1 410 ? 10.645 6.325 -18.923 1.00 95.38 410 GLY A N 1
ATOM 2959 C CA . GLY A 1 410 ? 11.717 7.129 -19.516 1.00 95.38 410 GLY A CA 1
ATOM 2960 C C . GLY A 1 410 ? 12.879 6.274 -20.027 1.00 95.38 410 GLY A C 1
ATOM 2961 O O . GLY A 1 410 ? 13.321 6.434 -21.169 1.00 95.38 410 GLY A O 1
ATOM 2962 N N . ALA A 1 411 ? 13.328 5.311 -19.221 1.00 92.06 411 ALA A N 1
ATOM 2963 C CA . ALA A 1 411 ? 14.373 4.359 -19.579 1.00 92.06 411 ALA A CA 1
ATOM 2964 C C . ALA A 1 411 ? 13.965 3.486 -20.773 1.00 92.06 411 ALA A C 1
ATOM 2966 O O . ALA A 1 411 ? 14.762 3.312 -21.697 1.00 92.06 411 ALA A O 1
ATOM 2967 N N . GLY A 1 412 ? 12.720 3.004 -20.799 1.00 93.62 412 GLY A N 1
ATOM 2968 C CA . GLY A 1 412 ? 12.181 2.236 -21.918 1.00 93.62 412 GLY A CA 1
ATOM 2969 C C . GLY A 1 412 ? 12.169 3.029 -23.221 1.00 93.62 412 GLY A C 1
ATOM 2970 O O . GLY A 1 412 ? 12.719 2.567 -24.220 1.00 93.62 412 GLY A O 1
ATOM 2971 N N . TRP A 1 413 ? 11.652 4.262 -23.209 1.00 96.56 413 TRP A N 1
ATOM 2972 C CA . TRP A 1 413 ? 11.686 5.132 -24.389 1.00 96.56 413 TRP A CA 1
ATOM 2973 C C . TRP A 1 413 ? 13.113 5.416 -24.859 1.00 96.56 413 TRP A C 1
ATOM 2975 O O . TRP A 1 413 ? 13.387 5.320 -26.056 1.00 96.56 413 TRP A O 1
ATOM 2985 N N . LYS A 1 414 ? 14.035 5.703 -23.933 1.00 94.81 414 LYS A N 1
ATOM 2986 C CA . LYS A 1 414 ? 15.445 5.949 -24.256 1.00 94.81 414 LYS A CA 1
ATOM 2987 C C . LYS A 1 414 ? 16.078 4.742 -24.951 1.00 94.81 414 LYS A C 1
ATOM 2989 O O . LYS A 1 414 ? 16.658 4.918 -26.014 1.00 94.81 414 LYS A O 1
ATOM 2994 N N . ARG A 1 415 ? 15.930 3.535 -24.394 1.00 92.25 415 ARG A N 1
ATOM 2995 C CA . ARG A 1 415 ? 16.481 2.298 -24.979 1.00 92.25 415 ARG A CA 1
ATOM 2996 C C . ARG A 1 415 ? 15.822 1.949 -26.311 1.00 92.25 415 ARG A C 1
ATOM 2998 O O . ARG A 1 415 ? 16.498 1.588 -27.266 1.00 92.25 415 ARG A O 1
ATOM 3005 N N . SER A 1 416 ? 14.507 2.127 -26.418 1.00 93.88 416 SER A N 1
ATOM 3006 C CA . SER A 1 416 ? 13.772 1.890 -27.666 1.00 93.88 416 SER A CA 1
ATOM 3007 C C . SER A 1 416 ? 14.235 2.817 -28.804 1.00 93.88 416 SER A C 1
ATOM 3009 O O . SER A 1 416 ? 14.084 2.486 -29.978 1.00 93.88 416 SER A O 1
ATOM 3011 N N . ALA A 1 417 ? 14.819 3.977 -28.486 1.00 94.38 417 ALA A N 1
ATOM 3012 C CA . ALA A 1 417 ? 15.354 4.910 -29.471 1.00 94.38 417 ALA A CA 1
ATOM 3013 C C . ALA A 1 417 ? 16.629 4.395 -30.166 1.00 94.38 417 ALA A C 1
ATOM 3015 O O . ALA A 1 417 ? 16.959 4.887 -31.245 1.00 94.38 417 ALA A O 1
ATOM 3016 N N . ASP A 1 418 ? 17.321 3.406 -29.592 1.00 92.44 418 ASP A N 1
ATOM 3017 C CA . ASP A 1 418 ? 18.536 2.821 -30.174 1.00 92.44 418 ASP A CA 1
ATOM 3018 C C . ASP A 1 418 ? 18.240 1.909 -31.384 1.00 92.44 418 ASP A C 1
ATOM 3020 O O . ASP A 1 418 ? 19.141 1.610 -32.170 1.00 92.44 418 ASP A O 1
ATOM 3024 N N . PHE A 1 419 ? 16.974 1.519 -31.584 1.00 91.75 419 PHE A N 1
ATOM 3025 C CA . PHE A 1 419 ? 16.527 0.648 -32.684 1.00 91.75 419 PHE A CA 1
ATOM 3026 C C . PHE A 1 419 ? 15.985 1.408 -33.897 1.00 91.75 419 PHE A C 1
ATOM 3028 O O . PHE A 1 419 ? 15.797 0.825 -34.963 1.00 91.75 419 PHE A O 1
ATOM 3035 N N . VAL A 1 420 ? 15.772 2.718 -33.769 1.00 93.38 420 VAL A N 1
ATOM 3036 C CA . VAL A 1 420 ? 15.183 3.561 -34.816 1.00 93.38 420 VAL A CA 1
ATOM 3037 C C . VAL A 1 420 ? 16.096 4.736 -35.157 1.00 93.38 420 VAL A C 1
ATOM 3039 O O . VAL A 1 420 ? 17.048 5.048 -34.444 1.00 93.38 420 VAL A O 1
ATOM 3042 N N . THR A 1 421 ? 15.832 5.420 -36.270 1.00 93.62 421 THR A N 1
ATOM 3043 C CA . THR A 1 421 ? 16.657 6.554 -36.724 1.00 93.62 421 THR A CA 1
ATOM 3044 C C . THR A 1 421 ? 15.805 7.754 -37.134 1.00 93.62 421 THR A C 1
ATOM 3046 O O . THR A 1 421 ? 14.579 7.679 -37.204 1.00 93.62 421 THR A O 1
ATOM 3049 N N . GLY A 1 422 ? 16.458 8.895 -37.374 1.00 93.56 422 GLY A N 1
ATOM 3050 C CA . GLY A 1 422 ? 15.800 10.089 -37.903 1.00 93.56 422 GLY A CA 1
ATOM 3051 C C . GLY A 1 422 ? 14.714 10.659 -36.974 1.00 93.56 422 GLY A C 1
ATOM 3052 O O . GLY A 1 422 ? 14.915 10.690 -35.756 1.00 93.56 422 GLY A O 1
ATOM 3053 N N . PRO A 1 423 ? 13.577 11.128 -37.527 1.00 94.25 423 PRO A N 1
ATOM 3054 C CA . PRO A 1 423 ? 12.501 11.751 -36.750 1.00 94.25 423 PRO A CA 1
ATOM 3055 C C . PRO A 1 423 ? 11.896 10.854 -35.665 1.00 94.25 423 PRO A C 1
ATOM 3057 O O . PRO A 1 423 ? 11.538 11.344 -34.598 1.00 94.25 423 PRO A O 1
ATOM 3060 N N . GLU A 1 424 ? 11.815 9.543 -35.903 1.00 94.31 424 GLU A N 1
ATOM 3061 C CA . GLU A 1 424 ? 11.251 8.606 -34.927 1.00 94.31 424 GLU A CA 1
ATOM 3062 C C . GLU A 1 424 ? 12.144 8.480 -33.688 1.00 94.31 424 GLU A C 1
ATOM 3064 O O . GLU A 1 424 ? 11.655 8.535 -32.559 1.00 94.31 424 GLU A O 1
ATOM 3069 N N . ARG A 1 425 ? 13.467 8.411 -33.886 1.00 94.69 425 ARG A N 1
ATOM 3070 C CA . ARG A 1 425 ? 14.435 8.439 -32.782 1.00 94.69 425 ARG A CA 1
ATOM 3071 C C . ARG A 1 425 ? 14.291 9.708 -31.949 1.00 94.69 425 ARG A C 1
ATOM 3073 O O . ARG A 1 425 ? 14.270 9.626 -30.724 1.00 94.69 425 ARG A O 1
ATOM 3080 N N . ALA A 1 426 ? 14.171 10.865 -32.600 1.00 93.19 426 ALA A N 1
ATOM 3081 C CA . ALA A 1 426 ? 13.977 12.139 -31.910 1.00 93.19 426 ALA A CA 1
ATOM 3082 C C . ALA A 1 426 ? 12.693 12.134 -31.063 1.00 93.19 426 ALA A C 1
ATOM 3084 O O . ALA A 1 426 ? 12.747 12.482 -29.887 1.00 93.19 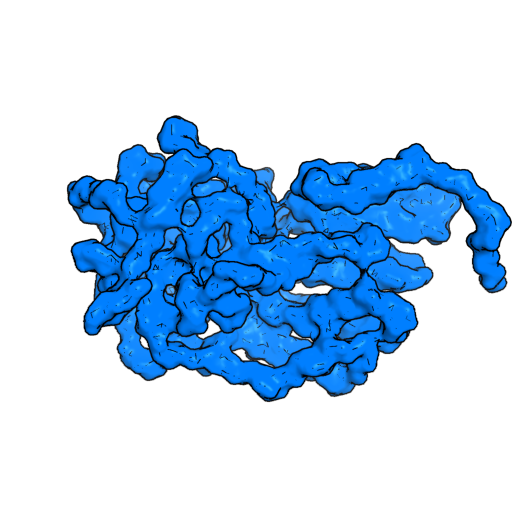426 ALA A O 1
ATOM 3085 N N . ALA A 1 427 ? 11.579 11.639 -31.612 1.00 95.12 427 ALA A N 1
ATOM 3086 C CA . ALA A 1 427 ? 10.312 11.534 -30.889 1.00 95.12 427 ALA A CA 1
ATOM 3087 C C . ALA A 1 427 ? 10.387 10.586 -29.675 1.00 95.12 427 ALA A C 1
ATOM 3089 O O . ALA A 1 427 ? 9.828 10.887 -28.619 1.00 95.12 427 ALA A O 1
ATOM 3090 N N . ARG A 1 428 ? 11.092 9.449 -29.786 1.00 95.94 428 ARG A N 1
ATOM 3091 C CA . ARG A 1 428 ? 11.303 8.526 -28.652 1.00 95.94 428 ARG A CA 1
ATOM 3092 C C . ARG A 1 428 ? 12.160 9.169 -27.553 1.00 95.94 428 ARG A C 1
ATOM 3094 O O . ARG A 1 428 ? 11.809 9.073 -26.380 1.00 95.94 428 ARG A O 1
ATOM 3101 N N . LEU A 1 429 ? 13.234 9.880 -27.910 1.00 95.44 429 LEU A N 1
ATOM 3102 C CA . LEU A 1 429 ? 14.074 10.594 -26.936 1.00 95.44 429 LEU A CA 1
ATOM 3103 C C . LEU A 1 429 ? 13.345 11.769 -26.269 1.00 95.44 429 LEU A C 1
ATOM 3105 O O . LEU A 1 429 ? 13.528 11.991 -25.074 1.00 95.44 429 LEU A O 1
ATOM 3109 N N . GLU A 1 430 ? 12.488 12.483 -26.999 1.00 95.75 430 GLU A N 1
ATOM 3110 C CA . GLU A 1 430 ? 11.638 13.536 -26.432 1.00 95.75 430 GLU A CA 1
ATOM 3111 C C . GLU A 1 430 ? 10.673 12.965 -25.385 1.00 95.75 430 GLU A C 1
ATOM 3113 O O . GLU A 1 430 ? 10.585 13.485 -24.272 1.00 95.75 430 GLU A O 1
ATOM 3118 N N . ARG A 1 431 ? 10.029 11.826 -25.677 1.00 97.25 431 ARG A N 1
ATOM 3119 C CA . ARG A 1 431 ? 9.203 11.117 -24.686 1.00 97.25 431 ARG A CA 1
ATOM 3120 C C . ARG A 1 431 ? 10.016 10.688 -23.471 1.00 97.25 431 ARG A C 1
ATOM 3122 O O . ARG A 1 431 ? 9.567 10.894 -22.346 1.00 97.25 431 ARG A O 1
ATOM 3129 N N . ALA A 1 432 ? 11.209 10.129 -23.677 1.00 96.38 432 ALA A N 1
ATOM 3130 C CA . ALA A 1 432 ? 12.098 9.763 -22.578 1.00 96.38 432 ALA A CA 1
ATOM 3131 C C . ALA A 1 432 ? 12.410 10.970 -21.678 1.00 96.38 432 ALA A C 1
ATOM 3133 O O . ALA A 1 432 ? 12.297 10.874 -20.457 1.00 96.38 432 ALA A O 1
ATOM 3134 N N . HIS A 1 433 ? 12.718 12.125 -22.277 1.00 95.75 433 HIS A N 1
ATOM 3135 C CA . HIS A 1 433 ? 12.958 13.373 -21.557 1.00 95.75 433 HIS A CA 1
ATOM 3136 C C . HIS A 1 433 ? 11.741 13.806 -20.726 1.00 95.75 433 HIS A C 1
ATOM 3138 O O . HIS A 1 433 ? 11.899 14.121 -19.547 1.00 95.75 433 HIS A O 1
ATOM 3144 N N . THR A 1 434 ? 10.526 13.781 -21.289 1.00 96.81 434 THR A N 1
ATOM 3145 C CA . THR A 1 434 ? 9.290 14.107 -20.551 1.00 96.81 434 THR A CA 1
ATOM 3146 C C . THR A 1 434 ? 9.111 13.225 -19.316 1.00 96.81 434 THR A C 1
ATOM 3148 O O . THR A 1 434 ? 8.801 13.727 -18.236 1.00 96.81 434 THR A O 1
ATOM 3151 N N . TYR A 1 435 ? 9.336 11.918 -19.448 1.00 96.88 435 TYR A N 1
ATOM 3152 C CA . TYR A 1 435 ? 9.173 10.983 -18.336 1.00 96.88 435 TYR A CA 1
ATOM 3153 C C . TYR A 1 435 ? 10.268 11.118 -17.269 1.00 96.88 435 TYR A C 1
ATOM 3155 O O . TYR A 1 435 ? 9.951 11.084 -16.081 1.00 96.88 435 TYR A O 1
ATOM 3163 N N . PHE A 1 436 ? 11.526 11.364 -17.650 1.00 96.19 436 PHE A N 1
ATOM 3164 C CA . PHE A 1 436 ? 12.580 11.662 -16.673 1.00 96.19 436 PHE A CA 1
ATOM 3165 C C . PHE A 1 436 ? 12.366 13.002 -15.964 1.00 96.19 436 PHE A C 1
ATOM 3167 O O . PHE A 1 436 ? 12.599 13.093 -14.761 1.00 96.19 436 PHE A O 1
ATOM 3174 N N . ALA A 1 437 ? 11.865 14.025 -16.664 1.00 95.44 437 ALA A N 1
ATOM 3175 C CA . ALA A 1 437 ? 11.473 15.285 -16.037 1.00 95.44 437 ALA A CA 1
ATOM 3176 C C . ALA A 1 437 ? 10.368 15.066 -14.998 1.00 95.44 437 ALA A C 1
ATOM 3178 O O . ALA A 1 437 ? 10.494 15.523 -13.865 1.00 95.44 437 ALA A O 1
ATOM 3179 N N . ARG A 1 438 ? 9.345 14.278 -15.345 1.00 95.62 438 ARG A N 1
ATOM 3180 C CA . ARG A 1 438 ? 8.283 13.903 -14.411 1.00 95.62 438 ARG A CA 1
ATOM 3181 C C . ARG A 1 438 ? 8.811 13.125 -13.202 1.00 95.62 438 ARG A C 1
ATOM 3183 O O . ARG A 1 438 ? 8.400 13.406 -12.081 1.00 95.62 438 ARG A O 1
ATOM 3190 N N . ALA A 1 439 ? 9.715 12.170 -13.406 1.00 93.19 439 ALA A N 1
ATOM 3191 C CA . ALA A 1 439 ? 10.336 11.421 -12.314 1.00 93.19 439 ALA A CA 1
ATOM 3192 C C . ALA A 1 439 ? 11.133 12.343 -11.370 1.00 93.19 439 ALA A C 1
ATOM 3194 O O . ALA A 1 439 ? 11.008 12.228 -10.153 1.00 93.19 439 ALA A O 1
ATOM 3195 N N . ALA A 1 440 ? 11.880 13.306 -11.923 1.00 93.12 440 ALA A N 1
ATOM 3196 C CA . ALA A 1 440 ? 12.620 14.305 -11.152 1.00 93.12 440 ALA A CA 1
ATOM 3197 C C . ALA A 1 440 ? 11.704 15.276 -10.382 1.00 93.12 440 ALA A C 1
ATOM 3199 O O . ALA A 1 440 ? 12.061 15.715 -9.295 1.00 93.12 440 ALA A O 1
ATOM 3200 N N . GLU A 1 441 ? 10.525 15.611 -10.912 1.00 93.38 441 GLU A N 1
ATOM 3201 C CA . GLU A 1 441 ? 9.521 16.404 -10.184 1.00 93.38 441 GLU A CA 1
ATOM 3202 C C . GLU A 1 441 ? 8.909 15.634 -9.009 1.00 93.38 441 GLU A C 1
ATOM 3204 O O . GLU A 1 441 ? 8.645 16.216 -7.959 1.00 93.38 441 GLU A O 1
ATOM 3209 N N . LEU A 1 442 ? 8.651 14.337 -9.198 1.00 90.19 442 LEU A N 1
ATOM 3210 C CA . LEU A 1 442 ? 8.031 13.479 -8.187 1.00 90.19 442 LEU A CA 1
ATOM 3211 C C . LEU A 1 442 ? 8.998 13.102 -7.056 1.00 90.19 442 LEU A C 1
ATOM 3213 O O . LEU A 1 442 ? 8.555 12.938 -5.923 1.00 90.19 442 LEU A O 1
ATOM 3217 N N . ALA A 1 443 ? 10.292 12.975 -7.356 1.00 86.44 443 ALA A N 1
ATOM 3218 C CA . ALA A 1 443 ? 11.345 12.654 -6.392 1.00 86.44 443 ALA A CA 1
ATOM 3219 C C . ALA A 1 443 ? 12.584 13.546 -6.617 1.00 86.44 443 ALA A C 1
ATOM 3221 O O . ALA A 1 443 ? 13.605 13.071 -7.130 1.00 86.44 443 ALA A O 1
ATOM 3222 N N . PRO A 1 444 ? 12.517 14.848 -6.274 1.00 85.50 444 PRO A N 1
ATOM 3223 C CA . PRO A 1 444 ? 13.604 15.803 -6.514 1.00 85.50 444 PRO A CA 1
ATOM 3224 C C . PRO A 1 444 ? 14.892 15.471 -5.751 1.00 85.50 444 PRO A C 1
ATOM 3226 O O . PRO A 1 444 ? 15.973 15.914 -6.135 1.00 85.50 444 PRO A O 1
ATOM 3229 N N . GLU A 1 445 ? 14.802 14.675 -4.687 1.00 80.69 445 GLU A N 1
ATOM 3230 C CA . GLU A 1 445 ? 15.946 14.159 -3.940 1.00 80.69 445 GLU A CA 1
ATOM 3231 C C . GLU A 1 445 ? 16.747 13.089 -4.708 1.00 80.69 445 GLU A C 1
ATOM 3233 O O . GLU A 1 445 ? 17.897 12.810 -4.366 1.00 80.69 445 GLU A O 1
ATOM 3238 N N . VAL A 1 446 ? 16.174 12.504 -5.766 1.00 80.88 446 VAL A N 1
ATOM 3239 C CA . VAL A 1 446 ? 16.794 11.454 -6.584 1.00 80.88 446 VAL A CA 1
ATOM 3240 C C . VAL A 1 446 ? 17.483 12.080 -7.801 1.00 80.88 446 VAL A C 1
ATOM 3242 O O . VAL A 1 446 ? 16.937 12.157 -8.903 1.00 80.88 446 VAL A O 1
ATOM 3245 N N . ALA A 1 447 ? 18.729 12.520 -7.604 1.00 84.88 447 ALA A N 1
ATOM 3246 C CA . ALA A 1 447 ? 19.488 13.297 -8.591 1.00 84.88 447 ALA A CA 1
ATOM 3247 C C . ALA A 1 447 ? 19.630 12.630 -9.976 1.00 84.88 447 ALA A C 1
ATOM 3249 O O . ALA A 1 447 ? 19.718 13.332 -10.985 1.00 84.88 447 ALA A O 1
ATOM 3250 N N . VAL A 1 448 ? 19.626 11.291 -10.054 1.00 85.31 448 VAL A N 1
ATOM 3251 C CA . VAL A 1 448 ? 19.824 10.570 -11.324 1.00 85.31 448 VAL A CA 1
ATOM 3252 C C . VAL A 1 448 ? 18.755 10.903 -12.367 1.00 85.31 448 VAL A C 1
ATOM 3254 O O . VAL A 1 448 ? 19.088 11.014 -13.545 1.00 85.31 448 VAL A O 1
ATOM 3257 N N . TYR A 1 449 ? 17.501 11.148 -11.973 1.00 87.25 449 TYR A N 1
ATOM 3258 C CA . TYR A 1 449 ? 16.460 11.519 -12.936 1.00 87.25 449 TYR A CA 1
ATOM 3259 C C . TYR A 1 449 ? 16.745 12.870 -13.593 1.00 87.25 449 TYR A C 1
ATOM 3261 O O . TYR A 1 449 ? 16.565 13.012 -14.803 1.00 87.25 449 TYR A O 1
ATOM 3269 N N . GLY A 1 450 ? 17.256 13.834 -12.820 1.00 87.88 450 GLY A N 1
ATOM 3270 C CA . GLY A 1 450 ? 17.724 15.116 -13.345 1.00 87.88 450 GLY A CA 1
ATOM 3271 C C . GLY A 1 450 ? 18.882 14.932 -14.325 1.00 87.88 450 GLY A C 1
ATOM 3272 O O . GLY A 1 450 ? 18.816 15.420 -15.449 1.00 87.88 450 GLY A O 1
ATOM 3273 N N . THR A 1 451 ? 19.887 14.136 -13.952 1.00 89.19 451 THR A N 1
ATOM 3274 C CA . THR A 1 451 ? 21.036 13.824 -14.820 1.00 89.19 451 THR A CA 1
ATOM 3275 C C . THR A 1 451 ? 20.613 13.146 -16.127 1.00 89.19 451 THR A C 1
ATOM 3277 O O . THR A 1 451 ? 21.088 13.514 -17.203 1.00 89.19 451 THR A O 1
ATOM 3280 N N . LEU A 1 452 ? 19.707 12.163 -16.061 1.00 88.00 452 LEU A N 1
ATOM 3281 C CA . LEU A 1 452 ? 19.194 11.450 -17.234 1.00 88.00 452 LEU A CA 1
ATOM 3282 C C . LEU A 1 452 ? 18.376 12.367 -18.145 1.00 88.00 452 LEU A C 1
ATOM 3284 O O . LEU A 1 452 ? 18.542 12.298 -19.362 1.00 88.00 452 LEU A O 1
ATOM 3288 N N . ARG A 1 453 ? 17.536 13.238 -17.573 1.00 91.81 453 ARG A N 1
ATOM 3289 C CA . ARG A 1 453 ? 16.805 14.276 -18.311 1.00 91.81 453 ARG A CA 1
ATOM 3290 C C . ARG A 1 453 ? 17.776 15.204 -19.044 1.00 91.81 453 ARG A C 1
ATOM 3292 O O . ARG A 1 453 ? 17.678 15.356 -20.259 1.00 91.81 453 ARG A O 1
ATOM 3299 N N . ASP A 1 454 ? 18.734 15.781 -18.326 1.00 89.75 454 ASP A N 1
ATOM 3300 C CA . ASP A 1 454 ? 19.640 16.801 -18.866 1.00 89.75 454 ASP A CA 1
ATOM 3301 C C . ASP A 1 454 ? 20.566 16.225 -19.951 1.00 89.75 454 ASP A C 1
ATOM 3303 O O . ASP A 1 454 ? 20.824 16.871 -20.969 1.00 89.75 454 ASP A O 1
ATOM 3307 N N . GLY A 1 455 ? 20.984 14.963 -19.802 1.00 87.88 455 GLY A N 1
ATOM 3308 C CA . GLY A 1 455 ? 21.765 14.245 -20.813 1.00 87.88 455 GLY A CA 1
ATOM 3309 C C . GLY A 1 455 ? 21.029 14.013 -22.141 1.00 87.88 455 GLY A C 1
ATOM 3310 O O . GLY A 1 455 ? 21.678 13.824 -23.170 1.00 87.88 455 GLY A O 1
ATOM 3311 N N . LEU A 1 456 ? 19.691 14.045 -22.153 1.00 86.81 456 LEU A N 1
ATOM 3312 C CA . LEU A 1 456 ? 18.891 13.942 -23.381 1.00 86.81 456 LEU A CA 1
ATOM 3313 C C . LEU A 1 456 ? 18.691 15.293 -24.081 1.00 86.81 456 LEU A C 1
ATOM 3315 O O . LEU A 1 456 ? 18.559 15.318 -25.303 1.00 86.81 456 LEU A O 1
ATOM 3319 N N . ALA A 1 457 ? 18.686 16.403 -23.334 1.00 78.94 457 ALA A N 1
ATOM 3320 C CA . ALA A 1 457 ? 18.562 17.755 -23.889 1.00 78.94 457 ALA A CA 1
ATOM 3321 C C . ALA A 1 457 ? 19.828 18.202 -24.644 1.00 78.94 457 ALA A C 1
ATOM 3323 O O . ALA A 1 457 ? 19.765 19.016 -25.569 1.00 78.94 457 ALA A O 1
ATOM 3324 N N . HIS A 1 458 ? 20.978 17.633 -24.277 1.00 72.69 458 HIS A N 1
ATOM 3325 C CA . HIS A 1 458 ? 22.274 17.893 -24.895 1.00 72.69 458 HIS A CA 1
ATOM 3326 C C . HIS A 1 458 ? 22.924 16.578 -25.338 1.00 72.69 458 HIS A C 1
ATOM 3328 O O . HIS A 1 458 ? 23.892 16.139 -24.711 1.00 72.69 458 HIS A O 1
ATOM 3334 N N . PRO A 1 459 ? 22.410 15.917 -26.395 1.00 60.69 459 PRO A N 1
ATOM 3335 C CA . PRO A 1 459 ? 22.986 14.662 -26.847 1.00 60.69 459 PRO A CA 1
ATOM 3336 C C . PRO A 1 459 ? 24.449 14.907 -27.209 1.00 60.69 459 PRO A C 1
ATOM 3338 O O . PRO A 1 459 ? 24.752 15.746 -28.062 1.00 60.69 459 PRO A O 1
ATOM 3341 N N . ALA A 1 460 ? 25.359 14.195 -26.539 1.00 53.06 460 ALA A N 1
ATOM 3342 C CA . ALA A 1 460 ? 26.765 14.218 -26.909 1.00 53.06 460 ALA A CA 1
ATOM 3343 C C . ALA A 1 460 ? 26.874 13.929 -28.420 1.00 53.06 460 ALA A C 1
ATOM 3345 O O . ALA A 1 460 ? 26.139 13.067 -28.923 1.00 53.06 460 ALA A O 1
ATOM 3346 N N . PRO A 1 461 ? 27.728 14.657 -29.166 1.00 46.31 461 PRO A N 1
ATOM 3347 C CA . PRO A 1 461 ? 27.911 14.393 -30.585 1.00 46.31 461 PRO A CA 1
ATOM 3348 C C . PRO A 1 461 ? 28.240 12.904 -30.766 1.00 46.31 461 PRO A C 1
ATOM 3350 O O . PRO A 1 461 ? 29.005 12.368 -29.963 1.00 46.31 461 PRO A O 1
ATOM 3353 N N . PRO A 1 462 ? 27.636 12.221 -31.757 1.00 50.03 462 PRO A N 1
ATOM 3354 C CA . PRO A 1 462 ? 27.779 10.781 -31.909 1.00 50.03 462 PRO A CA 1
ATOM 3355 C C . PRO A 1 462 ? 29.262 10.422 -31.964 1.00 50.03 462 PRO A C 1
ATOM 3357 O O . PRO A 1 462 ? 29.989 10.901 -32.839 1.00 50.03 462 PRO A O 1
ATOM 3360 N N . ASP A 1 463 ? 29.711 9.611 -31.007 1.00 44.81 463 ASP A N 1
ATOM 3361 C CA . ASP A 1 463 ? 31.091 9.161 -30.971 1.00 44.81 463 ASP A CA 1
ATOM 3362 C C . ASP A 1 463 ? 31.325 8.267 -32.191 1.00 44.81 463 ASP A C 1
ATOM 3364 O O . ASP A 1 463 ? 30.789 7.167 -32.313 1.00 44.81 463 ASP A O 1
ATOM 3368 N N . SER A 1 464 ? 32.098 8.779 -33.144 1.00 41.22 464 SER A N 1
ATOM 3369 C CA . SER A 1 464 ? 32.397 8.143 -34.434 1.00 41.22 464 SER A CA 1
ATOM 3370 C C . SER A 1 464 ? 33.098 6.774 -34.340 1.00 41.22 464 SER A C 1
ATOM 3372 O O . SER A 1 464 ? 33.456 6.208 -35.372 1.00 41.22 464 SER A O 1
ATOM 3374 N N . ARG A 1 465 ? 33.323 6.239 -33.131 1.00 42.09 465 ARG A N 1
ATOM 3375 C CA . ARG A 1 465 ? 34.156 5.056 -32.866 1.00 42.09 465 ARG A CA 1
ATOM 3376 C C . ARG A 1 465 ? 33.420 3.833 -32.310 1.00 42.09 465 ARG A C 1
ATOM 3378 O O . ARG A 1 465 ? 34.068 2.813 -32.110 1.00 42.09 465 ARG A O 1
ATOM 3385 N N . SER A 1 466 ? 32.104 3.880 -32.107 1.00 38.34 466 SER A N 1
ATOM 3386 C CA . SER A 1 466 ? 31.329 2.749 -31.566 1.00 38.34 466 SER A CA 1
ATOM 3387 C C . SER A 1 466 ? 30.189 2.312 -32.491 1.00 38.34 466 SER A C 1
ATOM 3389 O O . SER A 1 466 ? 29.019 2.289 -32.119 1.00 38.34 466 SER A O 1
ATOM 3391 N N . ARG A 1 467 ? 30.520 1.911 -33.723 1.00 36.94 467 ARG A N 1
ATOM 3392 C CA . ARG A 1 467 ? 29.680 0.937 -34.433 1.00 36.94 467 ARG A CA 1
ATOM 3393 C C . ARG A 1 467 ? 30.202 -0.461 -34.099 1.00 36.94 467 ARG A C 1
ATOM 3395 O O . ARG A 1 467 ? 31.323 -0.760 -34.499 1.00 36.94 467 ARG A O 1
ATOM 3402 N N . PRO A 1 468 ? 29.447 -1.310 -33.383 1.00 40.25 468 PRO A N 1
ATOM 3403 C CA . PRO A 1 468 ? 29.696 -2.739 -33.444 1.00 40.25 468 PRO A CA 1
ATOM 3404 C C . PRO A 1 468 ? 29.327 -3.199 -34.858 1.00 40.25 468 PRO A C 1
ATOM 3406 O O . PRO A 1 468 ? 28.198 -2.984 -35.309 1.00 40.25 468 PRO A O 1
ATOM 3409 N N . ASP A 1 469 ? 30.299 -3.760 -35.575 1.00 41.25 469 ASP A N 1
ATOM 3410 C CA . ASP A 1 469 ? 30.043 -4.453 -36.835 1.00 41.25 469 ASP A CA 1
ATOM 3411 C C . ASP A 1 469 ? 29.026 -5.575 -36.567 1.00 41.25 469 ASP A C 1
ATOM 3413 O O . ASP A 1 469 ? 29.217 -6.393 -35.663 1.00 41.25 469 ASP A O 1
ATOM 3417 N N . ARG A 1 470 ? 27.904 -5.534 -37.294 1.00 43.47 470 ARG 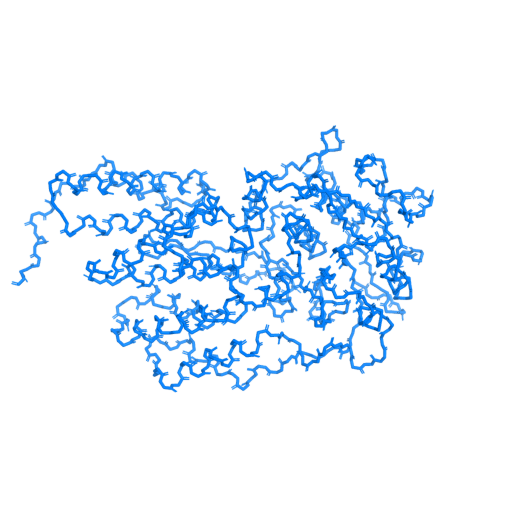A N 1
ATOM 3418 C CA . ARG A 1 470 ? 26.858 -6.564 -37.282 1.00 43.47 470 ARG A CA 1
ATOM 3419 C C . ARG A 1 470 ? 27.245 -7.741 -38.160 1.00 43.47 470 ARG A C 1
ATOM 3421 O O . ARG A 1 470 ? 27.778 -7.481 -39.263 1.00 43.47 470 ARG A O 1
#